Protein AF-A0A7V6Y6I7-F1 (afdb_monomer)

Radius of gyration: 29.92 Å; Cα contacts (8 Å, |Δi|>4): 786; chains: 1; bounding box: 66×85×70 Å

Mean predicted aligned error: 18.06 Å

Sequence (668 aa):
MRKKLSVLLLFIFFTINITSCYSNNNTWVKNTIQKIYASQNNDGGYKESFFVQNRELSSTYYFLEICSLMDFPLDNDFKEKTQNWILSTQNEDGYFGDEQQYGRQIQNTYFAVLSLKKIGYKFDEKQIQEITSHFEQLKKTNKLYYELSPEKEPFLNYFVLESAKALKSEEKFKDVNTAFKNMCTQSTSIDPLTKLFFLNYFKESIEIDEELHQQIINEMKQNKYSFIQELWFLSFLEDDNLNKNIKSTLLKYFNLDGGFSAMIENSSSDRETFYALQTLKRLNYKMPVLRKNMIKNFVFAHMNAQGGFNKPFTSPSTPQATYKSLNILTKLGYEVNNRDNVETYLKRNLQALMQSSDYHPLVMLNTLKALQLLNKDENLISTVKELDQKLYKEFINNTYQNLEEKLSHSFELVLYDISYYVDILLMLGENIPDNLKQKLYNNCEEIIEKYMKSNTIASIVYIYYSVRLLDNINVISRYNTQIDSLAKKILNQELNREDKGDLLICYYAMMIQRYNHVLDEPILCSNEYLNQFKSDLGGIIQNIDNPPSLSMTEKYIQMTSFIDNYRMKSSTSSIEGYGDNTMNVSISDYKLRYFDDYNIILLKLYNAEHSKWNKYYITDRKTNIPGKIKISNEEIYDDIVVFQIPKGLEKSRLFFYFSENGYTEVPF

Foldseek 3Di:
DPLPPLVQVLVVLPPVPPPDWDQFPCRVVVVLVVQLVCQADPQEAGDSDNPDNDHALVRRLSSLSVCVVVVPDDDPVRLVSNLVVQVVQQDPLLFGHPDPDQLCRLVSRLSSLNSCLSSPHDDDPVSLCSNVVSVVVQQDPLLEHDDPDCLVPVVSLVSVCNSCVSNVNNVSSVSSVVSSQCCLVPPLSRQLVVSVVVCVVVPHDDDCPPSSLVSVLVVLVVLDFPCLLVLLVQLLPPDPVSLVSSLVSQVQQQEPQLAGGSDHPDDHFLVSRLSSVNSCVSSVHDDDPVSLVSVLNSLLCQADPQAAGDRHPPDDHALQSRLSSLVSCVVSPHDDPPLVSNLVVLLVQLLSQLVRLRHQLLRNLSSLSSNCSSCVPDLSLVVSCVSPVVSVVSSLVSLLVVLVVCLPDLCVVCLPVNLSSLSNCVSNVHQNDPVSLVSLLVNLVVLLVVLLVVLHPVSLVSNLSSVSSNVSNVVCVVVVCVLVVVLVVQVPDPDDPSNVPSSVSSVSSVVCVVPPPPDSDDRRDDDPDPPPPDDDDDDDDDDDPDDDDDDPVRVVCCVCVVVVPDDFDFDPDWFWWDFDDDDTWTFRGKDWDDDPWWIKMKTFIDDLPLVPFDDKFKDLVPDTHRFPWDADPDSVRSRMIMGIGGPPCPQGFIWIDSHPTTITTDHD

Structure (mmCIF, N/CA/C/O backbone):
data_AF-A0A7V6Y6I7-F1
#
_entry.id   AF-A0A7V6Y6I7-F1
#
loop_
_atom_site.group_PDB
_atom_site.id
_atom_site.type_symbol
_atom_site.label_atom_id
_atom_site.label_alt_id
_atom_site.label_comp_id
_atom_site.label_asym_id
_atom_site.label_entity_id
_atom_site.label_seq_id
_atom_site.pdbx_PDB_ins_code
_atom_site.Cartn_x
_atom_site.Cartn_y
_atom_site.Cartn_z
_atom_site.occupancy
_atom_site.B_iso_or_equiv
_atom_site.auth_seq_id
_atom_site.auth_comp_id
_atom_site.auth_asym_id
_atom_site.auth_atom_id
_atom_site.pdbx_PDB_model_num
ATOM 1 N N . MET A 1 1 ? -7.437 -6.627 17.325 1.00 32.47 1 MET A N 1
ATOM 2 C CA . MET A 1 1 ? -8.333 -6.288 16.194 1.00 32.47 1 MET A CA 1
ATOM 3 C C . MET A 1 1 ? -8.286 -4.817 15.746 1.00 32.47 1 MET A C 1
ATOM 5 O O . MET A 1 1 ? -8.708 -4.561 14.636 1.00 32.47 1 MET A O 1
ATOM 9 N N . ARG A 1 2 ? -7.728 -3.861 16.517 1.00 25.64 2 ARG A N 1
ATOM 10 C CA . ARG A 1 2 ? -7.620 -2.432 16.122 1.00 25.64 2 ARG A CA 1
ATOM 11 C C . ARG A 1 2 ? -6.307 -1.992 15.442 1.00 25.64 2 ARG A C 1
ATOM 13 O O . ARG A 1 2 ? -6.210 -0.862 15.001 1.00 25.64 2 ARG A O 1
ATOM 20 N N . LYS A 1 3 ? -5.313 -2.881 15.324 1.00 30.92 3 LYS A N 1
ATOM 21 C CA . LYS A 1 3 ? -3.949 -2.567 14.841 1.00 30.92 3 LYS A CA 1
ATOM 22 C C . LYS A 1 3 ? -3.787 -2.449 13.308 1.00 30.92 3 LYS A C 1
ATOM 24 O O . LYS A 1 3 ? -2.698 -2.141 12.855 1.00 30.92 3 LYS A O 1
ATOM 29 N N . LYS A 1 4 ? -4.811 -2.747 12.495 1.00 38.62 4 LYS A N 1
ATOM 30 C CA . LYS A 1 4 ? -4.630 -3.003 11.045 1.00 38.62 4 LYS A CA 1
ATOM 31 C C . LYS A 1 4 ? -4.812 -1.780 10.134 1.00 38.62 4 LYS A C 1
ATOM 33 O O . LYS A 1 4 ? -4.372 -1.822 8.995 1.00 38.62 4 LYS A O 1
ATOM 38 N N . LEU A 1 5 ? -5.391 -0.692 10.640 1.00 34.44 5 LEU A N 1
ATOM 39 C CA . LEU A 1 5 ? -5.652 0.532 9.868 1.00 34.44 5 LEU A CA 1
ATOM 40 C C . LEU A 1 5 ? -4.480 1.526 9.936 1.00 34.44 5 LEU A C 1
ATOM 42 O O . LEU A 1 5 ? -4.150 2.165 8.944 1.00 34.44 5 LEU A O 1
ATOM 46 N N . SER A 1 6 ? -3.774 1.564 11.072 1.00 31.02 6 SER A N 1
ATOM 47 C CA . SER A 1 6 ? -2.594 2.410 11.293 1.00 31.02 6 SER A CA 1
ATOM 48 C C . SER A 1 6 ? -1.406 2.057 10.383 1.00 31.02 6 SER A C 1
ATOM 50 O O . SER A 1 6 ? -0.556 2.901 10.127 1.00 31.02 6 SER A O 1
ATOM 52 N N . VAL A 1 7 ? -1.355 0.820 9.867 1.00 38.16 7 VAL A N 1
ATOM 53 C CA . VAL A 1 7 ? -0.273 0.300 9.007 1.00 38.16 7 VAL A CA 1
ATOM 54 C C . VAL A 1 7 ? -0.263 0.965 7.623 1.00 38.16 7 VAL A C 1
ATOM 56 O O . VAL A 1 7 ? 0.805 1.187 7.061 1.00 38.16 7 VAL A O 1
ATOM 59 N N . LEU A 1 8 ? -1.435 1.307 7.072 1.00 36.56 8 LEU A N 1
ATOM 60 C CA . LEU A 1 8 ? -1.558 1.833 5.705 1.00 36.56 8 LEU A CA 1
ATOM 61 C C . LEU A 1 8 ? -1.132 3.310 5.610 1.00 36.56 8 LEU A C 1
ATOM 63 O O . LEU A 1 8 ? -0.394 3.682 4.701 1.00 36.56 8 LEU A O 1
ATOM 67 N N . LEU A 1 9 ? -1.519 4.121 6.601 1.00 35.34 9 LEU A N 1
ATOM 68 C CA . LEU A 1 9 ? -1.095 5.521 6.760 1.00 35.34 9 LEU A CA 1
ATOM 69 C C . LEU A 1 9 ? 0.429 5.651 6.944 1.00 35.34 9 LEU A C 1
ATOM 71 O O . LEU A 1 9 ? 1.060 6.577 6.438 1.00 35.34 9 LEU A O 1
ATOM 75 N N . LEU A 1 10 ? 1.036 4.658 7.595 1.00 39.81 10 LEU A N 1
ATOM 76 C CA . LEU A 1 10 ? 2.470 4.577 7.859 1.00 39.81 10 LEU A CA 1
ATOM 77 C C . LEU A 1 10 ? 3.334 4.286 6.620 1.00 39.81 10 LEU A C 1
ATOM 79 O O . LEU A 1 10 ? 4.463 4.765 6.531 1.00 39.81 10 LEU A O 1
ATOM 83 N N . PHE A 1 11 ? 2.812 3.548 5.636 1.00 40.59 11 PHE A N 1
ATOM 84 C CA . PHE A 1 11 ? 3.535 3.250 4.391 1.00 40.59 11 PHE A CA 1
ATOM 85 C C . PHE A 1 11 ? 3.680 4.473 3.471 1.00 40.59 11 PHE A C 1
ATOM 87 O O . PHE A 1 11 ? 4.682 4.596 2.762 1.00 40.59 11 PHE A O 1
ATOM 94 N N . ILE A 1 12 ? 2.711 5.395 3.503 1.00 36.47 12 ILE A N 1
ATOM 95 C CA . ILE A 1 12 ? 2.739 6.647 2.727 1.00 36.47 12 ILE A CA 1
ATOM 96 C C . ILE A 1 12 ? 3.800 7.604 3.296 1.00 36.47 12 ILE A C 1
ATOM 98 O O . ILE A 1 12 ? 4.549 8.214 2.538 1.00 36.47 12 ILE A O 1
ATOM 102 N N . PHE A 1 13 ? 3.943 7.656 4.623 1.00 37.09 13 PHE A N 1
ATOM 103 C CA . PHE A 1 13 ? 4.891 8.542 5.311 1.00 37.09 13 PHE A CA 1
ATOM 104 C C . PHE A 1 13 ? 6.372 8.189 5.042 1.00 37.09 13 PHE A C 1
ATOM 106 O O . PHE A 1 13 ? 7.221 9.072 4.954 1.00 37.09 13 PHE A O 1
ATOM 113 N N . PHE A 1 14 ? 6.704 6.904 4.842 1.00 40.25 14 PHE A N 1
ATOM 114 C CA . PHE A 1 14 ? 8.096 6.457 4.642 1.00 40.25 14 PHE A CA 1
ATOM 115 C C . PHE A 1 14 ? 8.515 6.224 3.186 1.00 40.25 14 PHE A C 1
ATOM 117 O O . PHE A 1 14 ? 9.710 6.108 2.912 1.00 40.25 14 PHE A O 1
ATOM 124 N N . THR A 1 15 ? 7.587 6.194 2.226 1.00 43.28 15 THR A N 1
ATOM 125 C CA . THR A 1 15 ? 7.938 5.936 0.815 1.00 43.28 15 THR A CA 1
ATOM 126 C C . THR A 1 15 ? 8.594 7.129 0.105 1.00 43.28 15 THR A C 1
ATOM 128 O O . THR A 1 15 ? 9.212 6.932 -0.940 1.00 43.28 15 THR A O 1
ATOM 131 N N . ILE A 1 16 ? 8.570 8.338 0.685 1.00 36.41 16 ILE A N 1
ATOM 132 C CA . ILE A 1 16 ? 9.160 9.552 0.082 1.00 36.41 16 ILE A CA 1
ATOM 133 C C . ILE A 1 16 ? 10.687 9.672 0.304 1.00 36.41 16 ILE A C 1
ATOM 135 O O . ILE A 1 16 ? 11.346 10.406 -0.425 1.00 36.41 16 ILE A O 1
ATOM 139 N N . ASN A 1 17 ? 11.306 8.904 1.213 1.00 34.34 17 ASN A N 1
ATOM 140 C CA . ASN A 1 17 ? 12.728 9.090 1.569 1.00 34.34 17 ASN A CA 1
ATOM 141 C C . ASN A 1 17 ? 13.666 7.893 1.314 1.00 34.34 17 ASN A C 1
ATOM 143 O O . ASN A 1 17 ? 14.766 7.851 1.864 1.00 34.34 17 ASN A O 1
ATOM 147 N N . ILE A 1 18 ? 13.290 6.923 0.472 1.00 41.91 18 ILE A N 1
ATOM 148 C CA . ILE A 1 18 ? 14.119 5.724 0.248 1.00 41.91 18 ILE A CA 1
ATOM 149 C C . ILE A 1 18 ? 14.601 5.624 -1.202 1.00 41.91 18 ILE A C 1
ATOM 151 O O . ILE A 1 18 ? 14.227 4.722 -1.946 1.00 41.91 18 ILE A O 1
ATOM 155 N N . THR A 1 19 ? 15.476 6.546 -1.606 1.00 35.19 19 THR A N 1
ATOM 156 C CA . THR A 1 19 ? 16.253 6.442 -2.857 1.00 35.19 19 THR A CA 1
ATOM 157 C C . THR A 1 19 ? 17.632 5.793 -2.678 1.00 35.19 19 THR A C 1
ATOM 159 O O . THR A 1 19 ? 18.356 5.672 -3.661 1.00 35.19 19 THR A O 1
ATOM 162 N N . SER A 1 20 ? 18.012 5.313 -1.483 1.00 37.22 20 SER A N 1
ATOM 163 C CA . SER A 1 20 ? 19.379 4.795 -1.255 1.00 37.22 20 SER A CA 1
ATOM 164 C C . SER A 1 20 ? 19.530 3.456 -0.522 1.00 37.22 20 SER A C 1
ATOM 166 O O . SER A 1 20 ? 20.662 3.035 -0.308 1.00 37.22 20 SER A O 1
ATOM 168 N N . CYS A 1 21 ? 18.466 2.750 -0.129 1.00 38.22 21 CYS A N 1
ATOM 169 C CA . CYS A 1 21 ? 18.625 1.711 0.897 1.00 38.22 21 CYS A CA 1
ATOM 170 C C . CYS A 1 21 ? 17.795 0.438 0.667 1.00 38.22 21 CYS A C 1
ATOM 172 O O . CYS A 1 21 ? 16.765 0.292 1.312 1.00 38.22 21 CYS A O 1
ATOM 174 N N . TYR A 1 22 ? 18.244 -0.514 -0.165 1.00 43.34 22 TYR A N 1
ATOM 175 C CA . TYR A 1 22 ? 17.622 -1.852 -0.221 1.00 43.34 22 TYR A CA 1
ATOM 176 C C . TYR A 1 22 ? 18.585 -2.952 -0.694 1.00 43.34 22 TYR A C 1
ATOM 178 O O . TYR A 1 22 ? 18.758 -3.142 -1.896 1.00 43.34 22 TYR A O 1
ATOM 186 N N . SER A 1 23 ? 19.175 -3.719 0.232 1.00 38.47 23 SER A N 1
ATOM 187 C CA . SER A 1 23 ? 19.916 -4.947 -0.120 1.00 38.47 23 SER A CA 1
ATOM 188 C C . SER A 1 23 ? 19.721 -6.153 0.815 1.00 38.47 23 SER A C 1
ATOM 190 O O . SER A 1 23 ? 20.372 -7.158 0.576 1.00 38.47 23 SER A O 1
ATOM 192 N N . ASN A 1 24 ? 18.820 -6.092 1.805 1.00 35.78 24 ASN A N 1
ATOM 193 C CA . ASN A 1 24 ? 18.524 -7.122 2.823 1.00 35.78 24 ASN A CA 1
ATOM 194 C C . ASN A 1 24 ? 17.171 -6.821 3.551 1.00 35.78 24 ASN A C 1
ATOM 196 O O . ASN A 1 24 ? 16.916 -5.659 3.868 1.00 35.78 24 ASN A O 1
ATOM 200 N N . ASN A 1 25 ? 16.293 -7.777 3.871 1.00 43.03 25 ASN A N 1
ATOM 201 C CA . ASN A 1 25 ? 15.146 -7.624 4.794 1.00 43.03 25 ASN A CA 1
ATOM 202 C C . ASN A 1 25 ? 15.632 -7.343 6.234 1.00 43.03 25 ASN A C 1
ATOM 204 O O . ASN A 1 25 ? 15.049 -6.529 6.956 1.00 43.03 25 ASN A O 1
ATOM 208 N N . ASN A 1 26 ? 16.807 -7.878 6.585 1.00 51.22 26 ASN A N 1
ATOM 209 C CA . ASN A 1 26 ? 17.596 -7.414 7.717 1.00 51.22 26 ASN A CA 1
ATOM 210 C C . ASN A 1 26 ? 17.998 -5.953 7.526 1.00 51.22 26 ASN A C 1
ATOM 212 O O . ASN A 1 26 ? 17.970 -5.230 8.501 1.00 51.22 26 ASN A O 1
ATOM 216 N N . THR A 1 27 ? 18.293 -5.463 6.311 1.00 54.91 27 THR A N 1
ATOM 217 C CA . THR A 1 27 ? 18.418 -4.010 6.090 1.00 54.91 27 THR A CA 1
ATOM 218 C C . THR A 1 27 ? 17.094 -3.274 6.094 1.00 54.91 27 THR A C 1
ATOM 220 O O . THR A 1 27 ? 17.129 -2.174 6.583 1.00 54.91 27 THR A O 1
ATOM 223 N N . TRP A 1 28 ? 15.931 -3.760 5.649 1.00 61.94 28 TRP A N 1
ATOM 224 C CA . TRP A 1 28 ? 14.714 -2.944 5.815 1.00 61.94 28 TRP A CA 1
ATOM 225 C C . TRP A 1 28 ? 14.360 -2.795 7.292 1.00 61.94 28 TRP A C 1
ATOM 227 O O . TRP A 1 28 ? 14.172 -1.671 7.752 1.00 61.94 28 TRP A O 1
ATOM 237 N N . VAL A 1 29 ? 14.363 -3.893 8.056 1.00 66.06 29 VAL A N 1
ATOM 238 C CA . VAL A 1 29 ? 14.166 -3.843 9.508 1.00 66.06 29 VAL A CA 1
ATOM 239 C C . VAL A 1 29 ? 15.276 -3.018 10.151 1.00 66.06 29 VAL A C 1
ATOM 241 O O . VAL A 1 29 ? 14.967 -2.083 10.869 1.00 66.06 29 VAL A O 1
ATOM 244 N N . LYS A 1 30 ? 16.557 -3.253 9.840 1.00 69.94 30 LYS A N 1
ATOM 245 C CA . LYS A 1 30 ? 17.690 -2.472 10.376 1.00 69.94 30 LYS A CA 1
ATOM 246 C C . LYS A 1 30 ? 17.689 -1.018 9.926 1.00 69.94 30 LYS A C 1
ATOM 248 O O . LYS A 1 30 ? 18.095 -0.193 10.717 1.00 69.94 30 LYS A O 1
ATOM 253 N N . ASN A 1 31 ? 17.244 -0.679 8.723 1.00 71.31 31 ASN A N 1
ATOM 254 C CA . ASN A 1 31 ? 17.168 0.689 8.199 1.00 71.31 31 ASN A CA 1
ATOM 255 C C . ASN A 1 31 ? 15.972 1.399 8.811 1.00 71.31 31 ASN A C 1
ATOM 257 O O . ASN A 1 31 ? 16.078 2.564 9.159 1.00 71.31 31 ASN A O 1
ATOM 261 N N . THR A 1 32 ? 14.855 0.696 8.994 1.00 76.31 32 THR A N 1
ATOM 262 C CA . THR A 1 32 ? 13.694 1.195 9.731 1.00 76.31 32 THR A CA 1
ATOM 263 C C . THR A 1 32 ? 14.067 1.398 11.191 1.00 76.31 32 THR A C 1
ATOM 265 O O . THR A 1 32 ? 13.812 2.465 11.719 1.00 76.31 32 THR A O 1
ATOM 268 N N . ILE A 1 33 ? 14.777 0.459 11.818 1.00 81.56 33 ILE A N 1
ATOM 269 C CA . ILE A 1 33 ? 15.339 0.578 13.170 1.00 81.56 33 ILE A CA 1
ATOM 270 C C . ILE A 1 33 ? 16.357 1.719 13.242 1.00 81.56 33 ILE A C 1
ATOM 272 O O . ILE A 1 33 ? 16.294 2.537 14.149 1.00 81.56 33 ILE A O 1
ATOM 276 N N . GLN A 1 34 ? 17.275 1.828 12.284 1.00 80.12 34 GLN A N 1
ATOM 277 C CA . GLN A 1 34 ? 18.241 2.924 12.201 1.00 80.12 34 GLN A CA 1
ATOM 278 C C . GLN A 1 34 ? 17.526 4.255 12.021 1.00 80.12 34 GLN A C 1
ATOM 280 O O . GLN A 1 34 ? 17.923 5.233 12.636 1.00 80.12 34 GLN A O 1
ATOM 285 N N . LYS A 1 35 ? 16.458 4.303 11.223 1.00 82.56 35 LYS A N 1
ATOM 286 C CA . LYS A 1 35 ? 15.635 5.493 11.035 1.00 82.56 35 LYS A CA 1
ATOM 287 C C . LYS A 1 35 ? 14.829 5.804 12.288 1.00 82.56 35 LYS A C 1
ATOM 289 O O . LYS A 1 35 ? 14.760 6.975 12.630 1.00 82.56 35 LYS A O 1
ATOM 294 N N . ILE A 1 36 ? 14.286 4.807 12.988 1.00 86.06 36 ILE A N 1
ATOM 295 C CA . ILE A 1 36 ? 13.657 4.943 14.307 1.00 86.06 36 ILE A CA 1
ATOM 296 C C . ILE A 1 36 ? 14.676 5.595 15.241 1.00 86.06 36 ILE A C 1
ATOM 298 O O . ILE A 1 36 ? 14.425 6.709 15.681 1.00 86.06 36 ILE A O 1
ATOM 302 N N . TYR A 1 37 ? 15.850 4.987 15.448 1.00 89.50 37 TYR A N 1
ATOM 303 C CA . TYR A 1 37 ? 16.913 5.527 16.303 1.00 89.50 37 TYR A CA 1
ATOM 304 C C . TYR A 1 37 ? 17.356 6.929 15.884 1.00 89.50 37 TYR A C 1
ATOM 306 O O . TYR A 1 37 ? 17.424 7.829 16.708 1.00 89.50 37 TYR A O 1
ATOM 314 N N . ALA A 1 38 ? 17.612 7.153 14.599 1.00 85.50 38 ALA A N 1
ATOM 315 C CA . ALA A 1 38 ? 18.080 8.443 14.103 1.00 85.50 38 ALA A CA 1
ATOM 316 C C . ALA A 1 38 ? 16.982 9.526 14.107 1.00 85.50 38 ALA A C 1
ATOM 318 O O . ALA A 1 38 ? 17.280 10.714 13.959 1.00 85.50 38 ALA A O 1
ATOM 319 N N . SER A 1 39 ? 15.719 9.127 14.278 1.00 89.31 39 SER A N 1
ATOM 320 C CA . SER A 1 39 ? 14.580 10.029 14.457 1.00 89.31 39 SER A CA 1
ATOM 321 C C . SER A 1 39 ? 14.230 10.246 15.930 1.00 89.31 39 SER A C 1
ATOM 323 O O . SER A 1 39 ? 13.401 11.106 16.206 1.00 89.31 39 SER A O 1
ATOM 325 N N . GLN A 1 40 ? 14.849 9.528 16.874 1.00 93.69 40 GLN A N 1
ATOM 326 C CA . GLN A 1 40 ? 14.694 9.791 18.306 1.00 93.69 40 GLN A CA 1
ATOM 327 C C . GLN A 1 40 ? 15.332 11.133 18.675 1.00 93.69 40 GLN A C 1
ATOM 329 O O . GLN A 1 40 ? 16.423 11.465 18.207 1.00 93.69 40 GLN A O 1
ATOM 334 N N . ASN A 1 41 ? 14.664 11.892 19.540 1.00 92.56 41 ASN A N 1
ATOM 335 C CA . ASN A 1 41 ? 15.257 13.067 20.173 1.00 92.56 41 ASN A CA 1
ATOM 336 C C . ASN A 1 41 ? 15.813 12.719 21.557 1.00 92.56 41 ASN A C 1
ATOM 338 O O . ASN A 1 41 ? 15.297 11.842 22.248 1.00 92.56 41 ASN A O 1
ATOM 342 N N . ASN A 1 42 ? 16.876 13.416 21.968 1.00 92.38 42 ASN A N 1
ATOM 343 C CA . ASN A 1 42 ? 17.610 13.117 23.206 1.00 92.38 42 ASN A CA 1
ATOM 344 C C . ASN A 1 42 ? 16.756 13.251 24.478 1.00 92.38 42 ASN A C 1
ATOM 346 O O . ASN A 1 42 ? 17.055 12.621 25.490 1.00 92.38 42 ASN A O 1
ATOM 350 N N . ASP A 1 43 ? 15.709 14.066 24.419 1.00 91.94 43 ASP A N 1
ATOM 351 C CA . ASP A 1 43 ? 14.738 14.349 25.473 1.00 91.94 43 ASP A CA 1
ATOM 352 C C . ASP A 1 43 ? 13.364 13.699 25.214 1.00 91.94 43 ASP A C 1
ATOM 354 O O . ASP A 1 43 ? 12.394 14.013 25.899 1.00 91.94 43 ASP A O 1
ATOM 358 N N . GLY A 1 44 ? 13.290 12.743 24.279 1.00 95.31 44 GLY A N 1
ATOM 359 C CA . GLY A 1 44 ? 12.102 11.932 24.000 1.00 95.31 44 GLY A CA 1
ATOM 360 C C . GLY A 1 44 ? 11.344 12.330 22.731 1.00 95.31 44 GLY A C 1
ATOM 361 O O . GLY A 1 44 ? 11.519 13.416 22.188 1.00 95.31 44 GLY A O 1
ATOM 362 N N . GLY A 1 45 ? 10.484 11.432 22.243 1.00 95.69 45 GLY A N 1
ATOM 363 C CA . GLY A 1 45 ? 9.700 11.642 21.020 1.00 95.69 45 GLY A CA 1
ATOM 364 C C . GLY A 1 45 ? 10.502 11.491 19.723 1.00 95.69 45 GLY A C 1
ATOM 365 O O . GLY A 1 45 ? 11.704 11.210 19.732 1.00 95.69 45 GLY A O 1
ATOM 366 N N . TYR A 1 46 ? 9.820 11.670 18.590 1.00 93.56 46 TYR A N 1
ATOM 367 C CA . TYR A 1 46 ? 10.383 11.461 17.254 1.00 93.56 46 TYR A CA 1
ATOM 368 C C . TYR A 1 46 ? 10.203 12.666 16.322 1.00 93.56 46 TYR A C 1
ATOM 370 O O . TYR A 1 46 ? 9.188 13.360 16.386 1.00 93.56 46 TYR A O 1
ATOM 378 N N . LYS A 1 47 ? 11.175 12.871 15.425 1.00 88.38 47 LYS A N 1
ATOM 379 C CA . LYS A 1 47 ? 11.134 13.850 14.321 1.00 88.38 47 LYS A CA 1
ATOM 380 C C . LYS A 1 47 ? 10.825 13.184 12.975 1.00 88.38 47 LYS A C 1
ATOM 382 O O . LYS A 1 47 ? 11.319 12.093 12.696 1.00 88.38 47 LYS A O 1
ATOM 387 N N . GLU A 1 48 ? 10.053 13.852 12.122 1.00 74.12 48 GLU A N 1
ATOM 388 C CA . GLU A 1 48 ? 9.708 13.373 10.771 1.00 74.12 48 GLU A CA 1
ATOM 389 C C . GLU A 1 48 ? 10.936 13.343 9.844 1.00 74.12 48 GLU A C 1
ATOM 391 O O . GLU A 1 48 ? 11.272 12.331 9.214 1.00 74.12 48 GLU A O 1
ATOM 396 N N . SER A 1 49 ? 11.670 14.456 9.815 1.00 74.25 49 SER A N 1
ATOM 397 C CA . SER A 1 49 ? 12.804 14.680 8.922 1.00 74.25 49 SER A CA 1
ATOM 398 C C . SER A 1 49 ? 14.101 14.875 9.698 1.00 74.25 49 SER A C 1
ATOM 400 O O . SER A 1 49 ? 14.113 15.361 10.823 1.00 74.25 49 SER A O 1
ATOM 402 N N . PHE A 1 50 ? 15.231 14.527 9.078 1.00 66.38 50 PHE A N 1
ATOM 403 C CA . PHE A 1 50 ? 16.552 14.807 9.649 1.00 66.38 50 PHE A CA 1
ATOM 404 C C . PHE A 1 50 ? 16.861 16.306 9.725 1.00 66.38 50 PHE A C 1
ATOM 406 O O . PHE A 1 50 ? 17.678 16.710 10.549 1.00 66.38 50 PHE A O 1
ATOM 413 N N . PHE A 1 51 ? 16.201 17.111 8.888 1.00 58.66 51 PHE A N 1
ATOM 414 C CA . PHE A 1 51 ? 16.408 18.556 8.794 1.00 58.66 51 PHE A CA 1
ATOM 415 C C . PHE A 1 51 ? 15.515 19.361 9.743 1.00 58.66 51 PHE A C 1
ATOM 417 O O . PHE A 1 51 ? 15.813 20.516 10.026 1.00 58.66 51 PHE A O 1
ATOM 424 N N . VAL A 1 52 ? 14.447 18.751 10.262 1.00 67.50 52 VAL A N 1
ATOM 425 C CA . VAL A 1 52 ? 13.542 19.380 11.226 1.00 67.50 52 VAL A CA 1
ATOM 426 C C . VAL A 1 52 ? 13.919 18.868 12.610 1.00 67.50 52 VAL A C 1
ATOM 428 O O . VAL A 1 52 ? 13.814 17.677 12.890 1.00 67.50 52 VAL A O 1
ATOM 431 N N . GLN A 1 53 ? 14.413 19.757 13.473 1.00 66.56 53 GLN A N 1
ATOM 432 C CA . GLN A 1 53 ? 14.797 19.372 14.837 1.00 66.56 53 GLN A CA 1
ATOM 433 C C . GLN A 1 53 ? 13.595 19.224 15.776 1.00 66.56 53 GLN A C 1
ATOM 435 O O . GLN A 1 53 ? 13.722 18.621 16.839 1.00 66.56 53 GLN A O 1
ATOM 440 N N . ASN A 1 54 ? 12.428 19.729 15.379 1.00 80.38 54 ASN A N 1
ATOM 441 C CA . ASN A 1 54 ? 11.235 19.677 16.207 1.00 80.38 54 ASN A CA 1
ATOM 442 C C . ASN A 1 54 ? 10.626 18.271 16.182 1.00 80.38 54 ASN A C 1
ATOM 444 O O . ASN A 1 54 ? 10.417 17.667 15.129 1.00 80.38 54 ASN A O 1
ATOM 448 N N . ARG A 1 55 ? 10.355 17.749 17.375 1.00 86.25 55 ARG A N 1
ATOM 449 C CA . ARG A 1 55 ? 9.533 16.556 17.576 1.00 86.25 55 ARG A CA 1
ATOM 450 C C . ARG A 1 55 ? 8.063 16.928 17.514 1.00 86.25 55 ARG A C 1
ATOM 452 O O . ARG A 1 55 ? 7.664 17.955 18.053 1.00 86.25 55 ARG A O 1
ATOM 459 N N . GLU A 1 56 ? 7.266 16.046 16.930 1.00 91.19 56 GLU A N 1
ATOM 460 C CA . GLU A 1 56 ? 5.818 16.218 16.822 1.00 91.19 56 GLU A CA 1
ATOM 461 C C . GLU A 1 56 ? 5.087 15.019 17.426 1.00 91.19 56 GLU A C 1
ATOM 463 O O . GLU A 1 56 ? 5.582 13.883 17.405 1.00 91.19 56 GLU A O 1
ATOM 468 N N . LEU A 1 57 ? 3.894 15.259 17.977 1.00 93.69 57 LEU A N 1
ATOM 469 C CA . LEU A 1 57 ? 3.051 14.205 18.550 1.00 93.69 57 LEU A CA 1
ATOM 470 C C . LEU A 1 57 ? 2.613 13.201 17.474 1.00 93.69 57 LEU A C 1
ATOM 472 O O . LEU A 1 57 ? 2.644 11.997 17.722 1.00 93.69 57 LEU A O 1
ATOM 476 N N . SER A 1 58 ? 2.293 13.686 16.271 1.00 89.06 58 SER A N 1
ATOM 477 C CA . SER A 1 58 ? 1.965 12.893 15.076 1.00 89.06 58 SER A CA 1
ATOM 478 C C . SER A 1 58 ? 3.093 11.920 14.715 1.00 89.06 58 SER A C 1
ATOM 480 O O . SER A 1 58 ? 2.901 10.703 14.709 1.00 89.06 58 SER A O 1
ATOM 482 N N . SER A 1 59 ? 4.298 12.450 14.496 1.00 86.50 59 SER A N 1
ATOM 483 C CA . SER A 1 59 ? 5.505 11.679 14.199 1.00 86.50 59 SER A CA 1
ATOM 484 C C . SER A 1 59 ? 5.783 10.663 15.299 1.00 86.50 59 SER A C 1
ATOM 486 O O . SER A 1 59 ? 5.985 9.482 15.021 1.00 86.50 59 SER A O 1
ATOM 488 N N . THR A 1 60 ? 5.721 11.090 16.562 1.00 95.00 60 THR A N 1
ATOM 489 C CA . THR A 1 60 ? 5.934 10.205 17.712 1.00 95.00 60 THR A CA 1
ATOM 490 C C . THR A 1 60 ? 4.943 9.051 17.735 1.00 95.00 60 THR A C 1
ATOM 492 O O . THR A 1 60 ? 5.359 7.900 17.867 1.00 95.00 60 THR A O 1
ATOM 495 N N . TYR A 1 61 ? 3.655 9.326 17.541 1.00 93.62 61 TYR A N 1
ATOM 496 C CA . TYR A 1 61 ? 2.628 8.297 17.452 1.00 93.62 61 TYR A CA 1
ATOM 497 C C . TYR A 1 61 ? 2.926 7.289 16.340 1.00 93.62 61 TYR A C 1
ATOM 499 O O . TYR A 1 61 ? 2.908 6.082 16.595 1.00 93.62 61 TYR A O 1
ATOM 507 N N . TYR A 1 62 ? 3.251 7.760 15.133 1.00 84.94 62 TYR A N 1
ATOM 508 C CA . TYR A 1 62 ? 3.535 6.879 14.003 1.00 84.94 62 TYR A CA 1
ATOM 509 C C . TYR A 1 62 ? 4.779 6.020 14.236 1.00 84.94 62 TYR A C 1
ATOM 511 O O . TYR A 1 62 ? 4.725 4.809 14.031 1.00 84.94 62 TYR A O 1
ATOM 519 N N . PHE A 1 63 ? 5.876 6.587 14.741 1.00 89.88 63 PHE A N 1
ATOM 520 C CA . PHE A 1 63 ? 7.070 5.807 15.077 1.00 89.88 63 PHE A CA 1
ATOM 521 C C . PHE A 1 63 ? 6.808 4.787 16.194 1.00 89.88 63 PHE A C 1
ATOM 523 O O . PHE A 1 63 ? 7.253 3.647 16.092 1.00 89.88 63 PHE A O 1
ATOM 530 N N . LEU A 1 64 ? 6.045 5.138 17.233 1.00 91.00 64 LEU A N 1
ATOM 531 C CA . LEU A 1 64 ? 5.658 4.191 18.286 1.00 91.00 64 LEU A CA 1
ATOM 532 C C . LEU A 1 64 ? 4.721 3.091 17.768 1.00 91.00 64 LEU A C 1
ATOM 534 O O . LEU A 1 64 ? 4.797 1.947 18.221 1.00 91.00 64 LEU A O 1
ATOM 538 N N . GLU A 1 65 ? 3.836 3.410 16.823 1.00 83.44 65 GLU A N 1
ATOM 539 C CA . GLU A 1 65 ? 3.011 2.424 16.127 1.00 83.44 65 GLU A CA 1
ATOM 540 C C . GLU A 1 65 ? 3.887 1.466 15.314 1.00 83.44 65 GLU A C 1
ATOM 542 O O . GLU A 1 65 ? 3.727 0.259 15.475 1.00 83.44 65 GLU A O 1
ATOM 547 N N . ILE A 1 66 ? 4.872 1.961 14.551 1.00 79.62 66 ILE A N 1
ATOM 548 C CA . ILE A 1 66 ? 5.859 1.111 13.858 1.00 79.62 66 ILE A CA 1
ATOM 549 C C . ILE A 1 66 ? 6.569 0.203 14.852 1.00 79.62 66 ILE A C 1
ATOM 551 O O . ILE A 1 66 ? 6.601 -1.010 14.655 1.00 79.62 66 ILE A O 1
ATOM 555 N N . CYS A 1 67 ? 7.097 0.767 15.939 1.00 85.88 67 CYS A N 1
ATOM 556 C CA . CYS A 1 67 ? 7.785 -0.008 16.961 1.00 85.88 67 CYS A CA 1
ATOM 557 C C . CYS A 1 67 ? 6.877 -1.115 17.513 1.00 85.88 67 CYS A C 1
ATOM 559 O O . CYS A 1 67 ? 7.303 -2.257 17.639 1.00 85.88 67 CYS A O 1
ATOM 561 N N . SER A 1 68 ? 5.600 -0.815 17.770 1.00 83.62 68 SER A N 1
ATOM 562 C CA . SER A 1 68 ? 4.625 -1.808 18.230 1.00 83.62 68 SER A CA 1
ATOM 563 C C . SER A 1 68 ? 4.230 -2.841 17.169 1.00 83.62 68 SER A C 1
ATOM 565 O O . SER A 1 68 ? 3.757 -3.913 17.551 1.00 83.62 68 SER A O 1
ATOM 567 N N . LEU A 1 69 ? 4.303 -2.513 15.880 1.00 73.81 69 LEU A N 1
ATOM 568 C CA . LEU A 1 69 ? 4.005 -3.429 14.775 1.00 73.81 69 LEU A CA 1
ATOM 569 C C . LEU A 1 69 ? 5.180 -4.366 14.489 1.00 73.81 69 LEU A C 1
ATOM 571 O O . LEU A 1 69 ? 4.965 -5.500 14.078 1.00 73.81 69 LEU A O 1
ATOM 575 N N . MET A 1 70 ? 6.401 -3.884 14.717 1.00 80.44 70 MET A N 1
ATOM 576 C CA . MET A 1 70 ? 7.650 -4.620 14.525 1.00 80.44 70 MET A CA 1
ATOM 577 C C . MET A 1 70 ? 8.120 -5.356 15.786 1.00 80.44 70 MET A C 1
ATOM 579 O O . MET A 1 70 ? 9.219 -5.902 15.782 1.00 80.44 70 MET A O 1
ATOM 583 N N . ASP A 1 71 ? 7.340 -5.309 16.873 1.00 83.44 71 ASP A N 1
ATOM 584 C CA . ASP A 1 71 ? 7.740 -5.770 18.210 1.00 83.44 71 ASP A CA 1
ATOM 585 C C . ASP A 1 71 ? 9.130 -5.237 18.629 1.00 83.44 71 ASP A C 1
ATOM 587 O O . ASP A 1 71 ? 9.921 -5.903 19.297 1.00 83.44 71 ASP A O 1
ATOM 591 N N . PHE A 1 72 ? 9.435 -3.999 18.227 1.00 84.25 72 PHE A N 1
ATOM 592 C CA . PHE A 1 72 ? 10.707 -3.341 18.485 1.00 84.25 72 PHE A CA 1
ATOM 593 C C . PHE A 1 72 ? 10.812 -2.927 19.962 1.00 84.25 72 PHE A C 1
ATOM 595 O O . PHE A 1 72 ? 9.976 -2.149 20.448 1.00 84.25 72 PHE A O 1
ATOM 602 N N . PRO A 1 73 ? 11.842 -3.393 20.694 1.00 89.00 73 PRO A N 1
ATOM 603 C CA . PRO A 1 73 ? 12.017 -3.046 22.092 1.00 89.00 73 PRO A CA 1
ATOM 604 C C . PRO A 1 73 ? 12.523 -1.608 22.210 1.00 89.00 73 PRO A C 1
ATOM 606 O O . PRO A 1 73 ? 13.689 -1.307 21.971 1.00 89.00 73 PRO A O 1
ATOM 609 N N . LEU A 1 74 ? 11.633 -0.708 22.613 1.00 91.25 74 LEU A N 1
ATOM 610 C CA . LEU A 1 74 ? 12.027 0.639 23.007 1.00 91.25 74 LEU A CA 1
ATOM 611 C C . LEU A 1 74 ? 12.799 0.582 24.329 1.00 91.25 74 LEU A C 1
ATOM 613 O O . LEU A 1 74 ? 12.335 -0.035 25.295 1.00 91.25 74 LEU A O 1
ATOM 617 N N . ASP A 1 75 ? 13.950 1.248 24.355 1.00 93.75 75 ASP A N 1
ATOM 618 C CA . ASP A 1 75 ? 14.746 1.453 25.560 1.00 93.75 75 ASP A CA 1
ATOM 619 C C . ASP A 1 75 ? 13.913 2.141 26.659 1.00 93.75 75 ASP A C 1
ATOM 621 O O . ASP A 1 75 ? 13.085 3.009 26.371 1.00 93.75 75 ASP A O 1
ATOM 625 N N . ASN A 1 76 ? 14.084 1.720 27.915 1.00 96.06 76 ASN A N 1
ATOM 626 C CA . ASN A 1 76 ? 13.245 2.206 29.012 1.00 96.06 76 ASN A CA 1
ATOM 627 C C . ASN A 1 76 ? 13.520 3.676 29.355 1.00 96.06 76 ASN A C 1
ATOM 629 O O . ASN A 1 76 ? 12.564 4.393 29.643 1.00 96.06 76 ASN A O 1
ATOM 633 N N . ASP A 1 77 ? 14.772 4.134 29.265 1.00 96.62 77 ASP A N 1
ATOM 634 C CA . ASP A 1 77 ? 15.118 5.549 29.450 1.00 96.62 77 ASP A CA 1
ATOM 635 C C . ASP A 1 77 ? 14.506 6.390 28.320 1.00 96.62 77 ASP A C 1
ATOM 637 O O . ASP A 1 77 ? 13.853 7.403 28.575 1.00 96.62 77 ASP A O 1
ATOM 641 N N . PHE A 1 78 ? 14.580 5.919 27.070 1.00 96.06 78 PHE A N 1
ATOM 642 C CA . PHE A 1 78 ? 13.916 6.603 25.957 1.00 96.06 78 PHE A CA 1
ATOM 643 C C . PHE A 1 78 ? 12.381 6.625 26.087 1.00 96.06 78 PHE A C 1
ATOM 645 O O . PHE A 1 78 ? 11.749 7.639 25.767 1.00 96.06 78 PHE A O 1
ATOM 652 N N . LYS A 1 79 ? 11.756 5.539 26.567 1.00 97.25 79 LYS A N 1
ATOM 653 C CA . LYS A 1 79 ? 10.311 5.513 26.868 1.00 97.25 79 LYS A CA 1
ATOM 654 C C . LYS A 1 79 ? 9.949 6.542 27.929 1.00 97.25 79 LYS A C 1
ATOM 656 O O . LYS A 1 79 ? 8.988 7.275 27.726 1.00 97.25 79 LYS A O 1
ATOM 661 N N . GLU A 1 80 ? 10.700 6.601 29.027 1.00 97.62 80 GLU A N 1
ATOM 662 C CA . GLU A 1 80 ? 10.462 7.544 30.122 1.00 97.62 80 GLU A CA 1
ATOM 663 C C . GLU A 1 80 ? 10.610 8.992 29.647 1.00 97.62 80 GLU A C 1
ATOM 665 O O . GLU A 1 80 ? 9.724 9.811 29.881 1.00 97.62 80 GLU A O 1
ATOM 670 N N . LYS A 1 81 ? 11.660 9.298 28.880 1.00 97.81 81 LYS A N 1
ATOM 671 C CA . LYS A 1 81 ? 11.841 10.611 28.245 1.00 97.81 81 LYS A CA 1
ATOM 672 C C . LYS A 1 81 ? 10.686 10.963 27.316 1.00 97.81 81 LYS A C 1
ATOM 674 O O . LYS A 1 81 ? 10.129 12.050 27.409 1.00 97.81 81 LYS A O 1
ATOM 679 N N . THR A 1 82 ? 10.278 10.026 26.461 1.00 97.94 82 THR A N 1
ATOM 680 C CA . THR A 1 82 ? 9.138 10.216 25.551 1.00 97.94 82 THR A CA 1
ATOM 681 C C . THR A 1 82 ? 7.843 10.448 26.324 1.00 97.94 82 THR A C 1
ATOM 683 O O . THR A 1 82 ? 7.080 11.340 25.969 1.00 97.94 82 THR A O 1
ATOM 686 N N . GLN A 1 83 ? 7.610 9.701 27.405 1.00 98.19 83 GLN A N 1
ATOM 687 C CA . GLN A 1 83 ? 6.473 9.896 28.299 1.00 98.19 83 GLN A CA 1
ATOM 688 C C . GLN A 1 83 ? 6.497 11.290 28.933 1.00 98.19 83 GLN A C 1
ATOM 690 O O . GLN A 1 83 ? 5.509 12.013 28.837 1.00 98.19 83 GLN A O 1
ATOM 695 N N . ASN A 1 84 ? 7.616 11.676 29.547 1.00 97.94 84 ASN A N 1
ATOM 696 C CA . ASN A 1 84 ? 7.774 12.963 30.221 1.00 97.94 84 ASN A CA 1
ATOM 697 C C . ASN A 1 84 ? 7.610 14.125 29.246 1.00 97.94 84 ASN A C 1
ATOM 699 O O . ASN A 1 84 ? 6.934 15.100 29.568 1.00 97.94 84 ASN A O 1
ATOM 703 N N . TRP A 1 85 ? 8.157 14.002 28.036 1.00 97.50 85 TRP A N 1
ATOM 704 C CA . TRP A 1 85 ? 7.932 14.993 27.000 1.00 97.50 85 TRP A CA 1
ATOM 705 C C . TRP A 1 85 ? 6.453 15.077 26.611 1.00 97.50 85 TRP A C 1
ATOM 707 O O . TRP A 1 85 ? 5.902 16.171 26.666 1.00 97.50 85 TRP A O 1
ATOM 717 N N . ILE A 1 86 ? 5.785 13.967 26.271 1.00 97.69 86 ILE A N 1
ATOM 718 C CA . ILE A 1 86 ? 4.361 14.022 25.902 1.00 97.69 86 ILE A CA 1
ATOM 719 C C . ILE A 1 86 ? 3.543 14.655 27.038 1.00 97.69 86 ILE A C 1
ATOM 721 O O . ILE A 1 86 ? 2.754 15.557 26.779 1.00 97.69 86 ILE A O 1
ATOM 725 N N . LEU A 1 87 ? 3.774 14.266 28.295 1.00 97.56 87 LEU A N 1
ATOM 726 C CA . LEU A 1 87 ? 3.092 14.854 29.454 1.00 97.56 87 LEU A CA 1
ATOM 727 C C . LEU A 1 87 ? 3.395 16.348 29.631 1.00 97.56 87 LEU A C 1
ATOM 729 O O . LEU A 1 87 ? 2.500 17.101 29.990 1.00 97.56 87 LEU A O 1
ATOM 733 N N . SER A 1 88 ? 4.614 16.801 29.322 1.00 96.38 88 SER A N 1
ATOM 734 C CA . SER A 1 88 ? 4.966 18.230 29.338 1.00 96.38 88 SER A CA 1
ATOM 735 C C . SER A 1 88 ? 4.239 19.056 28.273 1.00 96.38 88 SER A C 1
ATOM 737 O O . SER A 1 88 ? 4.155 20.271 28.409 1.00 96.38 88 SER A O 1
ATOM 739 N N . THR A 1 89 ? 3.702 18.411 27.229 1.00 96.31 89 THR A N 1
ATOM 740 C CA . THR A 1 89 ? 2.847 19.081 26.235 1.00 96.31 89 THR A CA 1
ATOM 741 C C . THR A 1 89 ? 1.388 19.182 26.676 1.00 96.31 89 THR A C 1
ATOM 743 O O . THR A 1 89 ? 0.599 19.796 25.962 1.00 96.31 89 THR A O 1
ATOM 746 N N . GLN A 1 90 ? 1.010 18.587 27.814 1.00 96.94 90 GLN A N 1
ATOM 747 C CA . GLN A 1 90 ? -0.333 18.725 28.367 1.00 96.94 90 GLN A CA 1
ATOM 748 C C . GLN A 1 90 ? -0.478 20.091 29.050 1.00 96.94 90 GLN A C 1
ATOM 750 O O . GLN A 1 90 ? 0.339 20.457 29.893 1.00 96.94 90 GLN A O 1
ATOM 755 N N . ASN A 1 91 ? -1.517 20.843 28.701 1.00 95.12 91 ASN A N 1
ATOM 756 C CA . ASN A 1 91 ? -1.828 22.126 29.337 1.00 95.12 91 ASN A CA 1
ATOM 757 C C . ASN A 1 91 ? -2.829 21.990 30.495 1.00 95.12 91 ASN A C 1
ATOM 759 O O . ASN A 1 91 ? -3.334 20.907 30.790 1.00 95.12 91 ASN A O 1
ATOM 763 N N . GLU A 1 92 ? -3.123 23.123 31.139 1.00 93.31 92 GLU A N 1
ATOM 764 C CA . GLU A 1 92 ? -4.048 23.226 32.276 1.00 93.31 92 GLU A CA 1
ATOM 765 C C . GLU A 1 92 ? -5.494 22.840 31.922 1.00 93.31 92 GLU A C 1
ATOM 767 O O . GLU A 1 92 ? -6.221 22.351 32.785 1.00 93.31 92 GLU A O 1
ATOM 772 N N . ASP A 1 93 ? -5.893 22.991 30.655 1.00 90.69 93 ASP A N 1
ATOM 773 C CA . ASP A 1 93 ? -7.218 22.603 30.157 1.00 90.69 93 ASP A CA 1
ATOM 774 C C . ASP A 1 93 ? -7.306 21.105 29.815 1.00 90.69 93 ASP A C 1
ATOM 776 O O . ASP A 1 93 ? -8.370 20.609 29.444 1.00 90.69 93 ASP A O 1
ATOM 780 N N . GLY A 1 94 ? -6.203 20.362 29.946 1.00 91.69 94 GLY A N 1
ATOM 781 C CA . GLY A 1 94 ? -6.151 18.910 29.808 1.00 91.69 94 GLY A CA 1
ATOM 782 C C . GLY A 1 94 ? -5.856 18.384 28.402 1.00 91.69 94 GLY A C 1
ATOM 783 O O . GLY A 1 94 ? -5.746 17.164 28.254 1.00 91.69 94 GLY A O 1
ATOM 784 N N . TYR A 1 95 ? -5.695 19.245 27.390 1.00 94.12 95 TYR A N 1
ATOM 785 C CA . TYR A 1 95 ? -5.324 18.832 26.028 1.00 94.12 95 TYR A CA 1
ATOM 786 C C . TYR A 1 95 ? -3.810 18.848 25.810 1.00 94.12 95 TYR A C 1
ATOM 788 O O . TYR A 1 95 ? -3.064 19.389 26.622 1.00 94.12 95 TYR A O 1
ATOM 796 N N . PHE A 1 96 ? -3.351 18.224 24.722 1.00 96.25 96 PHE A N 1
ATOM 797 C CA . PHE A 1 96 ? -1.926 18.127 24.391 1.00 96.25 96 PHE A CA 1
ATOM 798 C C . PHE A 1 96 ? -1.555 19.022 23.204 1.00 96.25 96 PHE A C 1
ATOM 800 O O . PHE A 1 96 ? -2.293 19.089 22.220 1.00 96.25 96 PHE A O 1
ATOM 807 N N . GLY A 1 97 ? -0.379 19.647 23.280 1.00 92.19 97 GLY A N 1
ATOM 808 C CA . GLY A 1 97 ? 0.162 20.567 22.278 1.00 92.19 97 GLY A CA 1
ATOM 809 C C . GLY A 1 97 ? 0.024 22.043 22.670 1.00 92.19 97 GLY A C 1
ATOM 810 O O . GLY A 1 97 ? -0.677 22.397 23.617 1.00 92.19 97 GLY A O 1
ATOM 811 N N . ASP A 1 98 ? 0.712 22.906 21.929 1.00 83.94 98 ASP A N 1
ATOM 812 C CA . ASP A 1 98 ? 0.736 24.367 22.092 1.00 83.94 98 ASP A CA 1
ATOM 813 C C . ASP A 1 98 ? -0.235 25.101 21.147 1.00 83.94 98 ASP A C 1
ATOM 815 O O . ASP A 1 98 ? -0.490 26.298 21.295 1.00 83.94 98 ASP A O 1
ATOM 819 N N . GLU A 1 99 ? -0.817 24.383 20.189 1.00 79.75 99 GLU A N 1
ATOM 820 C CA . GLU A 1 99 ? -1.700 24.944 19.172 1.00 79.75 99 GLU A CA 1
ATOM 821 C C . GLU A 1 99 ? -3.076 25.328 19.749 1.00 79.75 99 GLU A C 1
ATOM 823 O O . GLU A 1 99 ? -3.784 24.524 20.358 1.00 79.75 99 GLU A O 1
ATOM 828 N N . GLN A 1 100 ? -3.503 26.571 19.497 1.00 80.12 100 GLN A N 1
ATOM 829 C CA . GLN A 1 100 ? -4.842 27.057 19.865 1.00 80.12 100 GLN A CA 1
ATOM 830 C C . GLN A 1 100 ? -5.933 26.664 18.852 1.00 80.12 100 GLN A C 1
ATOM 832 O O . GLN A 1 100 ? -7.115 26.898 19.096 1.00 80.12 100 GLN A O 1
ATOM 837 N N . GLN A 1 101 ? -5.559 26.072 17.715 1.00 83.25 101 GLN A N 1
ATOM 838 C CA . GLN A 1 101 ? -6.500 25.659 16.676 1.00 83.25 101 GLN A CA 1
ATOM 839 C C . GLN A 1 101 ? -7.310 24.424 17.127 1.00 83.25 101 GLN A C 1
ATOM 841 O O . GLN A 1 101 ? -6.741 23.398 17.492 1.00 83.25 101 GLN A O 1
ATOM 846 N N . TYR A 1 102 ? -8.642 24.503 17.075 1.00 88.06 102 TYR A N 1
ATOM 847 C CA . TYR A 1 102 ? -9.586 23.508 17.614 1.00 88.06 102 TYR A CA 1
ATOM 848 C C . TYR A 1 102 ? -9.311 22.060 17.157 1.00 88.06 102 TYR A C 1
ATOM 850 O O . TYR A 1 102 ? -9.253 21.137 17.968 1.00 88.06 102 TYR A O 1
ATOM 858 N N . GLY A 1 103 ? -9.125 21.835 15.859 1.00 82.44 103 GLY A N 1
ATOM 859 C CA . GLY A 1 103 ? -8.909 20.519 15.263 1.00 82.44 103 GLY A CA 1
ATOM 860 C C . GLY A 1 103 ? -7.536 19.962 15.613 1.00 82.44 103 GLY A C 1
ATOM 861 O O . GLY A 1 103 ? -7.396 18.762 15.856 1.00 82.44 103 GLY A O 1
ATOM 862 N N . ARG A 1 104 ? -6.542 20.848 15.734 1.00 86.50 104 ARG A N 1
ATOM 863 C CA . ARG A 1 104 ? -5.196 20.503 16.187 1.00 86.50 104 ARG A CA 1
ATOM 864 C C . ARG A 1 104 ? -5.179 20.043 17.641 1.00 86.50 104 ARG A C 1
ATOM 866 O O . ARG A 1 104 ? -4.543 19.035 17.926 1.00 86.50 104 ARG A O 1
ATOM 873 N N . GLN A 1 105 ? -5.946 20.677 18.530 1.00 93.31 105 GLN A N 1
ATOM 874 C CA . GLN A 1 105 ? -6.075 20.236 19.929 1.00 93.31 105 GLN A CA 1
ATOM 875 C C . GLN A 1 105 ? -6.576 18.788 20.025 1.00 93.31 105 GLN A C 1
ATOM 877 O O . GLN A 1 105 ? -5.991 17.964 20.734 1.00 93.31 105 GLN A O 1
ATOM 882 N N . ILE A 1 106 ? -7.621 18.444 19.263 1.00 93.88 106 ILE A N 1
ATOM 883 C CA . ILE A 1 106 ? -8.183 17.085 19.224 1.00 93.88 106 ILE A CA 1
ATOM 884 C C . ILE A 1 106 ? -7.174 16.095 18.638 1.00 93.88 106 ILE A C 1
ATOM 886 O O . ILE A 1 106 ? -6.942 15.028 19.211 1.00 93.88 106 ILE A O 1
ATOM 890 N N . GLN A 1 107 ? -6.564 16.447 17.505 1.00 91.31 107 GLN A N 1
ATOM 891 C CA . GLN A 1 107 ? -5.604 15.599 16.808 1.00 91.31 107 GLN A CA 1
ATOM 892 C C . GLN A 1 107 ? -4.359 15.314 17.667 1.00 91.31 107 GLN A C 1
ATOM 894 O O . GLN A 1 107 ? -3.961 14.157 17.818 1.00 91.31 107 GLN A O 1
ATOM 899 N N . ASN A 1 108 ? -3.770 16.345 18.272 1.00 94.88 108 ASN A N 1
ATOM 900 C CA . ASN A 1 108 ? -2.604 16.218 19.143 1.00 94.88 108 ASN A CA 1
ATOM 901 C C . ASN A 1 108 ? -2.928 15.416 20.403 1.00 94.88 108 ASN A C 1
ATOM 903 O O . ASN A 1 108 ? -2.157 14.533 20.780 1.00 94.88 108 ASN A O 1
ATOM 907 N N . THR A 1 109 ? -4.102 15.638 20.999 1.00 97.44 109 THR A N 1
ATOM 908 C CA . THR A 1 109 ? -4.577 14.839 22.138 1.00 97.44 109 THR A CA 1
ATOM 909 C C . THR A 1 109 ? -4.730 13.366 21.761 1.00 97.44 109 THR A C 1
ATOM 911 O O . THR A 1 109 ? -4.279 12.500 22.508 1.00 97.44 109 THR A O 1
ATOM 914 N N . TYR A 1 110 ? -5.273 13.055 20.581 1.00 96.25 110 TYR A N 1
ATOM 915 C CA . TYR A 1 110 ? -5.344 11.680 20.077 1.00 96.25 110 TYR A CA 1
ATOM 916 C C . TYR A 1 110 ? -3.964 11.034 19.937 1.00 96.25 110 TYR A C 1
ATOM 918 O O . TYR A 1 110 ? -3.735 9.931 20.448 1.00 96.25 110 TYR A O 1
ATOM 926 N N . PHE A 1 111 ? -3.021 11.730 19.299 1.00 94.56 111 PHE A N 1
ATOM 927 C CA . PHE A 1 111 ? -1.666 11.220 19.128 1.00 94.56 111 PHE A CA 1
ATOM 928 C C . PHE A 1 111 ? -0.949 11.028 20.468 1.00 94.56 111 PHE A C 1
ATOM 930 O O . PHE A 1 111 ? -0.314 9.990 20.671 1.00 94.56 111 PHE A O 1
ATOM 937 N N . ALA A 1 112 ? -1.092 11.967 21.404 1.00 97.75 112 ALA A N 1
ATOM 938 C CA . ALA A 1 112 ? -0.521 11.884 22.743 1.00 97.75 112 ALA A CA 1
ATOM 939 C C . ALA A 1 112 ? -1.093 10.706 23.542 1.00 97.75 112 ALA A C 1
ATOM 941 O O . ALA A 1 112 ? -0.335 9.866 24.034 1.00 97.75 112 ALA A O 1
ATOM 942 N N . VAL A 1 113 ? -2.424 10.592 23.619 1.00 97.94 113 VAL A N 1
ATOM 943 C CA . VAL A 1 113 ? -3.112 9.540 24.380 1.00 97.94 113 VAL A CA 1
ATOM 944 C C . VAL A 1 113 ? -2.722 8.153 23.878 1.00 97.94 113 VAL A C 1
ATOM 946 O O . VAL A 1 113 ? -2.361 7.277 24.673 1.00 97.94 113 VAL A O 1
ATOM 949 N N . LEU A 1 114 ? -2.745 7.941 22.560 1.00 95.94 114 LEU A N 1
ATOM 950 C CA . LEU A 1 114 ? -2.369 6.651 21.990 1.00 95.94 114 LEU A CA 1
ATOM 951 C C . LEU A 1 114 ? -0.873 6.359 22.128 1.00 95.94 114 LEU A C 1
ATOM 953 O O . LEU A 1 114 ? -0.515 5.209 22.391 1.00 95.94 114 LEU A O 1
ATOM 957 N N . SER A 1 115 ? -0.007 7.365 22.003 1.00 96.88 115 SER A N 1
ATOM 958 C CA . SER A 1 115 ? 1.438 7.217 22.225 1.00 96.88 115 SER A CA 1
ATOM 959 C C . SER A 1 115 ? 1.745 6.784 23.656 1.00 96.88 115 SER A C 1
ATOM 961 O O . SER A 1 115 ? 2.400 5.762 23.860 1.00 96.88 115 SER A O 1
ATOM 963 N N . LEU A 1 116 ? 1.19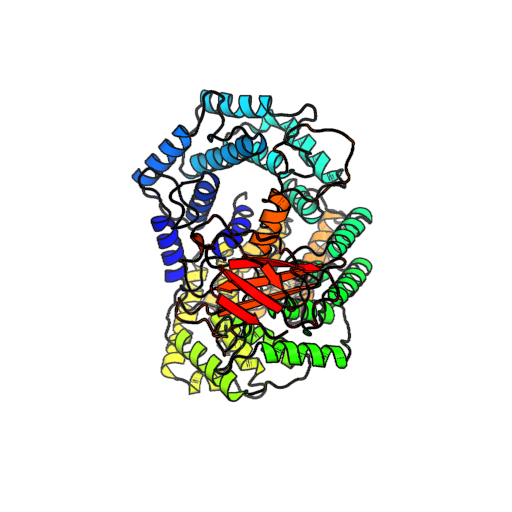3 7.495 24.646 1.00 98.06 116 LEU A N 1
ATOM 964 C CA . LEU A 1 116 ? 1.305 7.165 26.069 1.00 98.06 116 LEU A CA 1
ATOM 965 C C . LEU A 1 116 ? 0.792 5.747 26.344 1.00 98.06 116 LEU A C 1
ATOM 967 O O . LEU A 1 116 ? 1.465 4.944 26.995 1.00 98.06 116 LEU A O 1
ATOM 971 N N . LYS A 1 117 ? -0.364 5.384 25.778 1.00 96.56 117 LYS A N 1
ATOM 972 C CA . LYS A 1 117 ? -0.916 4.037 25.939 1.00 96.56 117 LYS A CA 1
ATOM 973 C C . LYS A 1 117 ? 0.007 2.954 25.377 1.00 96.56 117 LYS A C 1
ATOM 975 O O . LYS A 1 117 ? 0.152 1.902 26.002 1.00 96.56 117 LYS A O 1
ATOM 980 N N . LYS A 1 118 ? 0.630 3.200 24.219 1.00 93.69 118 LYS A N 1
ATOM 981 C CA . LYS A 1 118 ? 1.564 2.268 23.565 1.00 93.69 118 LYS A CA 1
ATOM 982 C C . LYS A 1 118 ? 2.831 2.030 24.375 1.00 93.69 118 LYS A C 1
ATOM 984 O O . LYS A 1 118 ? 3.303 0.898 24.412 1.00 93.69 118 LYS A O 1
ATOM 989 N N . ILE A 1 119 ? 3.349 3.054 25.049 1.00 96.75 119 ILE A N 1
ATOM 990 C CA . ILE A 1 119 ? 4.530 2.923 25.918 1.00 96.75 119 ILE A CA 1
ATOM 991 C C . ILE A 1 119 ? 4.188 2.439 27.336 1.00 96.75 119 ILE A C 1
ATOM 993 O O . ILE A 1 119 ? 5.076 2.327 28.174 1.00 96.75 119 ILE A O 1
ATOM 997 N N . GLY A 1 120 ? 2.925 2.075 27.591 1.00 96.12 120 GLY A N 1
ATOM 998 C CA . GLY A 1 120 ? 2.491 1.445 28.839 1.00 96.12 120 GLY A CA 1
ATOM 999 C C . GLY A 1 120 ? 2.049 2.419 29.931 1.00 96.12 120 GLY A C 1
ATOM 1000 O O . GLY A 1 120 ? 1.837 1.987 31.066 1.00 96.12 120 GLY A O 1
ATOM 1001 N N . TYR A 1 121 ? 1.866 3.699 29.604 1.00 97.69 121 TYR A N 1
ATOM 1002 C CA . TYR A 1 121 ? 1.389 4.694 30.554 1.00 97.69 121 TYR A CA 1
ATOM 1003 C C . TYR A 1 121 ? -0.006 4.343 31.085 1.00 97.69 121 TYR A C 1
ATOM 1005 O O . TYR A 1 121 ? -0.902 3.902 30.347 1.00 97.69 121 TYR A O 1
ATOM 1013 N N . LYS A 1 122 ? -0.191 4.548 32.389 1.00 97.81 122 LYS A N 1
ATOM 1014 C CA . LYS A 1 122 ? -1.472 4.395 33.074 1.00 97.81 122 LYS A CA 1
ATOM 1015 C C . LYS A 1 122 ? -1.974 5.782 33.445 1.00 97.81 122 LYS A C 1
ATOM 1017 O O . LYS A 1 122 ? -1.424 6.398 34.346 1.00 97.81 122 LYS A O 1
ATOM 1022 N N . PHE A 1 123 ? -3.013 6.222 32.749 1.00 97.56 123 PHE A N 1
ATOM 1023 C CA . PHE A 1 123 ? -3.727 7.444 33.091 1.00 97.56 123 PHE A CA 1
ATOM 1024 C C . PHE A 1 123 ? -4.448 7.263 34.425 1.00 97.56 123 PHE A C 1
ATOM 1026 O O . PHE A 1 123 ? -5.114 6.240 34.626 1.00 97.56 123 PHE A O 1
ATOM 1033 N N . ASP A 1 124 ? -4.308 8.241 35.314 1.00 96.88 124 ASP A N 1
ATOM 1034 C CA . ASP A 1 124 ? -5.114 8.310 36.527 1.00 96.88 124 ASP A CA 1
ATOM 1035 C C . ASP A 1 124 ? -6.506 8.909 36.246 1.00 96.88 124 ASP A C 1
ATOM 1037 O O . ASP A 1 124 ? -6.795 9.411 35.156 1.00 96.88 124 ASP A O 1
ATOM 1041 N N . GLU A 1 125 ? -7.409 8.815 37.225 1.00 97.25 125 GLU A N 1
ATOM 1042 C CA . GLU A 1 125 ? -8.786 9.298 37.074 1.00 97.25 125 GLU A CA 1
ATOM 1043 C C . GLU A 1 125 ? -8.859 10.808 36.827 1.00 97.25 125 GLU A C 1
ATOM 1045 O O . GLU A 1 125 ? -9.731 11.253 36.078 1.00 97.25 125 GLU A O 1
ATOM 1050 N N . LYS A 1 126 ? -7.932 11.585 37.403 1.00 96.50 126 LYS A N 1
ATOM 1051 C CA . LYS A 1 126 ? -7.881 13.038 37.239 1.00 96.50 126 LYS A CA 1
ATOM 1052 C C . LYS A 1 126 ? -7.535 13.392 35.793 1.00 96.50 126 LYS A C 1
ATOM 1054 O O . LYS A 1 126 ? -8.277 14.144 35.173 1.00 96.50 126 LYS A O 1
ATOM 1059 N N . GLN A 1 127 ? -6.498 12.787 35.221 1.00 96.81 127 GLN A N 1
ATOM 1060 C CA . GLN A 1 127 ? -6.111 13.006 33.825 1.00 96.81 127 GLN A CA 1
ATOM 1061 C C . GLN A 1 127 ? -7.198 12.554 32.851 1.00 96.81 127 GLN A C 1
ATOM 1063 O O . GLN A 1 127 ? -7.500 13.247 31.880 1.00 96.81 127 GLN A O 1
ATOM 1068 N N . ILE A 1 128 ? -7.823 11.397 33.109 1.00 97.50 128 ILE A N 1
ATOM 1069 C CA . ILE A 1 128 ? -8.968 10.936 32.313 1.00 97.50 128 ILE A CA 1
ATOM 1070 C C . ILE A 1 128 ? -10.092 11.972 32.391 1.00 97.50 128 ILE A C 1
ATOM 1072 O O . ILE A 1 128 ? -10.710 12.290 31.373 1.00 97.50 128 ILE A O 1
ATOM 1076 N N . GLN A 1 129 ? -10.377 12.513 33.576 1.00 96.44 129 GLN A N 1
ATOM 1077 C CA . GLN A 1 129 ? -11.397 13.539 33.752 1.00 96.44 129 GLN A CA 1
ATOM 1078 C C . GLN A 1 129 ? -11.043 14.833 33.017 1.00 96.44 129 GLN A C 1
ATOM 1080 O O . GLN A 1 129 ? -11.918 15.358 32.339 1.00 96.44 129 GLN A O 1
ATOM 1085 N N . GLU A 1 130 ? -9.805 15.314 33.091 1.00 96.38 130 GLU A N 1
ATOM 1086 C CA . GLU A 1 130 ? -9.336 16.520 32.395 1.00 96.38 130 GLU A CA 1
ATOM 1087 C C . GLU A 1 130 ? -9.470 16.367 30.873 1.00 96.38 130 GLU A C 1
ATOM 1089 O O . GLU A 1 130 ? -10.206 17.126 30.245 1.00 96.38 130 GLU A O 1
ATOM 1094 N N . ILE A 1 131 ? -8.896 15.304 30.294 1.00 97.38 131 ILE A N 1
ATOM 1095 C CA . ILE A 1 131 ? -8.961 15.035 28.846 1.00 97.38 131 ILE A CA 1
ATOM 1096 C C . ILE A 1 131 ? -10.415 14.873 28.379 1.00 97.38 131 ILE A C 1
ATOM 1098 O O . ILE A 1 131 ? -10.823 15.424 27.356 1.00 97.38 131 ILE A O 1
ATOM 1102 N N . THR A 1 132 ? -11.233 14.118 29.125 1.00 96.69 132 THR A N 1
ATOM 1103 C CA . THR A 1 132 ? -12.639 13.912 28.736 1.00 96.69 132 THR A CA 1
ATOM 1104 C C . THR A 1 132 ? -13.489 15.165 28.918 1.00 96.69 132 THR A C 1
ATOM 1106 O O . THR A 1 132 ? -14.380 15.395 28.106 1.00 96.69 132 THR A O 1
ATOM 1109 N N . SER A 1 133 ? -13.205 16.001 29.920 1.00 96.00 133 SER A N 1
ATOM 1110 C CA . SER A 1 133 ? -13.889 17.288 30.102 1.00 96.00 133 SER A CA 1
ATOM 1111 C C . SER A 1 133 ? -13.539 18.253 28.976 1.00 96.00 133 SER A C 1
ATOM 1113 O O . SER A 1 133 ? -14.432 18.920 28.462 1.00 96.00 133 SER A O 1
ATOM 1115 N N . HIS A 1 134 ? -12.282 18.267 28.529 1.00 95.75 134 HIS A N 1
ATOM 1116 C CA . HIS A 1 134 ? -11.867 19.041 27.367 1.00 95.75 134 HIS A CA 1
ATOM 1117 C C . HIS A 1 134 ? -12.613 18.611 26.094 1.00 95.75 134 HIS A C 1
ATOM 1119 O O . HIS A 1 134 ? -13.214 19.439 25.408 1.00 95.75 134 HIS A O 1
ATOM 1125 N N . PHE A 1 135 ? -12.680 17.306 25.803 1.00 96.62 135 PHE A N 1
ATOM 1126 C CA . PHE A 1 135 ? -13.487 16.817 24.680 1.00 96.62 135 PHE A CA 1
ATOM 1127 C C . PHE A 1 135 ? -14.974 17.165 24.825 1.00 96.62 135 PHE A C 1
ATOM 1129 O O . PHE A 1 135 ? -15.622 17.460 23.826 1.00 96.62 135 PHE A O 1
ATOM 1136 N N . GLU A 1 136 ? -15.546 17.167 26.027 1.00 95.56 136 GLU A N 1
ATOM 1137 C CA . GLU A 1 136 ? -16.929 17.619 26.230 1.00 95.56 136 GLU A CA 1
ATOM 1138 C C . GLU A 1 136 ? -17.102 19.121 25.958 1.00 95.56 136 GLU A C 1
ATOM 1140 O O . GLU A 1 136 ? -18.092 19.512 25.343 1.00 95.56 136 GLU A O 1
ATOM 1145 N N . GLN A 1 137 ? -16.133 19.958 26.340 1.00 94.44 137 GLN A N 1
ATOM 1146 C CA . GLN A 1 137 ? -16.146 21.398 26.052 1.00 94.44 137 GLN A CA 1
ATOM 1147 C C . GLN A 1 137 ? -16.058 21.690 24.548 1.00 94.44 137 GLN A C 1
ATOM 1149 O O . GLN A 1 137 ? -16.728 22.594 24.051 1.00 94.44 137 GLN A O 1
ATOM 1154 N N . LEU A 1 138 ? -15.258 20.912 23.811 1.00 92.88 138 LEU A N 1
ATOM 1155 C CA . LEU A 1 138 ? -15.132 21.048 22.360 1.00 92.88 138 LEU A CA 1
ATOM 1156 C C . LEU A 1 138 ? -16.327 20.462 21.591 1.00 92.88 138 LEU A C 1
ATOM 1158 O O . LEU A 1 138 ? -16.523 20.802 20.418 1.00 92.88 138 LEU A O 1
ATOM 1162 N N . LYS A 1 139 ? -17.124 19.586 22.215 1.00 95.88 139 LYS A N 1
ATOM 1163 C CA . LYS A 1 139 ? -18.250 18.902 21.569 1.00 95.88 139 LYS A CA 1
ATOM 1164 C C . LYS A 1 139 ? -19.300 19.916 21.115 1.00 95.88 139 LYS A C 1
ATOM 1166 O O . LYS A 1 139 ? -19.845 20.679 21.912 1.00 95.88 139 LYS A O 1
ATOM 1171 N N . LYS A 1 140 ? -19.629 19.916 19.822 1.00 94.19 140 LYS A N 1
ATOM 1172 C CA . LYS A 1 140 ? -20.661 20.808 19.277 1.00 94.19 140 LYS A CA 1
ATOM 1173 C C . LYS A 1 140 ? -22.060 20.341 19.700 1.00 94.19 140 LYS A C 1
ATOM 1175 O O . LYS A 1 140 ? -22.268 19.221 20.171 1.00 94.19 140 LYS A O 1
ATOM 1180 N N . THR A 1 141 ? -23.061 21.198 19.509 1.00 93.50 141 THR A N 1
ATOM 1181 C CA . THR A 1 141 ? -24.453 20.931 19.924 1.00 93.50 141 THR A CA 1
ATOM 1182 C C . THR A 1 141 ? -25.059 19.691 19.257 1.00 93.50 141 THR A C 1
ATOM 1184 O O . THR A 1 141 ? -25.842 18.984 19.891 1.00 93.50 141 THR A O 1
ATOM 1187 N N . ASN A 1 142 ? -24.643 19.377 18.026 1.00 91.00 142 ASN A N 1
ATOM 1188 C CA . ASN A 1 142 ? -25.021 18.170 17.280 1.00 91.00 142 ASN A CA 1
ATOM 1189 C C . ASN A 1 142 ? -24.246 16.903 17.693 1.00 91.00 142 ASN A C 1
ATOM 1191 O O . ASN A 1 142 ? -24.385 15.873 17.040 1.00 91.00 142 ASN A O 1
ATOM 1195 N N . LYS A 1 143 ? -23.457 16.970 18.772 1.00 94.69 143 LYS A N 1
ATOM 1196 C CA . LYS A 1 143 ? -22.653 15.862 19.312 1.00 94.69 143 LYS A CA 1
ATOM 1197 C C . LYS A 1 143 ? -21.509 15.416 18.395 1.00 94.69 143 LYS A C 1
ATOM 1199 O O . LYS A 1 143 ? -21.065 14.280 18.499 1.00 94.69 143 LYS A O 1
ATOM 1204 N N . LEU A 1 144 ? -21.028 16.298 17.521 1.00 93.94 144 LEU A N 1
ATOM 1205 C CA . LEU A 1 144 ? -19.889 16.045 16.636 1.00 93.94 144 LEU A CA 1
ATOM 1206 C C . LEU A 1 144 ? -18.739 17.023 16.908 1.00 93.94 144 LEU A C 1
ATOM 1208 O O . LEU A 1 144 ? -18.913 18.057 17.558 1.00 93.94 144 LEU A O 1
ATOM 1212 N N . TYR A 1 145 ? -17.571 16.682 16.377 1.00 91.06 145 TYR A N 1
ATOM 1213 C CA . TYR A 1 145 ? -16.337 17.457 16.425 1.00 91.06 145 TYR A CA 1
ATOM 1214 C C . TYR A 1 145 ? -15.963 17.927 15.024 1.00 91.06 145 TYR A C 1
ATOM 1216 O O . TYR A 1 145 ? -15.863 17.106 14.112 1.00 91.06 145 TYR A O 1
ATOM 1224 N N . TYR A 1 146 ? -15.807 19.242 14.860 1.00 87.62 146 TYR A N 1
ATOM 1225 C CA . TYR A 1 146 ? -15.420 19.901 13.608 1.00 87.62 146 TYR A CA 1
ATOM 1226 C C . TYR A 1 146 ? -15.054 21.373 13.838 1.00 87.62 146 TYR A C 1
ATOM 1228 O O . TYR A 1 146 ? -15.621 22.028 14.721 1.00 87.62 146 TYR A O 1
ATOM 1236 N N . GLU A 1 147 ? -14.140 21.895 13.019 1.00 82.19 147 GLU A N 1
ATOM 1237 C CA . GLU A 1 147 ? -13.859 23.329 12.900 1.00 82.19 147 GLU A CA 1
ATOM 1238 C C . GLU A 1 147 ? -14.823 23.990 11.924 1.00 82.19 147 GLU A C 1
ATOM 1240 O O . GLU A 1 147 ? -15.466 24.985 12.259 1.00 82.19 147 GLU A O 1
ATOM 1245 N N . LEU A 1 148 ? -14.935 23.412 10.725 1.00 78.25 148 LEU A N 1
ATOM 1246 C CA . LEU A 1 148 ? -15.710 23.979 9.623 1.00 78.25 148 LEU A CA 1
ATOM 1247 C C . LEU A 1 148 ? -17.042 23.255 9.453 1.00 78.25 148 LEU A C 1
ATOM 1249 O O . LEU A 1 148 ? -18.108 23.863 9.539 1.00 78.25 148 LEU A O 1
ATOM 1253 N N . SER A 1 149 ? -16.988 21.945 9.216 1.00 82.06 149 SER A N 1
ATOM 1254 C CA . SER A 1 149 ? -18.174 21.101 9.058 1.00 82.06 149 SER A CA 1
ATOM 1255 C C . SER A 1 149 ? -17.819 19.638 9.304 1.00 82.06 149 SER A C 1
ATOM 1257 O O . SER A 1 149 ? -16.760 19.198 8.842 1.00 82.06 149 SER A O 1
ATOM 1259 N N . PRO A 1 150 ? -18.697 18.862 9.949 1.00 67.00 150 PRO A N 1
ATOM 1260 C CA . PRO A 1 150 ? -18.381 17.497 10.350 1.00 67.00 150 PRO A CA 1
ATOM 1261 C C . PRO A 1 150 ? -18.159 16.545 9.166 1.00 67.00 150 PRO A C 1
ATOM 1263 O O . PRO A 1 150 ? -17.434 15.564 9.295 1.00 67.00 150 PRO A O 1
ATOM 1266 N N . GLU A 1 151 ? -18.684 16.866 7.985 1.00 74.56 151 GLU A N 1
ATOM 1267 C CA . GLU A 1 151 ? -18.536 16.048 6.780 1.00 74.56 151 GLU A CA 1
ATOM 1268 C C . GLU A 1 151 ? -17.223 16.300 6.032 1.00 74.56 151 GLU A C 1
ATOM 1270 O O . GLU A 1 151 ? -16.753 15.433 5.300 1.00 74.56 151 GLU A O 1
ATOM 1275 N N . LYS A 1 152 ? -16.599 17.463 6.257 1.00 72.38 152 LYS A N 1
ATOM 1276 C CA . LYS A 1 152 ? -15.248 17.777 5.760 1.00 72.38 152 LYS A CA 1
ATOM 1277 C C . LYS A 1 152 ? -14.152 17.305 6.710 1.00 72.38 152 LYS A C 1
ATOM 1279 O O . LYS A 1 152 ? -13.013 17.151 6.286 1.00 72.38 152 LYS A O 1
ATOM 1284 N N . GLU A 1 153 ? -14.492 17.083 7.979 1.00 76.81 153 GLU A N 1
ATOM 1285 C CA . GLU A 1 153 ? -13.541 16.725 9.036 1.00 76.81 153 GLU A CA 1
ATOM 1286 C C . GLU A 1 153 ? -14.005 15.507 9.860 1.00 76.81 153 GLU A C 1
ATOM 1288 O O . GLU A 1 153 ? -13.937 15.520 11.094 1.00 76.81 153 GLU A O 1
ATOM 1293 N N . PRO A 1 154 ? -14.461 14.412 9.215 1.00 82.31 154 PRO A N 1
ATOM 1294 C CA . PRO A 1 154 ? -15.009 13.259 9.930 1.00 82.31 154 PRO A CA 1
ATOM 1295 C C . PRO A 1 154 ? -13.982 12.618 10.878 1.00 82.31 154 PRO A C 1
ATOM 1297 O O . PRO A 1 154 ? -14.344 12.065 11.918 1.00 82.31 154 PRO A O 1
ATOM 1300 N N . PHE A 1 155 ? -12.690 12.764 10.574 1.00 83.44 155 PHE A N 1
ATOM 1301 C CA . PHE A 1 155 ? -11.586 12.230 11.367 1.00 83.44 155 PHE A CA 1
ATOM 1302 C C . PHE A 1 155 ? -11.497 12.790 12.790 1.00 83.44 155 PHE A C 1
ATOM 1304 O O . PHE A 1 155 ? -11.054 12.061 13.673 1.00 83.44 155 PHE A O 1
ATOM 1311 N N . LEU A 1 156 ? -11.967 14.014 13.065 1.00 88.50 156 LEU A N 1
ATOM 1312 C CA . LEU A 1 156 ? -11.945 14.543 14.437 1.00 88.50 156 LEU A CA 1
ATOM 1313 C C . LEU A 1 156 ? -12.852 13.728 15.370 1.00 88.50 156 LEU A C 1
ATOM 1315 O O . LEU A 1 156 ? -12.489 13.458 16.514 1.00 88.50 156 LEU A O 1
ATOM 1319 N N . ASN A 1 157 ? -13.992 13.251 14.864 1.00 92.06 157 ASN A N 1
ATOM 1320 C CA . ASN A 1 157 ? -14.884 12.365 15.614 1.00 92.06 157 ASN A CA 1
ATOM 1321 C C . ASN A 1 157 ? -14.218 11.010 15.880 1.00 92.06 157 ASN A C 1
ATOM 1323 O O . ASN A 1 157 ? -14.257 10.503 17.001 1.00 92.06 157 ASN A O 1
ATOM 1327 N N . TYR A 1 158 ? -13.551 10.451 14.869 1.00 89.56 158 TYR A N 1
ATOM 1328 C CA . TYR A 1 158 ? -12.766 9.226 15.014 1.00 89.56 158 TYR A CA 1
ATOM 1329 C C . TYR A 1 158 ? -11.649 9.377 16.062 1.00 89.56 158 TYR A C 1
ATOM 1331 O O . TYR A 1 158 ? -11.496 8.507 16.922 1.00 89.56 158 TYR A O 1
ATOM 1339 N N . PHE A 1 159 ? -10.921 10.498 16.051 1.00 92.62 159 PHE A N 1
ATOM 1340 C CA . PHE A 1 159 ? -9.859 10.791 17.016 1.00 92.62 159 PHE A CA 1
ATOM 1341 C C . PHE A 1 159 ? -10.378 10.826 18.456 1.00 92.62 159 PHE A C 1
ATOM 1343 O O . PHE A 1 159 ? -9.775 10.209 19.339 1.00 92.62 159 PHE A O 1
ATOM 1350 N N . VAL A 1 160 ? -11.523 11.467 18.706 1.00 95.62 160 VAL A N 1
ATOM 1351 C CA . VAL A 1 160 ? -12.137 11.474 20.043 1.00 95.62 160 VAL A CA 1
ATOM 1352 C C . VAL A 1 160 ? -12.571 10.070 20.466 1.00 95.62 160 VAL A C 1
ATOM 1354 O O . VAL A 1 160 ? -12.243 9.641 21.572 1.00 95.62 160 VAL A O 1
ATOM 1357 N N . LEU A 1 161 ? -13.253 9.316 19.597 1.00 94.81 161 LEU A N 1
ATOM 1358 C CA . LEU A 1 161 ? -13.756 7.976 19.931 1.00 94.81 161 LEU A CA 1
ATOM 1359 C C . LEU A 1 161 ? -12.630 6.973 20.216 1.00 94.81 161 LEU A C 1
ATOM 1361 O O . LEU A 1 161 ? -12.720 6.173 21.155 1.00 94.81 161 LEU A O 1
ATOM 1365 N N . GLU A 1 162 ? -11.545 7.013 19.444 1.00 93.25 162 GLU A N 1
ATOM 1366 C CA . GLU A 1 162 ? -10.389 6.153 19.695 1.00 93.25 162 GLU A CA 1
ATOM 1367 C C . GLU A 1 162 ? -9.620 6.567 20.955 1.00 93.25 162 GLU A C 1
ATOM 1369 O O . GLU A 1 162 ? -9.189 5.690 21.711 1.00 93.25 162 GLU A O 1
ATOM 1374 N N . SER A 1 163 ? -9.524 7.870 21.242 1.00 95.56 163 SER A N 1
ATOM 1375 C CA . SER A 1 163 ? -8.946 8.372 22.496 1.00 95.56 163 SER A CA 1
ATOM 1376 C C . SER A 1 163 ? -9.773 7.933 23.704 1.00 95.56 163 SER A C 1
ATOM 1378 O O . SER A 1 163 ? -9.228 7.374 24.655 1.00 95.56 163 SER A O 1
ATOM 1380 N N . ALA A 1 164 ? -11.098 8.090 23.643 1.00 96.50 164 ALA A N 1
ATOM 1381 C CA . ALA A 1 164 ? -12.015 7.646 24.688 1.00 96.50 164 ALA A CA 1
ATOM 1382 C C . ALA A 1 164 ? -11.874 6.144 24.956 1.00 96.50 164 ALA A C 1
ATOM 1384 O O . ALA A 1 164 ? -11.783 5.723 26.109 1.00 96.50 164 ALA A O 1
ATOM 1385 N N . LYS A 1 165 ? -11.737 5.321 23.908 1.00 94.25 165 LYS A N 1
ATOM 1386 C CA . LYS A 1 165 ? -11.470 3.891 24.104 1.00 94.25 165 LYS A CA 1
ATOM 1387 C C . LYS A 1 165 ? -10.109 3.603 24.723 1.00 94.25 165 LYS A C 1
ATOM 1389 O O . LYS A 1 165 ? -10.000 2.734 25.589 1.00 94.25 165 LYS A O 1
ATOM 1394 N N . ALA A 1 166 ? -9.062 4.316 24.329 1.00 93.56 166 ALA A N 1
ATOM 1395 C CA . ALA A 1 166 ? -7.753 4.143 24.954 1.00 93.56 166 ALA A CA 1
ATOM 1396 C C . ALA A 1 166 ? -7.776 4.463 26.463 1.00 93.56 166 ALA A C 1
ATOM 1398 O O . ALA A 1 166 ? -7.079 3.798 27.242 1.00 93.56 166 ALA A O 1
ATOM 1399 N N . LEU A 1 167 ? -8.626 5.417 26.860 1.00 96.31 167 LEU A N 1
ATOM 1400 C CA . LEU A 1 167 ? -8.868 5.850 28.238 1.00 96.31 167 LEU A CA 1
ATOM 1401 C C . LEU A 1 167 ? -9.944 5.034 28.978 1.00 96.31 167 LEU A C 1
ATOM 1403 O O . LEU A 1 167 ? -10.123 5.237 30.175 1.00 96.31 167 LEU A O 1
ATOM 1407 N N . LYS A 1 168 ? -10.623 4.089 28.308 1.00 96.69 168 LYS A N 1
ATOM 1408 C CA . LYS A 1 168 ? -11.768 3.321 28.838 1.00 96.69 168 LYS A CA 1
ATOM 1409 C C . LYS A 1 168 ? -12.946 4.202 29.290 1.00 96.69 168 LYS A C 1
ATOM 1411 O O . LYS A 1 168 ? -13.543 3.966 30.341 1.00 96.69 168 LYS A O 1
ATOM 1416 N N . SER A 1 169 ? -13.245 5.248 28.525 1.00 95.88 169 SER A N 1
ATOM 1417 C CA . SER A 1 169 ? -14.298 6.232 28.801 1.00 95.88 169 SER A CA 1
ATOM 1418 C C . SER A 1 169 ? -15.349 6.325 27.686 1.00 95.88 169 SER A C 1
ATOM 1420 O O . SER A 1 169 ? -16.058 7.325 27.585 1.00 95.88 169 SER A O 1
ATOM 1422 N N . GLU A 1 170 ? -15.489 5.282 26.862 1.00 95.38 170 GLU A N 1
ATOM 1423 C CA . GLU A 1 170 ? -16.368 5.254 25.683 1.00 95.38 170 GLU A CA 1
ATOM 1424 C C . GLU A 1 170 ? -17.831 5.579 26.000 1.00 95.38 170 GLU A C 1
ATOM 1426 O O . GLU A 1 170 ? -18.500 6.226 25.198 1.00 95.38 170 GLU A O 1
ATOM 1431 N N . GLU A 1 171 ? -18.326 5.175 27.174 1.00 96.25 171 GLU A N 1
ATOM 1432 C CA . GLU A 1 171 ? -19.712 5.432 27.588 1.00 96.25 171 GLU A CA 1
ATOM 1433 C C . GLU A 1 171 ? -20.043 6.931 27.646 1.00 96.25 171 GLU A C 1
ATOM 1435 O O . GLU A 1 171 ? -21.174 7.314 27.350 1.00 96.25 171 GLU A O 1
ATOM 1440 N N . LYS A 1 172 ? -19.060 7.798 27.942 1.00 95.44 172 LYS A N 1
ATOM 1441 C CA . LYS A 1 172 ? -19.258 9.259 27.932 1.00 95.44 172 LYS A CA 1
ATOM 1442 C C . LYS A 1 172 ? -19.510 9.816 26.526 1.00 95.44 172 LYS A C 1
ATOM 1444 O O . LYS A 1 172 ? -20.153 10.849 26.403 1.00 95.44 172 LYS A O 1
ATOM 1449 N N . PHE A 1 173 ? -19.047 9.116 25.487 1.00 95.94 173 PHE A N 1
ATOM 1450 C CA . PHE A 1 173 ? -19.092 9.555 24.086 1.00 95.94 173 PHE A CA 1
ATOM 1451 C C . PHE A 1 173 ? -19.971 8.647 23.214 1.00 95.94 173 PHE A C 1
ATOM 1453 O O . PHE A 1 173 ? -19.827 8.589 21.989 1.00 95.94 173 PHE A O 1
ATOM 1460 N N . LYS A 1 174 ? -20.909 7.917 23.828 1.00 95.38 174 LYS A N 1
ATOM 1461 C CA . LYS A 1 174 ? -21.873 7.075 23.107 1.00 95.38 174 LYS A CA 1
ATOM 1462 C C . LYS A 1 174 ? -22.789 7.897 22.194 1.00 95.38 174 LYS A C 1
ATOM 1464 O O . LYS A 1 174 ? -23.182 7.426 21.123 1.00 95.38 174 LYS A O 1
ATOM 1469 N N . ASP A 1 175 ? -23.106 9.123 22.605 1.00 94.94 175 ASP A N 1
ATOM 1470 C CA . ASP A 1 175 ? -23.838 10.102 21.801 1.00 94.94 175 ASP A CA 1
ATOM 1471 C C . ASP A 1 175 ? -23.043 10.502 20.549 1.00 94.94 175 ASP A C 1
ATOM 1473 O O . ASP A 1 175 ? -23.597 10.452 19.453 1.00 94.94 175 ASP A O 1
ATOM 1477 N N . VAL A 1 176 ? -21.742 10.778 20.688 1.00 93.31 176 VAL A N 1
ATOM 1478 C CA . VAL A 1 176 ? -20.825 11.072 19.571 1.00 93.31 176 VAL A CA 1
ATOM 1479 C C . VAL A 1 176 ? -20.734 9.892 18.615 1.00 93.31 176 VAL A C 1
ATOM 1481 O O . VAL A 1 176 ? -20.876 10.071 17.412 1.00 93.31 176 VAL A O 1
ATOM 1484 N N . ASN A 1 177 ? -20.555 8.670 19.127 1.00 91.88 177 ASN A N 1
ATOM 1485 C CA . ASN A 1 177 ? -20.495 7.466 18.295 1.00 91.88 177 ASN A CA 1
ATOM 1486 C C . ASN A 1 177 ? -21.772 7.294 17.458 1.00 91.88 177 ASN A C 1
ATOM 1488 O O . ASN A 1 177 ? -21.710 6.997 16.268 1.00 91.88 177 ASN A O 1
ATOM 1492 N N . THR A 1 178 ? -22.933 7.525 18.076 1.00 93.50 178 THR A N 1
ATOM 1493 C CA . THR A 1 178 ? -24.234 7.437 17.400 1.00 93.50 178 THR A CA 1
ATOM 1494 C C . THR A 1 178 ? -24.396 8.547 16.361 1.00 93.50 178 THR A C 1
ATOM 1496 O O . THR A 1 178 ? -24.788 8.273 15.228 1.00 93.50 178 THR A O 1
ATOM 1499 N N . ALA A 1 179 ? -24.065 9.790 16.716 1.00 91.19 179 ALA A N 1
ATOM 1500 C CA . ALA A 1 179 ? -24.149 10.931 15.811 1.00 91.19 179 ALA A CA 1
ATOM 1501 C C . ALA A 1 179 ? -23.192 10.787 14.620 1.00 91.19 179 ALA A C 1
ATOM 1503 O O . ALA A 1 179 ? -23.593 11.031 13.485 1.00 91.19 179 ALA A O 1
ATOM 1504 N N . PHE A 1 180 ? -21.955 10.343 14.857 1.00 92.25 180 PHE A N 1
ATOM 1505 C CA . PHE A 1 180 ? -20.942 10.181 13.818 1.00 92.25 180 PHE A CA 1
ATOM 1506 C C . PHE A 1 180 ? -21.303 9.038 12.870 1.00 92.25 180 PHE A C 1
ATOM 1508 O O . PHE A 1 180 ? -21.240 9.205 11.655 1.00 92.25 180 PHE A O 1
ATOM 1515 N N . LYS A 1 181 ? -21.800 7.920 13.407 1.00 91.19 181 LYS A N 1
ATOM 1516 C CA . LYS A 1 181 ? -22.370 6.838 12.602 1.00 91.19 181 LYS A CA 1
ATOM 1517 C C . LYS A 1 181 ? -23.512 7.335 11.715 1.00 91.19 181 LYS A C 1
ATOM 1519 O O . LYS A 1 181 ? -23.482 7.117 10.505 1.00 91.19 181 LYS A O 1
ATOM 1524 N N . ASN A 1 182 ? -24.484 8.039 12.298 1.00 89.62 182 ASN A N 1
ATOM 1525 C CA . ASN A 1 182 ? -25.614 8.588 11.549 1.00 89.62 182 ASN A CA 1
ATOM 1526 C C . ASN A 1 182 ? -25.137 9.546 10.456 1.00 89.62 182 ASN A C 1
ATOM 1528 O O . ASN A 1 182 ? -25.583 9.434 9.318 1.00 89.62 182 ASN A O 1
ATOM 1532 N N . MET A 1 183 ? -24.173 10.416 10.763 1.00 90.81 183 MET A N 1
ATOM 1533 C CA . MET A 1 183 ? -23.544 11.287 9.778 1.00 90.81 183 MET A CA 1
ATOM 1534 C C . MET A 1 183 ? -22.907 10.481 8.645 1.00 90.81 183 MET A C 1
ATOM 1536 O O . MET A 1 183 ? -23.186 10.768 7.492 1.00 90.81 183 MET A O 1
ATOM 1540 N N . CYS A 1 184 ? -22.115 9.446 8.929 1.00 83.50 184 CYS A N 1
ATOM 1541 C CA . CYS A 1 184 ? -21.521 8.614 7.881 1.00 83.50 184 CYS A CA 1
ATOM 1542 C C . CYS A 1 184 ? -22.570 7.921 7.010 1.00 83.50 184 CYS A C 1
ATOM 1544 O O . CYS A 1 184 ? -22.373 7.821 5.807 1.00 83.50 184 CYS A O 1
ATOM 1546 N N . THR A 1 185 ? -23.696 7.489 7.579 1.00 82.25 185 THR A N 1
ATOM 1547 C CA . THR A 1 185 ? -24.784 6.872 6.800 1.00 82.25 185 THR A CA 1
ATOM 1548 C C . THR A 1 185 ? -25.565 7.887 5.961 1.00 82.25 185 THR A C 1
ATOM 1550 O O . THR A 1 185 ? -25.802 7.655 4.777 1.00 82.25 185 THR A O 1
ATOM 1553 N N . GLN A 1 186 ? -25.922 9.033 6.543 1.00 85.56 186 GLN A N 1
ATOM 1554 C CA . GLN A 1 186 ? -26.884 9.984 5.977 1.00 85.56 186 GLN A CA 1
ATOM 1555 C C . GLN A 1 186 ? -26.226 11.126 5.204 1.00 85.56 186 GLN A C 1
ATOM 1557 O O . GLN A 1 186 ? -26.874 11.756 4.374 1.00 85.56 186 GLN A O 1
ATOM 1562 N N . SER A 1 187 ? -24.957 11.426 5.481 1.00 81.81 187 SER A N 1
ATOM 1563 C CA . SER A 1 187 ? -24.254 12.508 4.809 1.00 81.81 187 SER A CA 1
ATOM 1564 C C . SER A 1 187 ? -23.983 12.150 3.355 1.00 81.81 187 SER A C 1
ATOM 1566 O O . SER A 1 187 ? -23.468 11.074 3.030 1.00 81.81 187 SER A O 1
ATOM 1568 N N . THR A 1 188 ? -24.295 13.111 2.496 1.00 77.81 188 THR A N 1
ATOM 1569 C CA . THR A 1 188 ? -23.976 13.118 1.069 1.00 77.81 188 THR A CA 1
ATOM 1570 C C . THR A 1 188 ? -22.712 13.937 0.766 1.00 77.81 188 THR A C 1
ATOM 1572 O O . THR A 1 188 ? -22.265 14.003 -0.376 1.00 77.81 188 THR A O 1
ATOM 1575 N N . SER A 1 189 ? -22.141 14.590 1.785 1.00 77.75 189 SER A N 1
ATOM 1576 C CA . SER A 1 189 ? -21.011 15.518 1.678 1.00 77.75 189 SER A CA 1
ATOM 1577 C C . SER A 1 189 ? -19.673 14.933 2.137 1.00 77.75 189 SER A C 1
ATOM 1579 O O . SER A 1 189 ? -18.639 15.528 1.833 1.00 77.75 189 SER A O 1
ATOM 1581 N N . ILE A 1 190 ? -19.671 13.780 2.818 1.00 76.06 190 ILE A N 1
ATOM 1582 C CA . ILE A 1 190 ? -18.453 12.986 3.041 1.00 76.06 190 ILE A CA 1
ATOM 1583 C C . ILE A 1 190 ? -18.051 12.365 1.706 1.00 76.06 190 ILE A C 1
ATOM 1585 O O . ILE A 1 190 ? -18.903 11.826 0.998 1.00 76.06 190 ILE A O 1
ATOM 1589 N N . ASP A 1 191 ? -16.762 12.411 1.367 1.00 77.44 191 ASP A N 1
ATOM 1590 C CA . ASP A 1 191 ? -16.310 11.761 0.143 1.00 77.44 191 ASP A CA 1
ATOM 1591 C C . ASP A 1 191 ? -16.596 10.244 0.185 1.00 77.44 191 ASP A C 1
ATOM 1593 O O . ASP A 1 191 ? -16.463 9.622 1.242 1.00 77.44 191 ASP A O 1
ATOM 1597 N N . PRO A 1 192 ? -17.011 9.632 -0.933 1.00 71.00 192 PRO A N 1
ATOM 1598 C CA . PRO A 1 192 ? -17.377 8.222 -1.013 1.00 71.00 192 PRO A CA 1
ATOM 1599 C C . PRO A 1 192 ? -16.395 7.253 -0.378 1.00 71.00 192 PRO A C 1
ATOM 1601 O O . PRO A 1 192 ? -16.820 6.340 0.324 1.00 71.00 192 PRO A O 1
ATOM 1604 N N . LEU A 1 193 ? -15.093 7.429 -0.598 1.00 67.00 193 LEU A N 1
ATOM 1605 C CA . LEU A 1 193 ? -14.084 6.511 -0.076 1.00 67.00 193 LEU A CA 1
ATOM 1606 C C . LEU A 1 193 ? -13.968 6.633 1.444 1.00 67.00 193 LEU A C 1
ATOM 1608 O O . LEU A 1 193 ? -13.945 5.621 2.146 1.00 67.00 193 LEU A O 1
ATOM 1612 N N . THR A 1 194 ? -13.983 7.856 1.966 1.00 70.81 194 THR A N 1
ATOM 1613 C CA . THR A 1 194 ? -14.020 8.128 3.406 1.00 70.81 194 THR A CA 1
ATOM 1614 C C . THR A 1 194 ? -15.331 7.655 4.037 1.00 70.81 194 THR A C 1
ATOM 1616 O O . THR A 1 194 ? -15.331 7.094 5.135 1.00 70.81 194 THR A O 1
ATOM 1619 N N . LYS A 1 195 ? -16.461 7.798 3.336 1.00 79.50 195 LYS A N 1
ATOM 1620 C CA . LYS A 1 195 ? -17.763 7.270 3.760 1.00 79.50 195 LYS A CA 1
ATOM 1621 C C . LYS A 1 195 ? -17.711 5.747 3.855 1.00 79.50 195 LYS A C 1
ATOM 1623 O O . LYS A 1 195 ? -18.025 5.202 4.908 1.00 79.50 195 LYS A O 1
ATOM 1628 N N . LEU A 1 196 ? -17.231 5.067 2.815 1.00 71.25 196 LEU A N 1
ATOM 1629 C CA . LEU A 1 196 ? -17.022 3.616 2.803 1.00 71.25 196 LEU A CA 1
ATOM 1630 C C . LEU A 1 196 ? -16.101 3.165 3.947 1.00 71.25 196 LEU A C 1
ATOM 1632 O O . LEU A 1 196 ? -16.402 2.196 4.646 1.00 71.25 196 LEU A O 1
ATOM 1636 N N . PHE A 1 197 ? -15.013 3.899 4.186 1.00 73.94 197 PHE A N 1
ATOM 1637 C CA . PHE A 1 197 ? -14.088 3.648 5.287 1.00 73.94 197 PHE A CA 1
ATOM 1638 C C . PHE A 1 197 ? -14.779 3.714 6.655 1.00 73.94 197 PHE A C 1
ATOM 1640 O O . PHE A 1 197 ? -14.637 2.788 7.459 1.00 73.94 197 PHE A O 1
ATOM 1647 N N . PHE A 1 198 ? -15.546 4.774 6.932 1.00 78.00 198 PHE A N 1
ATOM 1648 C CA . PHE A 1 198 ? -16.198 4.935 8.232 1.00 78.00 198 PHE A CA 1
ATOM 1649 C C . PHE A 1 198 ? -17.413 4.030 8.410 1.00 78.00 198 PHE A C 1
ATOM 1651 O O . PHE A 1 198 ? -17.612 3.502 9.502 1.00 78.00 198 PHE A O 1
ATOM 1658 N N . LEU A 1 199 ? -18.187 3.766 7.358 1.00 78.44 199 LEU A N 1
ATOM 1659 C CA . LEU A 1 199 ? -19.243 2.752 7.406 1.00 78.44 199 LEU A CA 1
ATOM 1660 C C . LEU A 1 199 ? -18.662 1.389 7.796 1.00 78.44 199 LEU A C 1
ATOM 1662 O O . LEU A 1 199 ? -19.193 0.722 8.682 1.00 78.44 199 LEU A O 1
ATOM 1666 N N . ASN A 1 200 ? -17.491 1.041 7.260 1.00 68.50 200 ASN A N 1
ATOM 1667 C CA . ASN A 1 200 ? -16.757 -0.144 7.686 1.00 68.50 200 ASN A CA 1
ATOM 1668 C C . ASN A 1 200 ? -16.222 -0.042 9.133 1.00 68.50 200 ASN A C 1
ATOM 1670 O O . ASN A 1 200 ? -16.289 -1.026 9.870 1.00 68.50 200 ASN A O 1
ATOM 1674 N N . TYR A 1 201 ? -15.744 1.126 9.591 1.00 74.06 201 TYR A N 1
ATOM 1675 C CA . TYR A 1 201 ? -15.373 1.346 11.004 1.00 74.06 201 TYR A CA 1
ATOM 1676 C C . TYR A 1 201 ? -16.538 1.032 11.960 1.00 74.06 201 TYR A C 1
ATOM 1678 O O . TYR A 1 201 ? -16.330 0.411 13.007 1.00 74.06 201 TYR A O 1
ATOM 1686 N N . PHE A 1 202 ? -17.763 1.395 11.570 1.00 79.19 202 PHE A N 1
ATOM 1687 C CA . PHE A 1 202 ? -18.989 1.112 12.320 1.00 79.19 202 PHE A CA 1
ATOM 1688 C C . PHE A 1 202 ? -19.579 -0.280 12.080 1.00 79.19 202 PHE A C 1
ATOM 1690 O O . PHE A 1 202 ? -20.479 -0.668 12.824 1.00 79.19 202 PHE A O 1
ATOM 1697 N N . LYS A 1 203 ? -19.037 -1.042 11.119 1.00 74.69 203 LYS A N 1
ATOM 1698 C CA . LYS A 1 203 ? -19.554 -2.341 10.660 1.00 74.69 203 LYS A CA 1
ATOM 1699 C C . LYS A 1 203 ? -20.964 -2.261 10.054 1.00 74.69 203 LYS A C 1
ATOM 1701 O O . LYS A 1 203 ? -21.777 -3.151 10.279 1.00 74.69 203 LYS A O 1
ATOM 1706 N N . GLU A 1 204 ? -21.249 -1.201 9.303 1.00 73.38 204 GLU A N 1
ATOM 1707 C CA . GLU A 1 204 ? -22.500 -1.058 8.551 1.00 73.38 204 GLU A CA 1
ATOM 1708 C C . GLU A 1 204 ? -22.403 -1.723 7.174 1.00 73.38 204 GLU A C 1
ATOM 1710 O O . GLU A 1 204 ? -21.369 -1.638 6.508 1.00 73.38 204 GLU A O 1
ATOM 1715 N N . SER A 1 205 ? -23.493 -2.351 6.723 1.00 59.41 205 SER A N 1
ATOM 1716 C CA . SER A 1 205 ? -23.601 -2.902 5.370 1.00 59.41 205 SER A CA 1
ATOM 1717 C C . SER A 1 205 ? -23.564 -1.788 4.322 1.00 59.41 205 SER A C 1
ATOM 1719 O O . SER A 1 205 ? -24.287 -0.798 4.442 1.00 59.41 205 SER A O 1
ATOM 1721 N N . ILE A 1 206 ? -22.768 -1.971 3.269 1.00 62.38 206 ILE A N 1
ATOM 1722 C CA . ILE A 1 206 ? -22.632 -1.011 2.172 1.00 62.38 206 ILE A CA 1
ATOM 1723 C C . ILE A 1 206 ? -23.487 -1.501 1.002 1.00 62.38 206 ILE A C 1
ATOM 1725 O O . ILE A 1 206 ? -23.050 -2.333 0.209 1.00 62.38 206 ILE A O 1
ATOM 1729 N N . GLU A 1 207 ? -24.709 -0.993 0.881 1.00 67.06 207 GLU A N 1
ATOM 1730 C CA . GLU A 1 207 ? -25.430 -1.058 -0.389 1.00 67.06 207 GLU A CA 1
ATOM 1731 C C . GLU A 1 207 ? -24.906 0.102 -1.248 1.00 67.06 207 GLU A C 1
ATOM 1733 O O . GLU A 1 207 ? -24.998 1.261 -0.839 1.00 67.06 207 GLU A O 1
ATOM 1738 N N . ILE A 1 208 ? -24.277 -0.192 -2.395 1.00 65.31 208 ILE A N 1
ATOM 1739 C CA . ILE A 1 208 ? -23.911 0.856 -3.361 1.00 65.31 208 ILE A CA 1
ATOM 1740 C C . ILE A 1 208 ? -25.202 1.264 -4.059 1.00 65.31 208 ILE A C 1
ATOM 1742 O O . ILE A 1 208 ? -25.536 0.776 -5.137 1.00 65.31 208 ILE A O 1
ATOM 1746 N N . ASP A 1 209 ? -25.967 2.106 -3.381 1.00 72.94 209 ASP A N 1
ATOM 1747 C CA . ASP A 1 209 ? -27.148 2.712 -3.960 1.00 72.94 209 ASP A CA 1
ATOM 1748 C C . ASP A 1 209 ? -26.766 3.645 -5.122 1.00 72.94 209 ASP A C 1
ATOM 1750 O O . ASP A 1 209 ? -25.598 3.977 -5.362 1.00 72.94 209 ASP A O 1
ATOM 1754 N N . GLU A 1 210 ? -27.778 4.059 -5.884 1.00 74.88 210 GLU A N 1
ATOM 1755 C CA . GLU A 1 210 ? -27.578 4.946 -7.029 1.00 74.88 210 GLU A CA 1
ATOM 1756 C C . GLU A 1 210 ? -26.906 6.263 -6.607 1.00 74.88 210 GLU A C 1
ATOM 1758 O O . GLU A 1 210 ? -26.170 6.851 -7.392 1.00 74.88 210 GLU A O 1
ATOM 1763 N N . GLU A 1 211 ? -27.092 6.721 -5.366 1.00 75.31 211 GLU A N 1
ATOM 1764 C CA . GLU A 1 211 ? -26.481 7.956 -4.888 1.00 75.31 211 GLU A CA 1
ATOM 1765 C C . GLU A 1 211 ? -24.971 7.800 -4.687 1.00 75.31 211 GLU A C 1
ATOM 1767 O O . GLU A 1 211 ? -24.199 8.565 -5.266 1.00 75.31 211 GLU A O 1
ATOM 1772 N N . LEU A 1 212 ? -24.529 6.791 -3.932 1.00 68.44 212 LEU A N 1
ATOM 1773 C CA . LEU A 1 212 ? -23.114 6.483 -3.738 1.00 68.44 212 LEU A CA 1
ATOM 1774 C C . LEU A 1 212 ? -22.442 6.164 -5.076 1.00 68.44 212 LEU A C 1
ATOM 1776 O O . LEU A 1 212 ? -21.319 6.601 -5.328 1.00 68.44 212 LEU A O 1
ATOM 1780 N N . HIS A 1 213 ? -23.152 5.482 -5.974 1.00 69.38 213 HIS A N 1
ATOM 1781 C CA . HIS A 1 213 ? -22.706 5.274 -7.344 1.00 69.38 213 HIS A CA 1
ATOM 1782 C C . HIS A 1 213 ? -22.479 6.609 -8.074 1.00 69.38 213 HIS A C 1
ATOM 1784 O O . HIS A 1 213 ? -21.401 6.822 -8.637 1.00 69.38 213 HIS A O 1
ATOM 1790 N N . GLN A 1 214 ? -23.425 7.553 -8.010 1.00 76.62 214 GLN A N 1
ATOM 1791 C CA . GLN A 1 214 ? -23.244 8.896 -8.572 1.00 76.62 214 GLN A CA 1
ATOM 1792 C C . GLN A 1 214 ? -22.116 9.678 -7.895 1.00 76.62 214 GLN A C 1
ATOM 1794 O O . GLN A 1 214 ? -21.404 10.421 -8.573 1.00 76.62 214 GLN A O 1
ATOM 1799 N N . GLN A 1 215 ? -21.901 9.508 -6.591 1.00 71.81 215 GLN A N 1
ATOM 1800 C CA . GLN A 1 215 ? -20.799 10.160 -5.893 1.00 71.81 215 GLN A CA 1
ATOM 1801 C C . GLN A 1 215 ? -19.445 9.596 -6.344 1.00 71.81 215 GLN A C 1
ATOM 1803 O O . GLN A 1 215 ? -18.570 10.383 -6.695 1.00 71.81 215 GLN A O 1
ATOM 1808 N N . ILE A 1 216 ? -19.290 8.269 -6.445 1.00 68.25 216 ILE A N 1
ATOM 1809 C CA . ILE A 1 216 ? -18.085 7.632 -7.000 1.00 68.25 216 ILE A CA 1
ATOM 1810 C C . ILE A 1 216 ? -17.852 8.144 -8.424 1.00 68.25 216 ILE A C 1
ATOM 1812 O O . ILE A 1 216 ? -16.749 8.578 -8.744 1.00 68.25 216 ILE A O 1
ATOM 1816 N N . ILE A 1 217 ? -18.892 8.174 -9.270 1.00 73.81 217 ILE A N 1
ATOM 1817 C CA . ILE A 1 217 ? -18.833 8.755 -10.623 1.00 73.81 217 ILE A CA 1
ATOM 1818 C C . ILE A 1 217 ? -18.361 10.214 -10.581 1.00 73.81 217 ILE A C 1
ATOM 1820 O O . ILE A 1 217 ? -17.579 10.636 -11.433 1.00 73.81 217 ILE A O 1
ATOM 1824 N N . ASN A 1 218 ? -18.843 11.008 -9.630 1.00 75.25 218 ASN A N 1
ATOM 1825 C CA . ASN A 1 218 ? -18.446 12.403 -9.489 1.00 75.25 218 ASN A CA 1
ATOM 1826 C C . ASN A 1 218 ? -16.995 12.537 -9.021 1.00 75.25 218 ASN A C 1
ATOM 1828 O O . ASN A 1 218 ? -16.288 13.384 -9.559 1.00 75.25 218 ASN A O 1
ATOM 1832 N N . GLU A 1 219 ? -16.505 11.671 -8.137 1.00 69.31 219 GLU A N 1
ATOM 1833 C CA . GLU A 1 219 ? -15.079 11.609 -7.803 1.00 69.31 219 GLU A CA 1
ATOM 1834 C C . GLU A 1 219 ? -14.226 11.222 -9.010 1.00 69.31 219 GLU A C 1
ATOM 1836 O O . GLU A 1 219 ? -13.214 11.872 -9.276 1.00 69.31 219 GLU A O 1
ATOM 1841 N N . MET A 1 220 ? -14.693 10.263 -9.822 1.00 69.81 220 MET A N 1
ATOM 1842 C CA . MET A 1 220 ? -14.051 9.934 -11.099 1.00 69.81 220 MET A CA 1
ATOM 1843 C C . MET A 1 220 ? -13.938 11.158 -12.014 1.00 69.81 220 MET A C 1
ATOM 1845 O O . MET A 1 220 ? -12.968 11.296 -12.755 1.00 69.81 220 MET A O 1
ATOM 1849 N N . LYS A 1 221 ? -14.934 12.054 -11.990 1.00 73.75 221 LYS A N 1
ATOM 1850 C CA . LYS A 1 221 ? -14.916 13.306 -12.764 1.00 73.75 221 LYS A CA 1
ATOM 1851 C C . LYS A 1 221 ? -14.000 14.369 -12.152 1.00 73.75 221 LYS A C 1
ATOM 1853 O O . LYS A 1 221 ? -13.556 15.246 -12.886 1.00 73.75 221 LYS A O 1
ATOM 1858 N N . GLN A 1 222 ? -13.748 14.325 -10.844 1.00 71.25 222 GLN A N 1
ATOM 1859 C CA . GLN A 1 222 ? -12.961 15.329 -10.121 1.00 71.25 222 GLN A CA 1
ATOM 1860 C C . GLN A 1 222 ? -11.437 15.138 -10.250 1.00 71.25 222 GLN A C 1
ATOM 1862 O O . GLN A 1 222 ? -10.697 15.992 -9.773 1.00 71.25 222 GLN A O 1
ATOM 1867 N N . ASN A 1 223 ? -10.959 14.087 -10.934 1.00 61.19 223 ASN A N 1
ATOM 1868 C CA . ASN A 1 223 ? -9.545 13.888 -11.306 1.00 61.19 223 ASN A CA 1
ATOM 1869 C C . ASN A 1 223 ? -8.551 14.017 -10.134 1.00 61.19 223 ASN A C 1
ATOM 1871 O O . ASN A 1 223 ? -7.523 14.685 -10.252 1.00 61.19 223 ASN A O 1
ATOM 1875 N N . LYS A 1 224 ? -8.845 13.399 -8.983 1.00 64.19 224 LYS A N 1
ATOM 1876 C CA . LYS A 1 224 ? -7.909 13.378 -7.845 1.00 64.19 224 LYS A CA 1
ATOM 1877 C C . LYS A 1 224 ? -6.664 12.534 -8.181 1.00 64.19 224 LYS A C 1
ATOM 1879 O O . LYS A 1 224 ? -6.730 11.573 -8.947 1.00 64.19 224 LYS A O 1
ATOM 1884 N N . TYR A 1 225 ? -5.511 12.893 -7.613 1.00 55.94 225 TYR A N 1
ATOM 1885 C CA . TYR A 1 225 ? -4.252 12.163 -7.808 1.00 55.94 225 TYR A CA 1
ATOM 1886 C C . TYR A 1 225 ? -4.377 10.689 -7.361 1.00 55.94 225 TYR A C 1
ATOM 1888 O O . TYR A 1 225 ? -4.983 10.401 -6.337 1.00 55.94 225 TYR A O 1
ATOM 1896 N N . SER A 1 226 ? -3.748 9.760 -8.097 1.00 63.34 226 SER A N 1
ATOM 1897 C CA . SER A 1 226 ? -3.653 8.306 -7.813 1.00 63.34 226 SER A CA 1
ATOM 1898 C C . SER A 1 226 ? -4.905 7.430 -8.026 1.00 63.34 226 SER A C 1
ATOM 1900 O O . SER A 1 226 ? -4.855 6.215 -7.828 1.00 63.34 226 SER A O 1
ATOM 1902 N N . PHE A 1 227 ? -5.981 7.992 -8.577 1.00 77.75 227 PHE A N 1
ATOM 1903 C CA . PHE A 1 227 ? -7.276 7.317 -8.724 1.00 77.75 227 PHE A CA 1
ATOM 1904 C C . PHE A 1 227 ? -7.297 6.089 -9.670 1.00 77.75 227 PHE A C 1
ATOM 1906 O O . PHE A 1 227 ? -8.156 5.216 -9.563 1.00 77.75 227 PHE A O 1
ATOM 1913 N N . ILE A 1 228 ? -6.344 5.947 -10.602 1.00 80.75 228 ILE A N 1
ATOM 1914 C CA . ILE A 1 228 ? -6.346 4.837 -11.585 1.00 80.75 228 ILE A CA 1
ATOM 1915 C C . ILE A 1 228 ? -6.181 3.459 -10.930 1.00 80.75 228 ILE A C 1
ATOM 1917 O O . ILE A 1 228 ? -6.742 2.471 -11.414 1.00 80.75 228 ILE A O 1
ATOM 1921 N N . GLN A 1 229 ? -5.420 3.369 -9.841 1.00 75.75 229 GLN A N 1
ATOM 1922 C CA . GLN A 1 229 ? -5.267 2.105 -9.124 1.00 75.75 229 GLN A CA 1
ATOM 1923 C C . GLN A 1 229 ? -6.559 1.708 -8.402 1.00 75.75 229 GLN A C 1
ATOM 1925 O O . GLN A 1 229 ? -6.920 0.532 -8.379 1.00 75.75 229 GLN A O 1
ATOM 1930 N N . GLU A 1 230 ? -7.282 2.690 -7.877 1.00 73.94 230 GLU A N 1
ATOM 1931 C CA . GLU A 1 230 ? -8.585 2.490 -7.246 1.00 73.94 230 GLU A CA 1
ATOM 1932 C C . GLU A 1 230 ? -9.622 2.062 -8.290 1.00 73.94 230 GLU A C 1
ATOM 1934 O O . GLU A 1 230 ? -10.372 1.121 -8.060 1.00 73.94 230 GLU A O 1
ATOM 1939 N N . LEU A 1 231 ? -9.585 2.633 -9.498 1.00 78.38 231 LEU A N 1
ATOM 1940 C CA . LEU A 1 231 ? -10.413 2.189 -10.625 1.00 78.38 231 LEU A CA 1
ATOM 1941 C C . LEU A 1 231 ? -10.167 0.732 -11.026 1.00 78.38 231 LEU A C 1
ATOM 1943 O O . LEU A 1 231 ? -11.101 0.031 -11.418 1.00 78.38 231 LEU A O 1
ATOM 1947 N N . TRP A 1 232 ? -8.920 0.265 -10.942 1.00 78.50 232 TRP A N 1
ATOM 1948 C CA . TRP A 1 232 ? -8.620 -1.150 -11.143 1.00 78.50 232 TRP A CA 1
ATOM 1949 C C . TRP A 1 232 ? -9.299 -2.015 -10.083 1.00 78.50 232 TRP A C 1
ATOM 1951 O O . TRP A 1 232 ? -9.940 -2.999 -10.447 1.00 78.50 232 TRP A O 1
ATOM 1961 N N . PHE A 1 233 ? -9.253 -1.612 -8.812 1.00 67.50 233 PHE A N 1
ATOM 1962 C CA . PHE A 1 233 ? -9.959 -2.308 -7.737 1.00 67.50 233 PHE A CA 1
ATOM 1963 C C . PHE A 1 233 ? -11.485 -2.290 -7.923 1.00 67.50 233 PHE A C 1
ATOM 1965 O O . PHE A 1 233 ? -12.136 -3.330 -7.866 1.00 67.50 233 PHE A O 1
ATOM 1972 N N . LEU A 1 234 ? -12.061 -1.129 -8.230 1.00 70.44 234 LEU A N 1
ATOM 1973 C CA . LEU A 1 234 ? -13.501 -0.985 -8.440 1.00 70.44 234 LEU A CA 1
ATOM 1974 C C . LEU A 1 234 ? -14.001 -1.800 -9.640 1.00 70.44 234 LEU A C 1
ATOM 1976 O O . LEU A 1 234 ? -15.140 -2.250 -9.631 1.00 70.44 234 LEU A O 1
ATOM 1980 N N . SER A 1 235 ? -13.153 -2.072 -10.640 1.00 74.50 235 SER A N 1
ATOM 1981 C CA . SER A 1 235 ? -13.526 -2.908 -11.795 1.00 74.50 235 SER A CA 1
ATOM 1982 C C . SER A 1 235 ? -13.750 -4.384 -11.457 1.00 74.50 235 SER A C 1
ATOM 1984 O O . SER A 1 235 ? -14.160 -5.177 -12.311 1.00 74.50 235 SER A O 1
ATOM 1986 N N . PHE A 1 236 ? -13.432 -4.789 -10.225 1.00 63.78 236 PHE A N 1
ATOM 1987 C CA . PHE A 1 236 ? -13.768 -6.114 -9.723 1.00 63.78 236 PHE A CA 1
ATOM 1988 C C . PHE A 1 236 ? -15.210 -6.221 -9.240 1.00 63.78 236 PHE A C 1
ATOM 1990 O O . PHE A 1 236 ? -15.713 -7.338 -9.154 1.00 63.78 236 PHE A O 1
ATOM 1997 N N . LEU A 1 237 ? -15.880 -5.094 -8.997 1.00 65.56 237 LEU A N 1
ATOM 1998 C CA . LEU A 1 237 ? -17.303 -5.072 -8.703 1.00 65.56 237 LEU A CA 1
ATOM 1999 C C . LEU A 1 237 ? -18.067 -5.466 -9.976 1.00 65.56 237 LEU A C 1
ATOM 2001 O O . LEU A 1 237 ? -17.852 -4.902 -11.052 1.00 65.56 237 LEU A O 1
ATOM 2005 N N . GLU A 1 238 ? -18.940 -6.467 -9.876 1.00 68.06 238 GLU A N 1
ATOM 2006 C CA . GLU A 1 238 ? -19.766 -6.956 -10.992 1.00 68.06 238 GLU A CA 1
ATOM 2007 C C . GLU A 1 238 ? -20.962 -6.042 -11.281 1.00 68.06 238 GLU A C 1
ATOM 2009 O O . GLU A 1 238 ? -22.089 -6.489 -11.470 1.00 68.06 238 GLU A O 1
ATOM 2014 N N . ASP A 1 239 ? -20.714 -4.738 -11.295 1.00 78.75 239 ASP A N 1
ATOM 2015 C CA . ASP A 1 239 ? -21.707 -3.732 -11.629 1.00 78.75 239 ASP A CA 1
ATOM 2016 C C . ASP A 1 239 ? -21.433 -3.209 -13.044 1.00 78.75 239 ASP A C 1
ATOM 2018 O O . ASP A 1 239 ? -20.427 -2.545 -13.307 1.00 78.75 239 ASP A O 1
ATOM 2022 N N . ASP A 1 240 ? -22.320 -3.537 -13.984 1.00 81.62 240 ASP A N 1
ATOM 2023 C CA . ASP A 1 240 ? -22.185 -3.165 -15.396 1.00 81.62 240 ASP A CA 1
ATOM 2024 C C . ASP A 1 240 ? -22.165 -1.645 -15.617 1.00 81.62 240 ASP A C 1
ATOM 2026 O O . ASP A 1 240 ? -21.456 -1.150 -16.506 1.00 81.62 240 ASP A O 1
ATOM 2030 N N . ASN A 1 241 ? -22.913 -0.884 -14.814 1.00 79.62 241 ASN A N 1
ATOM 2031 C CA . ASN A 1 241 ? -22.971 0.568 -14.939 1.00 79.62 241 ASN A CA 1
ATOM 2032 C C . ASN A 1 241 ? -21.678 1.204 -14.427 1.00 79.62 241 ASN A C 1
ATOM 2034 O O . ASN A 1 241 ? -21.074 2.023 -15.129 1.00 79.62 241 ASN A O 1
ATOM 2038 N N . LEU A 1 242 ? -21.201 0.773 -13.262 1.00 78.12 242 LEU A N 1
ATOM 2039 C CA . LEU A 1 242 ? -19.919 1.184 -12.712 1.00 78.12 242 LEU A CA 1
ATOM 2040 C C . LEU A 1 242 ? -18.786 0.813 -13.668 1.00 78.12 242 LEU A C 1
ATOM 2042 O O . LEU A 1 242 ? -17.957 1.658 -13.993 1.00 78.12 242 LEU A O 1
ATOM 2046 N N . ASN A 1 243 ? -18.789 -0.398 -14.220 1.00 84.88 243 ASN A N 1
ATOM 2047 C CA . ASN A 1 243 ? -17.800 -0.853 -15.195 1.00 84.88 243 ASN A CA 1
ATOM 2048 C C . ASN A 1 243 ? -17.805 -0.010 -16.480 1.00 84.88 243 ASN A C 1
ATOM 2050 O O . ASN A 1 243 ? -16.742 0.339 -17.014 1.00 84.88 243 ASN A O 1
ATOM 2054 N N . LYS A 1 244 ? -18.983 0.400 -16.963 1.00 88.94 244 LYS A N 1
ATOM 2055 C CA . LYS A 1 244 ? -19.112 1.349 -18.080 1.00 88.94 244 LYS A CA 1
ATOM 2056 C C . LYS A 1 244 ? -18.515 2.717 -17.732 1.00 88.94 244 LYS A C 1
ATOM 2058 O O . LYS A 1 244 ? -17.829 3.307 -18.575 1.00 88.94 244 LYS A O 1
ATOM 2063 N N . ASN A 1 245 ? -18.723 3.194 -16.506 1.00 84.38 245 ASN A N 1
ATOM 2064 C CA . ASN A 1 245 ? -18.182 4.462 -16.018 1.00 84.38 245 ASN A CA 1
ATOM 2065 C C . ASN A 1 245 ? -16.663 4.406 -15.828 1.00 84.38 245 ASN A C 1
ATOM 2067 O O . ASN A 1 245 ? -15.970 5.251 -16.388 1.00 84.38 245 ASN A O 1
ATOM 2071 N N . ILE A 1 246 ? -16.131 3.369 -15.171 1.00 85.56 246 ILE A N 1
ATOM 2072 C CA . ILE A 1 246 ? -14.689 3.109 -15.023 1.00 85.56 246 ILE A CA 1
ATOM 2073 C C . ILE A 1 246 ? -14.013 3.137 -16.390 1.00 85.56 246 ILE A C 1
ATOM 2075 O O . ILE A 1 246 ? -13.031 3.850 -16.597 1.00 85.56 246 ILE A O 1
ATOM 2079 N N . LYS A 1 247 ? -14.569 2.403 -17.360 1.00 93.19 247 LYS A N 1
ATOM 2080 C CA . LYS A 1 247 ? -14.065 2.390 -18.733 1.00 93.19 247 LYS A CA 1
ATOM 2081 C C . LYS A 1 247 ? -14.055 3.792 -19.334 1.00 93.19 247 LYS A C 1
ATOM 2083 O O . LYS A 1 247 ? -13.030 4.209 -19.865 1.00 93.19 247 LYS A O 1
ATOM 2088 N N . SER A 1 248 ? -15.169 4.524 -19.264 1.00 91.25 248 SER A N 1
ATOM 2089 C CA . SER A 1 248 ? -15.238 5.883 -19.807 1.00 91.25 248 SER A CA 1
ATOM 2090 C C . SER A 1 248 ? -14.242 6.830 -19.135 1.00 91.25 248 SER A C 1
ATOM 2092 O O . SER A 1 248 ? -13.679 7.676 -19.826 1.00 91.25 248 SER A O 1
ATOM 2094 N N . THR A 1 249 ? -14.034 6.704 -17.827 1.00 88.12 249 THR A N 1
ATOM 2095 C CA . THR A 1 249 ? -13.097 7.516 -17.045 1.00 88.12 249 THR A CA 1
ATOM 2096 C C . THR A 1 249 ? -11.657 7.212 -17.432 1.00 88.12 249 THR A C 1
ATOM 2098 O O . THR A 1 249 ? -10.923 8.127 -17.790 1.00 88.12 249 THR A O 1
ATOM 2101 N N . LEU A 1 250 ? -11.260 5.937 -17.481 1.00 90.88 250 LEU A N 1
ATOM 2102 C CA . LEU A 1 250 ? -9.907 5.558 -17.899 1.00 90.88 250 LEU A CA 1
ATOM 2103 C C . LEU A 1 250 ? -9.574 6.085 -19.294 1.00 90.88 250 LEU A C 1
ATOM 2105 O O . LEU A 1 250 ? -8.467 6.552 -19.527 1.00 90.88 250 LEU A O 1
ATOM 2109 N N . LEU A 1 251 ? -10.535 6.073 -20.222 1.00 93.12 251 LEU A N 1
ATOM 2110 C CA . LEU A 1 251 ? -10.313 6.625 -21.559 1.00 93.12 251 LEU A CA 1
ATOM 2111 C C . LEU A 1 251 ? -10.125 8.151 -21.581 1.00 93.12 251 LEU A C 1
ATOM 2113 O O . LEU A 1 251 ? -9.554 8.641 -22.553 1.00 93.12 251 LEU A O 1
ATOM 2117 N N . LYS A 1 252 ? -10.580 8.881 -20.553 1.00 90.81 252 LYS A N 1
ATOM 2118 C CA . LYS A 1 252 ? -10.295 10.316 -20.366 1.00 90.81 252 LYS A CA 1
ATOM 2119 C C . LYS A 1 252 ? -8.910 10.554 -19.765 1.00 90.81 252 LYS A C 1
ATOM 2121 O O . LYS A 1 252 ? -8.299 11.564 -20.076 1.00 90.81 252 LYS A O 1
ATOM 2126 N N . TYR A 1 253 ? -8.410 9.612 -18.968 1.00 91.31 253 TYR A N 1
ATOM 2127 C CA . TYR A 1 253 ? -7.052 9.626 -18.413 1.00 91.31 253 TYR A CA 1
ATOM 2128 C C . TYR A 1 253 ? -5.961 9.231 -19.405 1.00 91.31 253 TYR A C 1
ATOM 2130 O O . TYR A 1 253 ? -4.793 9.163 -19.037 1.00 91.31 253 TYR A O 1
ATOM 2138 N N . PHE A 1 254 ? -6.325 8.954 -20.656 1.00 93.31 254 PHE A N 1
ATOM 2139 C CA . PHE A 1 254 ? -5.370 8.704 -21.720 1.00 93.31 254 PHE A CA 1
ATOM 2140 C C . PHE A 1 254 ? -4.785 10.025 -22.234 1.00 93.31 254 PHE A C 1
ATOM 2142 O O . PHE A 1 254 ? -5.473 10.790 -22.912 1.00 93.31 254 PHE A O 1
ATOM 2149 N N . ASN A 1 255 ? -3.516 10.278 -21.931 1.00 91.62 255 ASN A N 1
ATOM 2150 C CA . ASN A 1 255 ? -2.855 11.545 -22.221 1.00 91.62 255 ASN A CA 1
ATOM 2151 C C . ASN A 1 255 ? -2.261 11.606 -23.637 1.00 91.62 255 ASN A C 1
ATOM 2153 O O . ASN A 1 255 ? -2.106 10.602 -24.336 1.00 91.62 255 ASN A O 1
ATOM 2157 N N . LEU A 1 256 ? -1.885 12.820 -24.057 1.00 90.88 256 LEU A N 1
ATOM 2158 C CA . LEU A 1 256 ? -1.246 13.073 -25.356 1.00 90.88 256 LEU A CA 1
ATOM 2159 C C . LEU A 1 256 ? 0.139 12.424 -25.485 1.00 90.88 256 LEU A C 1
ATOM 2161 O O . LEU A 1 256 ? 0.553 12.104 -26.598 1.00 90.88 256 LEU A O 1
ATOM 2165 N N . ASP A 1 257 ? 0.831 12.201 -24.364 1.00 90.81 257 ASP A N 1
ATOM 2166 C CA . ASP A 1 257 ? 2.111 11.485 -24.327 1.00 90.81 257 ASP A CA 1
ATOM 2167 C C . ASP A 1 257 ? 1.965 9.980 -24.610 1.00 90.81 257 ASP A C 1
ATOM 2169 O O . ASP A 1 257 ? 2.961 9.309 -24.867 1.00 90.81 257 ASP A O 1
ATOM 2173 N N . GLY A 1 258 ? 0.729 9.468 -24.627 1.00 94.25 258 GLY A N 1
ATOM 2174 C CA . GLY A 1 258 ? 0.387 8.083 -24.917 1.00 94.25 258 GLY A CA 1
ATOM 2175 C C . GLY A 1 258 ? 0.271 7.180 -23.693 1.00 94.25 258 GLY A C 1
ATOM 2176 O O . GLY A 1 258 ? -0.087 6.016 -23.865 1.00 94.25 258 GLY A O 1
ATOM 2177 N N . GLY A 1 259 ? 0.545 7.677 -22.486 1.00 94.44 259 GLY A N 1
ATOM 2178 C CA . GLY A 1 259 ? 0.327 6.942 -21.241 1.00 94.44 259 GLY A CA 1
ATOM 2179 C C . GLY A 1 259 ? -1.007 7.283 -20.570 1.00 94.44 259 GLY A C 1
ATOM 2180 O O . GLY A 1 259 ? -1.866 7.957 -21.144 1.00 94.44 259 GLY A O 1
ATOM 2181 N N . PHE A 1 260 ? -1.185 6.789 -19.344 1.00 93.81 260 PHE A N 1
ATOM 2182 C CA . PHE A 1 260 ? -2.289 7.180 -18.470 1.00 93.81 260 PHE A CA 1
ATOM 2183 C C . PHE A 1 260 ? -1.787 7.913 -17.220 1.00 93.81 260 PHE A C 1
ATOM 2185 O O . PHE A 1 260 ? -0.749 7.546 -16.663 1.00 93.81 260 PHE A O 1
ATOM 2192 N N . SER A 1 261 ? -2.564 8.898 -16.762 1.00 90.19 261 SER A N 1
ATOM 2193 C CA . SER A 1 261 ? -2.425 9.558 -15.456 1.00 90.19 261 SER A CA 1
ATOM 2194 C C . SER A 1 261 ? -3.791 9.978 -14.927 1.00 90.19 261 SER A C 1
ATOM 2196 O O . SER A 1 261 ? -4.654 10.388 -15.703 1.00 90.19 261 SER A O 1
ATOM 2198 N N . ALA A 1 262 ? -3.991 9.896 -13.608 1.00 74.25 262 ALA A N 1
ATOM 2199 C CA . ALA A 1 262 ? -5.233 10.340 -12.966 1.00 74.25 262 ALA A CA 1
ATOM 2200 C C . ALA A 1 262 ? -5.491 11.855 -13.125 1.00 74.25 262 ALA A C 1
ATOM 2202 O O . ALA A 1 262 ? -6.609 12.325 -12.919 1.00 74.25 262 ALA A O 1
ATOM 2203 N N . MET A 1 263 ? -4.467 12.617 -13.521 1.00 76.00 263 MET A N 1
ATOM 2204 C CA . MET A 1 263 ? -4.578 14.035 -13.830 1.00 76.00 263 MET A CA 1
ATOM 2205 C C . MET A 1 263 ? -4.376 14.295 -15.316 1.00 76.00 263 MET A C 1
ATOM 2207 O O . MET A 1 263 ? -3.283 14.109 -15.858 1.00 76.00 263 MET A O 1
ATOM 2211 N N . ILE A 1 264 ? -5.446 14.780 -15.946 1.00 60.91 264 ILE A N 1
ATOM 2212 C CA . ILE A 1 264 ? -5.413 15.362 -17.287 1.00 60.91 264 ILE A CA 1
ATOM 2213 C C . ILE A 1 264 ? -4.398 16.516 -17.222 1.00 60.91 264 ILE A C 1
ATOM 2215 O O . ILE A 1 264 ? -4.557 17.384 -16.373 1.00 60.91 264 ILE A O 1
ATOM 2219 N N . GLU A 1 265 ? -3.362 16.485 -18.070 1.00 61.53 265 GLU A N 1
ATOM 2220 C CA . GLU A 1 265 ? -2.214 17.429 -18.143 1.00 61.53 265 GLU A CA 1
ATOM 2221 C C . GLU A 1 265 ? -0.946 17.071 -17.341 1.00 61.53 265 GLU A C 1
ATOM 2223 O O . GLU A 1 265 ? 0.107 17.656 -17.603 1.00 61.53 265 GLU A O 1
ATOM 2228 N N . ASN A 1 266 ? -0.970 16.071 -16.452 1.00 68.25 266 ASN A N 1
ATOM 2229 C CA . ASN A 1 266 ? 0.265 15.572 -15.829 1.00 68.25 266 ASN A CA 1
ATOM 2230 C C . ASN A 1 266 ? 0.982 14.552 -16.720 1.00 68.25 266 ASN A C 1
ATOM 2232 O O . ASN A 1 266 ? 0.358 13.834 -17.499 1.00 68.25 266 ASN A O 1
ATOM 2236 N N . SER A 1 267 ? 2.304 14.436 -16.553 1.00 81.00 267 SER A N 1
ATOM 2237 C CA . SER A 1 267 ? 3.086 13.376 -17.198 1.00 81.00 267 SER A CA 1
ATOM 2238 C C . SER A 1 267 ? 2.551 12.006 -16.785 1.00 81.00 267 SER A C 1
ATOM 2240 O O . SER A 1 267 ? 2.450 11.728 -15.584 1.00 81.00 267 SER A O 1
ATOM 2242 N N . SER A 1 268 ? 2.250 11.150 -17.757 1.00 90.62 268 SER A N 1
ATOM 2243 C CA . SER A 1 268 ? 1.806 9.784 -17.498 1.00 90.62 268 SER A CA 1
ATOM 2244 C C . SER A 1 268 ? 2.864 8.962 -16.760 1.00 90.62 268 SER A C 1
ATOM 2246 O O . SER A 1 268 ? 4.066 9.221 -16.864 1.00 90.62 268 SER A O 1
ATOM 2248 N N . SER A 1 269 ? 2.433 7.928 -16.032 1.00 90.25 269 SER A N 1
ATOM 2249 C CA . SER A 1 269 ? 3.341 6.970 -15.389 1.00 90.25 269 SER A CA 1
ATOM 2250 C C . SER A 1 269 ? 3.190 5.565 -15.973 1.00 90.25 269 SER A C 1
ATOM 2252 O O . SER A 1 269 ? 2.121 5.160 -16.434 1.00 90.25 269 SER A O 1
ATOM 2254 N N . ASP A 1 270 ? 4.274 4.794 -15.961 1.00 87.81 270 ASP A N 1
ATOM 2255 C CA . ASP A 1 270 ? 4.273 3.376 -16.332 1.00 87.81 270 ASP A CA 1
ATOM 2256 C C . ASP A 1 270 ? 3.362 2.554 -15.403 1.00 87.81 270 ASP A C 1
ATOM 2258 O O . ASP A 1 270 ? 2.632 1.677 -15.868 1.00 87.81 270 ASP A O 1
ATOM 2262 N N . ARG A 1 271 ? 3.336 2.892 -14.105 1.00 88.19 271 ARG A N 1
ATOM 2263 C CA . ARG A 1 271 ? 2.448 2.289 -13.101 1.00 88.19 271 ARG A CA 1
ATOM 2264 C C . ARG A 1 271 ? 0.971 2.494 -13.437 1.00 88.19 271 ARG A C 1
ATOM 2266 O O . ARG A 1 271 ? 0.230 1.516 -13.501 1.00 88.19 271 ARG A O 1
ATOM 2273 N N . GLU A 1 272 ? 0.531 3.731 -13.645 1.00 91.44 272 GLU A N 1
ATOM 2274 C CA . GLU A 1 272 ? -0.872 4.017 -13.971 1.00 91.44 272 GLU A CA 1
ATOM 2275 C C . GLU A 1 272 ? -1.254 3.449 -15.338 1.00 91.44 272 GLU A C 1
ATOM 2277 O O . GLU A 1 272 ? -2.317 2.849 -15.478 1.00 91.44 272 GLU A O 1
ATOM 2282 N N . THR A 1 273 ? -0.357 3.536 -16.323 1.00 95.00 273 THR A N 1
ATOM 2283 C CA . THR A 1 273 ? -0.556 2.932 -17.648 1.00 95.00 273 THR A CA 1
ATOM 2284 C C . THR A 1 273 ? -0.746 1.419 -17.554 1.00 95.00 273 THR A C 1
ATOM 2286 O O . THR A 1 273 ? -1.634 0.863 -18.206 1.00 95.00 273 THR A O 1
ATOM 2289 N N . PHE A 1 274 ? 0.043 0.744 -16.714 1.00 93.56 274 PHE A N 1
ATOM 2290 C CA . PHE A 1 274 ? -0.097 -0.685 -16.456 1.00 93.56 274 PHE A CA 1
ATOM 2291 C C . PHE A 1 274 ? -1.476 -1.015 -15.875 1.00 93.56 274 PHE A C 1
ATOM 2293 O O . PHE A 1 274 ? -2.178 -1.855 -16.443 1.00 93.56 274 PHE A O 1
ATOM 2300 N N . TYR A 1 275 ? -1.888 -0.349 -14.789 1.00 87.56 275 TYR A N 1
ATOM 2301 C CA . TYR A 1 275 ? -3.179 -0.626 -14.149 1.00 87.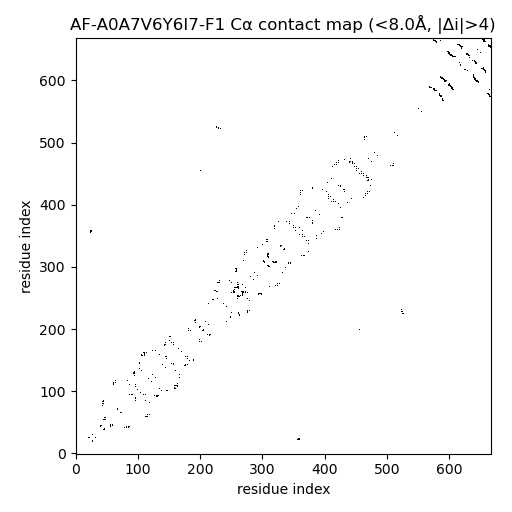56 275 TYR A CA 1
ATOM 2302 C C . TYR A 1 275 ? -4.354 -0.284 -15.066 1.00 87.56 275 TYR A C 1
ATOM 2304 O O . TYR A 1 275 ? -5.242 -1.115 -15.230 1.00 87.56 275 TYR A O 1
ATOM 2312 N N . ALA A 1 276 ? -4.321 0.858 -15.759 1.00 93.62 276 ALA A N 1
ATOM 2313 C CA . ALA A 1 276 ? -5.349 1.232 -16.726 1.00 93.62 276 ALA A CA 1
ATOM 2314 C C . ALA A 1 276 ? -5.524 0.168 -17.821 1.00 93.62 276 ALA A C 1
ATOM 2316 O O . ALA A 1 276 ? -6.651 -0.188 -18.167 1.00 93.62 276 ALA A O 1
ATOM 2317 N N . LEU A 1 277 ? -4.427 -0.396 -18.339 1.00 94.38 277 LEU A N 1
ATOM 2318 C CA . LEU A 1 277 ? -4.494 -1.469 -19.330 1.00 94.38 277 LEU A CA 1
ATOM 2319 C C . LEU A 1 277 ? -5.018 -2.789 -18.762 1.00 94.38 277 LEU A C 1
ATOM 2321 O O . LEU A 1 277 ? -5.772 -3.468 -19.463 1.00 94.38 277 LEU A O 1
ATOM 2325 N N . GLN A 1 278 ? -4.666 -3.149 -17.520 1.00 86.88 278 GLN A N 1
ATOM 2326 C CA . GLN A 1 278 ? -5.263 -4.326 -16.877 1.00 86.88 278 GLN A CA 1
ATOM 2327 C C . GLN A 1 278 ? -6.769 -4.151 -16.713 1.00 86.88 278 GLN A C 1
ATOM 2329 O O . GLN A 1 278 ? -7.531 -5.045 -17.086 1.00 86.88 278 GLN A O 1
ATOM 2334 N N . THR A 1 279 ? -7.199 -2.983 -16.235 1.00 86.06 279 THR A N 1
ATOM 2335 C CA . THR A 1 279 ? -8.613 -2.656 -16.068 1.00 86.06 279 THR A CA 1
ATOM 2336 C C . THR A 1 279 ? -9.346 -2.703 -17.401 1.00 86.06 279 THR A C 1
ATOM 2338 O O . THR A 1 279 ? -10.332 -3.415 -17.542 1.00 86.06 279 THR A O 1
ATOM 2341 N N . LEU A 1 280 ? -8.838 -2.029 -18.435 1.00 93.19 280 LEU A N 1
ATOM 2342 C CA . LEU A 1 280 ? -9.471 -2.026 -19.755 1.00 93.19 280 LEU A CA 1
ATOM 2343 C C . LEU A 1 280 ? -9.548 -3.431 -20.369 1.00 93.19 280 LEU A C 1
ATOM 2345 O O . LEU A 1 280 ? -10.569 -3.773 -20.967 1.00 93.19 280 LEU A O 1
ATOM 2349 N N . LYS A 1 281 ? -8.512 -4.264 -20.199 1.00 89.00 281 LYS A N 1
ATOM 2350 C CA . LYS A 1 281 ? -8.542 -5.665 -20.641 1.00 89.00 281 LYS A CA 1
ATOM 2351 C C . LYS A 1 281 ? -9.630 -6.454 -19.909 1.00 89.00 281 LYS A C 1
ATOM 2353 O O . LYS A 1 281 ? -10.382 -7.166 -20.567 1.00 89.00 281 LYS A O 1
ATOM 2358 N N . ARG A 1 282 ? -9.727 -6.312 -18.581 1.00 85.62 282 ARG A N 1
ATOM 2359 C CA . ARG A 1 282 ? -10.765 -6.957 -17.758 1.00 85.62 282 ARG A CA 1
ATOM 2360 C C . ARG A 1 282 ? -12.168 -6.546 -18.203 1.00 85.62 282 ARG A C 1
ATOM 2362 O O . ARG A 1 282 ? -13.036 -7.394 -18.349 1.00 85.62 282 ARG A O 1
ATOM 2369 N N . LEU A 1 283 ? -12.354 -5.270 -18.525 1.00 88.81 283 LEU A N 1
ATOM 2370 C CA . LEU A 1 283 ? -13.606 -4.712 -19.045 1.00 88.81 283 LEU A CA 1
ATOM 2371 C C . LEU A 1 283 ? -13.851 -5.031 -20.536 1.00 88.81 283 LEU A C 1
ATOM 2373 O O . LEU A 1 283 ? -14.626 -4.340 -21.204 1.00 88.81 283 LEU A O 1
ATOM 2377 N N . ASN A 1 284 ? -13.160 -6.039 -21.086 1.00 91.38 284 ASN A N 1
ATOM 2378 C CA . ASN A 1 284 ? -13.248 -6.492 -22.476 1.00 91.38 284 ASN A CA 1
ATOM 2379 C C . ASN A 1 284 ? -13.092 -5.362 -23.514 1.00 91.38 284 ASN A C 1
ATOM 2381 O O . ASN A 1 284 ? -13.651 -5.411 -24.616 1.00 91.38 284 ASN A O 1
ATOM 2385 N N . TYR A 1 285 ? -12.329 -4.313 -23.190 1.00 92.38 285 TYR A N 1
ATOM 2386 C CA . TYR A 1 285 ? -12.109 -3.198 -24.099 1.00 92.38 285 TYR A CA 1
ATOM 2387 C C . TYR A 1 285 ? -11.015 -3.512 -25.124 1.00 92.38 285 TYR A C 1
ATOM 2389 O O . TYR A 1 285 ? -9.848 -3.727 -24.795 1.00 92.38 285 TYR A O 1
ATOM 2397 N N . LYS A 1 286 ? -11.386 -3.463 -26.407 1.00 93.81 286 LYS A N 1
ATOM 2398 C CA . LYS A 1 286 ? -10.450 -3.587 -27.529 1.00 93.81 286 LYS A CA 1
ATOM 2399 C C . LYS A 1 286 ? -9.804 -2.231 -27.823 1.00 93.81 286 LYS A C 1
ATOM 2401 O O . LYS A 1 286 ? -10.422 -1.362 -28.431 1.00 93.81 286 LYS A O 1
ATOM 2406 N N . MET A 1 287 ? -8.551 -2.059 -27.399 1.00 93.56 287 MET A N 1
ATOM 2407 C CA . MET A 1 287 ? -7.792 -0.823 -27.625 1.00 93.56 287 MET A CA 1
ATOM 2408 C C . MET A 1 287 ?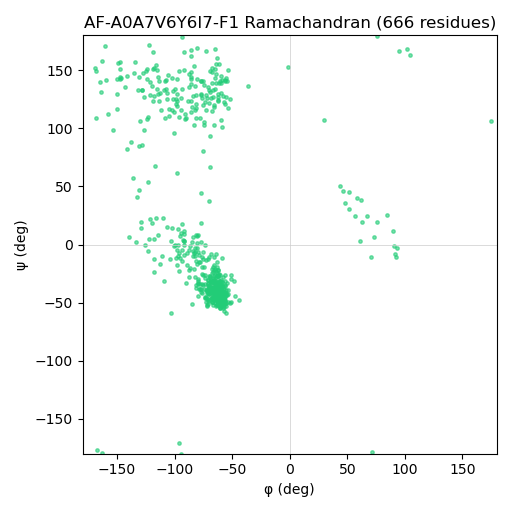 -7.577 -0.549 -29.132 1.00 93.56 287 MET A C 1
ATOM 2410 O O . MET A 1 287 ? -7.036 -1.425 -29.817 1.00 93.56 287 MET A O 1
ATOM 2414 N N . PRO A 1 288 ? -7.923 0.648 -29.655 1.00 95.50 288 PRO A N 1
ATOM 2415 C CA . PRO A 1 288 ? -7.653 1.028 -31.044 1.00 95.50 288 PRO A CA 1
ATOM 2416 C C . PRO A 1 288 ? -6.158 1.002 -31.385 1.00 95.50 288 PRO A C 1
ATOM 2418 O O . PRO A 1 288 ? -5.334 1.400 -30.561 1.00 95.50 288 PRO A O 1
ATOM 2421 N N . VAL A 1 289 ? -5.810 0.612 -32.619 1.00 94.31 289 VAL A N 1
ATOM 2422 C CA . VAL A 1 289 ? -4.411 0.493 -33.093 1.00 94.31 289 VAL A CA 1
ATOM 2423 C C . VAL A 1 289 ? -3.612 1.780 -32.867 1.00 94.31 289 VAL A C 1
ATOM 2425 O O . VAL A 1 289 ? -2.485 1.723 -32.384 1.00 94.31 289 VAL A O 1
ATOM 2428 N N . LEU A 1 290 ? -4.212 2.944 -33.137 1.00 94.38 290 LEU A N 1
ATOM 2429 C CA . LEU A 1 290 ? -3.571 4.241 -32.905 1.00 94.38 290 LEU A CA 1
ATOM 2430 C C . LEU A 1 290 ? -3.156 4.427 -31.436 1.00 94.38 290 LEU A C 1
ATOM 2432 O O . LEU A 1 290 ? -2.009 4.769 -31.165 1.00 94.38 290 LEU A O 1
ATOM 2436 N N . ARG A 1 291 ? -4.049 4.128 -30.483 1.00 95.12 291 ARG A N 1
ATOM 2437 C CA . ARG A 1 291 ? -3.741 4.230 -29.046 1.00 95.12 291 ARG A CA 1
ATOM 2438 C C . ARG A 1 291 ? -2.708 3.200 -28.609 1.00 95.12 291 ARG A C 1
ATOM 2440 O O . ARG A 1 291 ? -1.832 3.533 -27.823 1.00 95.12 291 ARG A O 1
ATOM 2447 N N . LYS A 1 292 ? -2.748 1.979 -29.159 1.00 96.50 292 LYS A N 1
ATOM 2448 C CA . LYS A 1 292 ? -1.692 0.982 -28.916 1.00 96.50 292 LYS A CA 1
ATOM 2449 C C . LYS A 1 292 ? -0.315 1.511 -29.334 1.00 96.50 292 LYS A C 1
ATOM 2451 O O . LYS A 1 292 ? 0.636 1.378 -28.571 1.00 96.50 292 LYS A O 1
ATOM 2456 N N . ASN A 1 293 ? -0.223 2.157 -30.500 1.00 96.06 293 ASN A N 1
ATOM 2457 C CA . ASN A 1 293 ? 1.021 2.762 -30.983 1.00 96.06 293 ASN A CA 1
ATOM 2458 C C . ASN A 1 293 ? 1.485 3.930 -30.100 1.00 96.06 293 ASN A C 1
ATOM 2460 O O . ASN A 1 293 ? 2.681 4.051 -29.851 1.00 96.06 293 ASN A O 1
ATOM 2464 N N . MET A 1 294 ? 0.565 4.762 -29.607 1.00 96.25 294 MET A N 1
ATOM 2465 C CA . MET A 1 294 ? 0.895 5.837 -28.666 1.00 96.25 294 MET A CA 1
ATOM 2466 C C . MET A 1 294 ? 1.446 5.282 -27.346 1.00 96.25 294 MET A C 1
ATOM 2468 O O . MET A 1 294 ? 2.511 5.711 -26.919 1.00 96.25 294 MET A O 1
ATOM 2472 N N . ILE A 1 295 ? 0.798 4.266 -26.762 1.00 96.56 295 ILE A N 1
ATOM 2473 C CA . ILE A 1 295 ? 1.283 3.605 -25.537 1.00 96.56 295 ILE A CA 1
ATOM 2474 C C . ILE A 1 295 ? 2.652 2.970 -25.761 1.00 96.56 295 ILE A C 1
ATOM 2476 O O . ILE A 1 295 ? 3.536 3.079 -24.919 1.00 96.56 295 ILE A O 1
ATOM 2480 N N . LYS A 1 296 ? 2.859 2.322 -26.910 1.00 96.62 296 LYS A N 1
ATOM 2481 C CA . LYS A 1 296 ? 4.166 1.775 -27.281 1.00 96.62 296 LYS A CA 1
ATOM 2482 C C . LYS A 1 296 ? 5.245 2.860 -27.266 1.00 96.62 296 LYS A C 1
ATOM 2484 O O . LYS A 1 296 ? 6.303 2.659 -26.679 1.00 96.62 296 LYS A O 1
ATOM 2489 N N . ASN A 1 297 ? 4.979 4.000 -27.901 1.00 94.94 297 ASN A N 1
ATOM 2490 C CA . ASN A 1 297 ? 5.931 5.107 -27.966 1.00 94.94 297 ASN A CA 1
ATOM 2491 C C . ASN A 1 297 ? 6.197 5.705 -26.576 1.00 94.94 297 ASN A C 1
ATOM 2493 O O . ASN A 1 297 ? 7.352 5.954 -26.247 1.00 94.94 297 ASN A O 1
ATOM 2497 N N . PHE A 1 298 ? 5.154 5.857 -25.754 1.00 95.50 298 PHE A N 1
ATOM 2498 C CA . PHE A 1 298 ? 5.264 6.257 -24.352 1.00 95.50 298 PHE A CA 1
ATOM 2499 C C . PHE A 1 298 ? 6.191 5.322 -23.562 1.00 95.50 298 PHE A C 1
ATOM 2501 O O . PHE A 1 298 ? 7.165 5.764 -22.959 1.00 95.50 298 PHE A O 1
ATOM 2508 N N . VAL A 1 299 ? 5.940 4.010 -23.620 1.00 95.06 299 VAL A N 1
ATOM 2509 C CA . VAL A 1 299 ? 6.746 3.017 -22.899 1.00 95.06 299 VAL A CA 1
ATOM 2510 C C . VAL A 1 299 ? 8.194 3.004 -23.397 1.00 95.06 299 VAL A C 1
ATOM 2512 O O . VAL A 1 299 ? 9.113 2.914 -22.589 1.00 95.06 299 VAL A O 1
ATOM 2515 N N . PHE A 1 300 ? 8.435 3.149 -24.704 1.00 94.94 300 PHE A N 1
ATOM 2516 C CA . PHE A 1 300 ? 9.803 3.255 -25.219 1.00 94.94 300 PHE A CA 1
ATOM 2517 C C . PHE A 1 300 ? 10.510 4.543 -24.820 1.00 94.94 300 PHE A C 1
ATOM 2519 O O . PHE A 1 300 ? 11.723 4.516 -24.628 1.00 94.94 300 PHE A O 1
ATOM 2526 N N . ALA A 1 301 ? 9.786 5.647 -24.642 1.00 92.62 301 ALA A N 1
ATOM 2527 C CA . ALA A 1 301 ? 10.374 6.864 -24.102 1.00 92.62 301 ALA A CA 1
ATOM 2528 C C . ALA A 1 301 ? 10.878 6.665 -22.663 1.00 92.62 301 ALA A C 1
ATOM 2530 O O . ALA A 1 301 ? 11.792 7.365 -22.256 1.00 92.62 301 ALA A O 1
ATOM 2531 N N . HIS A 1 302 ? 10.338 5.699 -21.912 1.00 92.56 302 HIS A N 1
ATOM 2532 C CA . HIS A 1 302 ? 10.779 5.332 -20.559 1.00 92.56 302 HIS A CA 1
ATOM 2533 C C . HIS A 1 302 ? 11.950 4.337 -20.534 1.00 92.56 302 HIS A C 1
ATOM 2535 O O . HIS A 1 302 ? 12.381 3.892 -19.470 1.00 92.56 302 HIS A O 1
ATOM 2541 N N . MET A 1 303 ? 12.468 3.941 -21.694 1.00 94.31 303 MET A N 1
ATOM 2542 C CA . MET A 1 303 ? 13.576 3.003 -21.771 1.00 94.31 303 MET A CA 1
ATOM 2543 C C . MET A 1 303 ? 14.918 3.712 -21.552 1.00 94.31 303 MET A C 1
ATOM 2545 O O . MET A 1 303 ? 15.240 4.681 -22.237 1.00 94.31 303 MET A O 1
ATOM 2549 N N . ASN A 1 304 ? 15.741 3.194 -20.639 1.00 92.00 304 ASN A N 1
ATOM 2550 C CA . ASN A 1 304 ? 17.085 3.726 -20.408 1.00 92.00 304 ASN A CA 1
ATOM 2551 C C . ASN A 1 304 ? 18.114 3.103 -21.365 1.00 92.00 304 ASN A C 1
ATOM 2553 O O . ASN A 1 304 ? 18.025 1.928 -21.726 1.00 92.00 304 ASN A O 1
ATOM 2557 N N . ALA A 1 305 ? 19.145 3.874 -21.728 1.00 91.88 305 ALA A N 1
ATOM 2558 C CA . ALA A 1 305 ? 20.192 3.438 -22.658 1.00 91.88 305 ALA A CA 1
ATOM 2559 C C . ALA A 1 305 ? 20.946 2.184 -22.170 1.00 91.88 305 ALA A C 1
ATOM 2561 O O . ALA A 1 305 ? 21.286 1.311 -22.966 1.00 91.88 305 ALA A O 1
ATOM 2562 N N . GLN A 1 306 ? 21.153 2.065 -20.854 1.00 90.44 306 GLN A N 1
ATOM 2563 C CA . GLN A 1 306 ? 21.807 0.924 -20.203 1.00 90.44 306 GLN A CA 1
ATOM 2564 C C . GLN A 1 306 ? 20.875 -0.287 -19.986 1.00 90.44 306 GLN A C 1
ATOM 2566 O O . GLN A 1 306 ? 21.272 -1.241 -19.310 1.00 90.44 306 GLN A O 1
ATOM 2571 N N . GLY A 1 307 ? 19.654 -0.247 -20.532 1.00 94.38 307 GLY A N 1
ATOM 2572 C CA . GLY A 1 307 ? 18.621 -1.265 -20.360 1.00 94.38 307 GLY A CA 1
ATOM 2573 C C . GLY A 1 307 ? 17.635 -0.960 -19.230 1.00 94.38 307 GLY A C 1
ATOM 2574 O O . GLY A 1 307 ? 17.860 -0.092 -18.384 1.00 94.38 307 GLY A O 1
ATOM 2575 N N . GLY A 1 308 ? 16.524 -1.698 -19.218 1.00 95.50 308 GLY A N 1
ATOM 2576 C CA . GLY A 1 308 ? 15.417 -1.504 -18.281 1.00 95.50 308 GLY A CA 1
ATOM 2577 C C . GLY A 1 308 ? 14.602 -0.231 -18.544 1.00 95.50 308 GLY A C 1
ATOM 2578 O O . GLY A 1 308 ? 14.853 0.505 -19.501 1.00 95.50 308 GLY A O 1
ATOM 2579 N N . PHE A 1 309 ? 13.607 0.006 -17.690 1.00 94.62 309 PHE A N 1
ATOM 2580 C CA . PHE A 1 309 ? 12.660 1.113 -17.828 1.00 94.62 309 PHE A CA 1
ATOM 2581 C C . PHE A 1 309 ? 12.517 1.897 -16.519 1.00 94.62 309 PHE A C 1
ATOM 2583 O O . PHE A 1 309 ? 12.568 1.305 -15.436 1.00 94.62 309 PHE A O 1
ATOM 2590 N N . ASN A 1 310 ? 12.343 3.217 -16.627 1.00 90.12 310 ASN A N 1
ATOM 2591 C CA . ASN A 1 310 ? 11.843 4.122 -15.584 1.00 90.12 310 ASN A CA 1
ATOM 2592 C C . ASN A 1 310 ? 11.489 5.494 -16.205 1.00 90.12 310 ASN A C 1
ATOM 2594 O O . ASN A 1 310 ? 11.617 5.683 -17.411 1.00 90.12 310 ASN A O 1
ATOM 2598 N N . LYS A 1 311 ? 11.078 6.480 -15.397 1.00 82.19 311 LYS A N 1
ATOM 2599 C CA . LYS A 1 311 ? 10.899 7.861 -15.859 1.00 82.19 311 LYS A CA 1
ATOM 2600 C C . LYS A 1 311 ? 12.165 8.364 -16.584 1.00 82.19 311 LYS A C 1
ATOM 2602 O O . LYS A 1 311 ? 13.258 8.318 -16.002 1.00 82.19 311 LYS A O 1
ATOM 2607 N N . PRO A 1 312 ? 12.035 8.854 -17.827 1.00 70.31 312 PRO A N 1
ATOM 2608 C CA . PRO A 1 312 ? 13.173 9.215 -18.652 1.00 70.31 312 PRO A CA 1
ATOM 2609 C C . PRO A 1 312 ? 13.961 10.362 -18.037 1.00 70.31 312 PRO A C 1
ATOM 2611 O O . PRO A 1 312 ? 13.385 11.325 -17.536 1.00 70.31 312 PRO A O 1
ATOM 2614 N N . PHE A 1 313 ? 15.290 10.268 -18.107 1.00 62.88 313 PHE A N 1
ATOM 2615 C CA . PHE A 1 313 ? 16.243 11.306 -17.681 1.00 62.88 313 PHE A CA 1
ATOM 2616 C C . PHE A 1 313 ? 16.194 11.704 -16.193 1.00 62.88 313 PHE A C 1
ATOM 2618 O O . PHE A 1 313 ? 16.927 12.605 -15.780 1.00 62.88 313 PHE A O 1
ATOM 2625 N N . THR A 1 314 ? 15.353 11.069 -15.372 1.00 74.38 314 THR A N 1
ATOM 2626 C CA . THR A 1 314 ? 15.208 11.419 -13.950 1.00 74.38 314 THR A CA 1
ATOM 2627 C C . THR A 1 314 ? 15.583 10.291 -13.009 1.00 74.38 314 THR A C 1
ATOM 2629 O O . THR A 1 314 ? 15.872 10.565 -11.846 1.00 74.38 314 THR A O 1
ATOM 2632 N N . SER A 1 315 ? 15.531 9.032 -13.454 1.00 80.44 315 SER A N 1
ATOM 2633 C CA . SER A 1 315 ? 15.640 7.899 -12.534 1.00 80.44 315 SER A CA 1
ATOM 2634 C C . SER A 1 315 ? 16.280 6.664 -13.175 1.00 80.44 315 SER A C 1
ATOM 2636 O O . SER A 1 315 ? 16.004 6.361 -14.338 1.00 80.44 315 SER A O 1
ATOM 2638 N N . PRO A 1 316 ? 17.111 5.915 -12.425 1.00 88.81 316 PRO A N 1
ATOM 2639 C CA . PRO A 1 316 ? 17.672 4.656 -12.905 1.00 88.81 316 PRO A CA 1
ATOM 2640 C C . PRO A 1 316 ? 16.565 3.620 -13.129 1.00 88.81 316 PRO A C 1
ATOM 2642 O O . PRO A 1 316 ? 15.542 3.641 -12.445 1.00 88.81 316 PRO A O 1
ATOM 2645 N N . SER A 1 317 ? 16.772 2.689 -14.062 1.00 92.50 317 SER A N 1
ATOM 2646 C CA . SER A 1 317 ? 15.849 1.570 -14.292 1.00 92.50 317 SER A CA 1
ATOM 2647 C C . SER A 1 317 ? 15.583 0.781 -13.013 1.00 92.50 317 SER A C 1
ATOM 2649 O O . SER A 1 317 ? 16.516 0.495 -12.259 1.00 92.50 317 SER A O 1
ATOM 2651 N N . THR A 1 318 ? 14.334 0.357 -12.807 1.00 93.50 318 THR A N 1
ATOM 2652 C CA . THR A 1 318 ? 13.979 -0.571 -11.719 1.00 93.50 318 THR A CA 1
ATOM 2653 C C . THR A 1 318 ? 13.390 -1.868 -12.278 1.00 93.50 318 THR A C 1
ATOM 2655 O O . THR A 1 318 ? 12.746 -1.832 -13.335 1.00 93.50 318 THR A O 1
ATOM 2658 N N . PRO A 1 319 ? 13.542 -3.018 -11.592 1.00 93.44 319 PRO A N 1
ATOM 2659 C CA . PRO A 1 319 ? 12.914 -4.262 -12.033 1.00 93.44 319 PRO A CA 1
ATOM 2660 C C . PRO A 1 319 ? 11.388 -4.173 -12.116 1.00 93.44 319 PRO A C 1
ATOM 2662 O O . PRO A 1 319 ? 10.799 -4.733 -13.034 1.00 93.44 319 PRO A O 1
ATOM 2665 N N . GLN A 1 320 ? 10.745 -3.418 -11.217 1.00 91.62 320 GLN A N 1
ATOM 2666 C CA . GLN A 1 320 ? 9.292 -3.232 -11.231 1.00 91.62 320 GLN A CA 1
ATOM 2667 C C . GLN A 1 320 ? 8.819 -2.451 -12.465 1.00 91.62 320 GLN A C 1
ATOM 2669 O O . GLN A 1 320 ? 7.939 -2.920 -13.188 1.00 91.62 320 GLN A O 1
ATOM 2674 N N . ALA A 1 321 ? 9.413 -1.284 -12.735 1.00 91.69 321 ALA A N 1
ATOM 2675 C CA . ALA A 1 321 ? 9.078 -0.483 -13.914 1.00 91.69 321 ALA A CA 1
ATOM 2676 C C . ALA A 1 321 ? 9.405 -1.232 -15.216 1.00 91.69 321 ALA A C 1
ATOM 2678 O O . ALA A 1 321 ? 8.641 -1.194 -16.185 1.00 91.69 321 ALA A O 1
ATOM 2679 N N . THR A 1 322 ? 10.505 -1.994 -15.212 1.00 95.88 322 THR A N 1
ATOM 2680 C CA . THR A 1 322 ? 10.907 -2.861 -16.325 1.00 95.88 322 THR A CA 1
ATOM 2681 C C . THR A 1 322 ? 9.876 -3.955 -16.578 1.00 95.88 322 THR A C 1
ATOM 2683 O O . THR A 1 322 ? 9.382 -4.064 -17.697 1.00 95.88 322 THR A O 1
ATOM 2686 N N . TYR A 1 323 ? 9.473 -4.710 -15.553 1.00 95.31 323 TYR A N 1
ATOM 2687 C CA . TYR A 1 323 ? 8.420 -5.720 -15.667 1.00 95.31 323 TYR A CA 1
ATOM 2688 C C . TYR A 1 323 ? 7.118 -5.131 -16.226 1.00 95.31 323 TYR A C 1
ATOM 2690 O O . TYR A 1 323 ? 6.577 -5.648 -17.205 1.00 95.31 323 TYR A O 1
ATOM 2698 N N . LYS A 1 324 ? 6.636 -4.022 -15.651 1.00 93.00 324 LYS A N 1
ATOM 2699 C CA . LYS A 1 324 ? 5.391 -3.363 -16.077 1.00 93.00 324 LYS A CA 1
ATOM 2700 C C . LYS A 1 324 ? 5.452 -2.931 -17.536 1.00 93.00 324 LYS A C 1
ATOM 2702 O O . LYS A 1 324 ? 4.540 -3.240 -18.301 1.00 93.00 324 LYS A O 1
ATOM 2707 N N . SER A 1 325 ? 6.547 -2.296 -17.937 1.00 95.56 325 SER A N 1
ATOM 2708 C CA . SER A 1 325 ? 6.779 -1.846 -19.312 1.00 95.56 325 SER A CA 1
ATOM 2709 C C . SER A 1 325 ? 6.814 -3.012 -20.305 1.00 95.56 325 SER A C 1
ATOM 2711 O O . SER A 1 325 ? 6.123 -2.982 -21.325 1.00 95.56 325 SER A O 1
ATOM 2713 N N . LEU A 1 326 ? 7.533 -4.090 -19.978 1.00 95.62 326 LEU A N 1
ATOM 2714 C CA . LEU A 1 326 ? 7.580 -5.310 -20.791 1.00 95.62 326 LEU A CA 1
ATOM 2715 C C . LEU A 1 326 ? 6.211 -5.993 -20.896 1.00 95.62 326 LEU A C 1
ATOM 2717 O O . LEU A 1 326 ? 5.834 -6.466 -21.970 1.00 95.62 326 LEU A O 1
ATOM 2721 N N . ASN A 1 327 ? 5.442 -6.016 -19.804 1.00 94.06 327 ASN A N 1
ATOM 2722 C CA . ASN A 1 327 ? 4.092 -6.577 -19.778 1.00 94.06 327 ASN A CA 1
ATOM 2723 C C . ASN A 1 327 ? 3.152 -5.782 -20.692 1.00 94.06 327 ASN A C 1
ATOM 2725 O O . ASN A 1 327 ? 2.403 -6.381 -21.467 1.00 94.06 327 ASN A O 1
ATOM 2729 N N . ILE A 1 328 ? 3.231 -4.446 -20.643 1.00 95.19 328 ILE A N 1
ATOM 2730 C CA . ILE A 1 328 ? 2.480 -3.550 -21.528 1.00 95.19 328 ILE A CA 1
ATOM 2731 C C . ILE A 1 328 ? 2.821 -3.855 -22.992 1.00 95.19 328 ILE A C 1
ATOM 2733 O O . ILE A 1 328 ? 1.916 -4.160 -23.768 1.00 95.19 328 ILE A O 1
ATOM 2737 N N . LEU A 1 329 ? 4.105 -3.840 -23.367 1.00 95.69 329 LEU A N 1
ATOM 2738 C CA . LEU A 1 329 ? 4.541 -4.093 -24.747 1.00 95.69 329 LEU A CA 1
ATOM 2739 C C . LEU A 1 329 ? 4.087 -5.475 -25.240 1.00 95.69 329 LEU A C 1
ATOM 2741 O O . LEU A 1 329 ? 3.456 -5.576 -26.294 1.00 95.69 329 LEU A O 1
ATOM 2745 N N . THR A 1 330 ? 4.291 -6.514 -24.426 1.00 93.44 330 THR A N 1
ATOM 2746 C CA . THR A 1 330 ? 3.899 -7.894 -24.751 1.00 93.44 330 THR A CA 1
ATOM 2747 C C . THR A 1 330 ? 2.390 -8.017 -24.967 1.00 93.44 330 THR A C 1
ATOM 2749 O O . THR A 1 330 ? 1.957 -8.572 -25.977 1.00 93.44 330 THR A O 1
ATOM 2752 N N . LYS A 1 331 ? 1.564 -7.463 -24.066 1.00 90.00 331 LYS A N 1
ATOM 2753 C CA . LYS A 1 331 ? 0.092 -7.502 -24.183 1.00 90.00 331 LYS A CA 1
ATOM 2754 C C . LYS A 1 331 ? -0.433 -6.708 -25.376 1.00 90.00 331 LYS A C 1
ATOM 2756 O O . LYS A 1 331 ? -1.509 -7.014 -25.890 1.00 90.00 331 LYS A O 1
ATOM 2761 N N . LEU A 1 332 ? 0.302 -5.690 -25.809 1.00 93.00 332 LEU A N 1
ATOM 2762 C CA . LEU A 1 332 ? -0.033 -4.916 -26.996 1.00 93.00 332 LEU A CA 1
ATOM 2763 C C . LEU A 1 332 ? 0.457 -5.564 -28.302 1.00 93.00 332 LEU A C 1
ATOM 2765 O O . LEU A 1 332 ? 0.006 -5.139 -29.366 1.00 93.00 332 LEU A O 1
ATOM 2769 N N . GLY A 1 333 ? 1.282 -6.614 -28.222 1.00 94.38 333 GLY A N 1
ATOM 2770 C CA . GLY A 1 333 ? 1.831 -7.328 -29.376 1.00 94.38 333 GLY A CA 1
ATOM 2771 C C . GLY A 1 333 ? 3.087 -6.679 -29.961 1.00 94.38 333 GLY A C 1
ATOM 2772 O O . GLY A 1 333 ? 3.349 -6.848 -31.1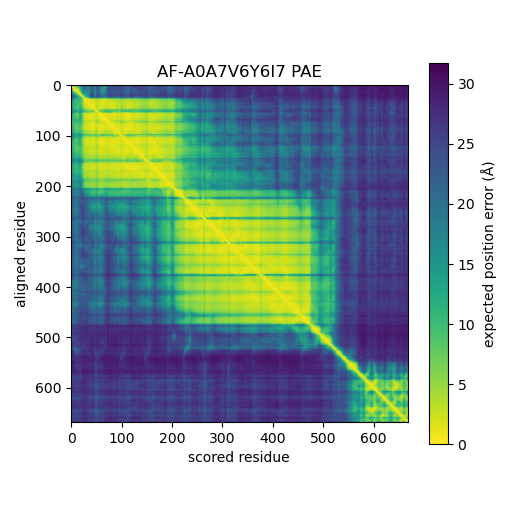47 1.00 94.38 333 GLY A O 1
ATOM 2773 N N . TYR A 1 334 ? 3.838 -5.921 -29.158 1.00 95.31 334 TYR A N 1
ATOM 2774 C CA . TYR A 1 334 ? 5.097 -5.302 -29.569 1.00 95.31 334 TYR A CA 1
ATOM 2775 C C . TYR A 1 334 ? 6.297 -6.023 -28.957 1.00 95.31 334 TYR A C 1
ATOM 2777 O O . TYR A 1 334 ? 6.251 -6.492 -27.819 1.00 95.31 334 TYR A O 1
ATOM 2785 N N . GLU A 1 335 ? 7.381 -6.071 -29.722 1.00 94.19 335 GLU A N 1
ATOM 2786 C CA . GLU A 1 335 ? 8.698 -6.483 -29.242 1.00 94.19 335 GLU A CA 1
ATOM 2787 C C . GLU A 1 335 ? 9.443 -5.298 -28.633 1.00 94.19 335 GLU A C 1
ATOM 2789 O O . GLU A 1 335 ? 9.080 -4.146 -28.854 1.00 94.19 335 GLU A O 1
ATOM 2794 N N . VAL A 1 336 ? 10.472 -5.582 -27.842 1.00 93.88 336 VAL A N 1
ATOM 2795 C CA . VAL A 1 336 ? 11.238 -4.580 -27.099 1.00 93.88 336 VAL A CA 1
ATOM 2796 C C . VAL A 1 336 ? 12.457 -4.162 -27.910 1.00 93.88 336 VAL A C 1
ATOM 2798 O O . VAL A 1 336 ? 13.268 -5.004 -28.289 1.00 93.88 336 VAL A O 1
ATOM 2801 N N . ASN A 1 337 ? 12.618 -2.858 -28.138 1.00 88.75 337 ASN A N 1
ATOM 2802 C CA . ASN A 1 337 ? 13.836 -2.300 -28.725 1.00 88.75 337 ASN A CA 1
ATOM 2803 C C . ASN A 1 337 ? 15.034 -2.524 -27.789 1.00 88.75 337 ASN A C 1
ATOM 2805 O O . ASN A 1 337 ? 14.876 -2.485 -26.574 1.00 88.75 337 ASN A O 1
ATOM 2809 N N . ASN A 1 338 ? 16.233 -2.729 -28.344 1.00 90.75 338 ASN A N 1
ATOM 2810 C CA . ASN A 1 338 ? 17.462 -3.044 -27.595 1.00 90.75 338 ASN A CA 1
ATOM 2811 C C . ASN A 1 338 ? 17.251 -4.143 -26.535 1.00 90.75 338 ASN A C 1
ATOM 2813 O O . ASN A 1 338 ? 17.680 -4.001 -25.385 1.00 90.75 338 ASN A O 1
ATOM 2817 N N . ARG A 1 339 ? 16.564 -5.225 -26.929 1.00 94.81 339 ARG A N 1
ATOM 2818 C CA . ARG A 1 339 ? 16.301 -6.403 -26.093 1.00 94.81 339 ARG A CA 1
ATOM 2819 C C . ARG A 1 339 ? 17.544 -6.842 -25.316 1.00 94.81 339 ARG A C 1
ATOM 2821 O O . ARG A 1 339 ? 17.455 -6.974 -24.100 1.00 94.81 339 ARG A O 1
ATOM 2828 N N . ASP A 1 340 ? 18.690 -6.942 -25.986 1.00 95.38 340 ASP A N 1
ATOM 2829 C CA . ASP A 1 340 ? 19.962 -7.373 -25.391 1.00 95.38 340 ASP A CA 1
ATOM 2830 C C . ASP A 1 340 ? 20.399 -6.489 -24.211 1.00 95.38 340 ASP A C 1
ATOM 2832 O O . ASP A 1 340 ? 20.880 -6.993 -23.196 1.00 95.38 340 ASP A O 1
ATOM 2836 N N . ASN A 1 341 ? 20.180 -5.170 -24.284 1.00 95.19 341 ASN A N 1
ATOM 2837 C CA . ASN A 1 341 ? 20.507 -4.253 -23.186 1.00 95.19 341 ASN A CA 1
ATOM 2838 C C . ASN A 1 341 ? 19.558 -4.446 -22.000 1.00 95.19 341 ASN A C 1
ATOM 2840 O O . ASN A 1 341 ? 20.000 -4.428 -20.849 1.00 95.19 341 ASN A O 1
ATOM 2844 N N . VAL A 1 342 ? 18.257 -4.628 -22.259 1.00 95.94 342 VAL A N 1
ATOM 2845 C CA . VAL A 1 342 ? 17.263 -4.895 -21.204 1.00 95.94 342 VAL A CA 1
ATOM 2846 C C . VAL A 1 342 ? 17.548 -6.234 -20.535 1.00 95.94 342 VAL A C 1
ATOM 2848 O O . VAL A 1 342 ? 17.548 -6.316 -19.308 1.00 95.94 342 VAL A O 1
ATOM 2851 N N . GLU A 1 343 ? 17.858 -7.259 -21.321 1.00 95.56 343 GLU A N 1
ATOM 2852 C CA . GLU A 1 343 ? 18.235 -8.576 -20.825 1.00 95.56 343 GLU A CA 1
ATOM 2853 C C . GLU A 1 343 ? 19.530 -8.515 -20.010 1.00 95.56 343 GLU A C 1
ATOM 2855 O O . GLU A 1 343 ? 19.573 -9.019 -18.893 1.00 95.56 343 GLU A O 1
ATOM 2860 N N . THR A 1 344 ? 20.555 -7.811 -20.496 1.00 95.31 344 THR A N 1
ATOM 2861 C CA . THR A 1 344 ? 21.811 -7.588 -19.762 1.00 95.31 344 THR A CA 1
ATOM 2862 C C . THR A 1 344 ? 21.573 -6.841 -18.447 1.00 95.31 344 THR A C 1
ATOM 2864 O O . THR A 1 344 ? 22.180 -7.157 -17.422 1.00 95.31 344 THR A O 1
ATOM 2867 N N . TYR A 1 345 ? 20.686 -5.842 -18.431 1.00 95.94 345 TYR A N 1
ATOM 2868 C CA . TYR A 1 345 ? 20.266 -5.166 -17.203 1.00 95.94 345 TYR A CA 1
ATOM 2869 C C . TYR A 1 345 ? 19.593 -6.140 -16.223 1.00 95.94 345 TYR A C 1
ATOM 2871 O O . TYR A 1 345 ? 19.974 -6.182 -15.051 1.00 95.94 345 TYR A O 1
ATOM 2879 N N . LEU A 1 346 ? 18.639 -6.948 -16.687 1.00 95.62 346 LEU A N 1
ATOM 2880 C CA . LEU A 1 346 ? 17.923 -7.906 -15.844 1.00 95.62 346 LEU A CA 1
ATOM 2881 C C . LEU A 1 346 ? 18.837 -9.025 -15.333 1.00 95.62 346 LEU A C 1
ATOM 2883 O O . LEU A 1 346 ? 18.776 -9.342 -14.152 1.00 95.62 346 LEU A O 1
ATOM 2887 N N . LYS A 1 347 ? 19.734 -9.559 -16.171 1.00 95.06 347 LYS A N 1
ATOM 2888 C CA . LYS A 1 347 ? 20.746 -10.559 -15.794 1.00 95.06 347 LYS A CA 1
ATOM 2889 C C . LYS A 1 347 ? 21.698 -10.028 -14.720 1.00 95.06 347 LYS A C 1
ATOM 2891 O O . LYS A 1 347 ? 21.954 -10.729 -13.747 1.00 95.06 347 LYS A O 1
ATOM 2896 N N . ARG A 1 348 ? 22.149 -8.770 -14.827 1.00 94.94 348 ARG A N 1
ATOM 2897 C CA . ARG A 1 348 ? 22.954 -8.117 -13.774 1.00 94.94 348 ARG A CA 1
ATOM 2898 C C . ARG A 1 348 ? 22.187 -7.969 -12.458 1.00 94.94 348 ARG A C 1
ATOM 2900 O O . ARG A 1 348 ? 22.746 -8.258 -11.405 1.00 94.94 348 ARG A O 1
ATOM 2907 N N . ASN A 1 349 ? 20.920 -7.543 -12.507 1.00 93.62 349 ASN A N 1
ATOM 2908 C CA . ASN A 1 349 ? 20.080 -7.452 -11.305 1.00 93.62 349 ASN A CA 1
ATOM 2909 C C . ASN A 1 349 ? 19.851 -8.832 -10.684 1.00 93.62 349 ASN A C 1
ATOM 2911 O O . ASN A 1 349 ? 20.003 -8.987 -9.478 1.00 93.62 349 ASN A O 1
ATOM 2915 N N . LEU A 1 350 ? 19.536 -9.836 -11.504 1.00 94.06 350 LEU A N 1
ATOM 2916 C CA . LEU A 1 350 ? 19.348 -11.215 -11.071 1.00 94.06 350 LEU A CA 1
ATOM 2917 C C . LEU A 1 350 ? 20.610 -11.748 -10.385 1.00 94.06 350 LEU A C 1
ATOM 2919 O O . LEU A 1 350 ? 20.521 -12.228 -9.262 1.00 94.06 350 LEU A O 1
ATOM 2923 N N . GLN A 1 351 ? 21.783 -11.586 -11.001 1.00 93.88 351 GLN A N 1
ATOM 2924 C CA . GLN A 1 351 ? 23.059 -12.004 -10.418 1.00 93.88 351 GLN A CA 1
ATOM 2925 C C . GLN A 1 351 ? 23.330 -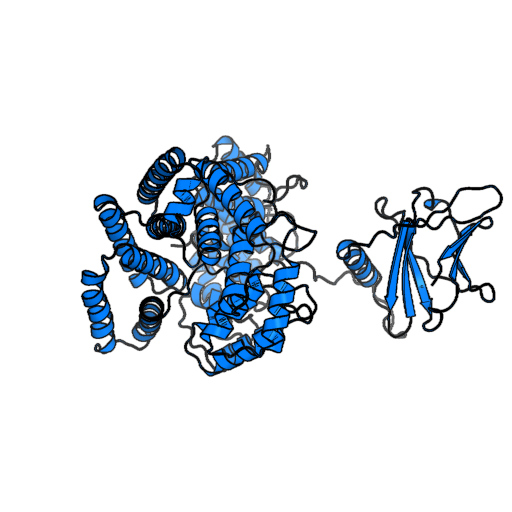11.313 -9.073 1.00 93.88 351 GLN A C 1
ATOM 2927 O O . GLN A 1 351 ? 23.682 -11.984 -8.105 1.00 93.88 351 GLN A O 1
ATOM 2932 N N . ALA A 1 352 ? 23.118 -9.995 -8.983 1.00 93.38 352 ALA A N 1
ATOM 2933 C CA . ALA A 1 352 ? 23.299 -9.246 -7.739 1.00 93.38 352 ALA A CA 1
ATOM 2934 C C . ALA A 1 352 ? 22.337 -9.711 -6.632 1.00 93.38 352 ALA A C 1
ATOM 2936 O O . ALA A 1 352 ? 22.736 -9.847 -5.477 1.00 93.38 352 ALA A O 1
ATOM 2937 N N . LEU A 1 353 ? 21.078 -9.992 -6.978 1.00 92.19 353 LEU A N 1
ATOM 2938 C CA . LEU A 1 353 ? 20.096 -10.507 -6.027 1.00 92.19 353 LEU A CA 1
ATOM 2939 C C . LEU A 1 353 ? 20.423 -11.942 -5.594 1.00 92.19 353 LEU A C 1
ATOM 2941 O O . LEU A 1 353 ? 20.279 -12.253 -4.421 1.00 92.19 353 LEU A O 1
ATOM 2945 N N . MET A 1 354 ? 20.903 -12.799 -6.498 1.00 92.94 354 MET A N 1
ATOM 2946 C CA . MET A 1 354 ? 21.309 -14.171 -6.165 1.00 92.94 354 MET A CA 1
ATOM 2947 C C . MET A 1 354 ? 22.534 -14.222 -5.240 1.00 92.94 354 MET A C 1
ATOM 2949 O O . MET A 1 354 ? 22.661 -15.152 -4.450 1.00 92.94 354 MET A O 1
ATOM 2953 N N . GLN A 1 355 ? 23.422 -13.226 -5.323 1.00 92.88 355 GLN A N 1
ATOM 2954 C CA . GLN A 1 355 ? 24.566 -13.061 -4.415 1.00 92.88 355 GLN A CA 1
ATOM 2955 C C . GLN A 1 355 ? 24.166 -12.558 -3.026 1.00 92.88 355 GLN A C 1
ATOM 2957 O O . GLN A 1 355 ? 24.937 -12.718 -2.079 1.00 92.88 355 GLN A O 1
ATOM 2962 N N . SER A 1 356 ? 22.982 -11.957 -2.887 1.00 92.25 356 SER A N 1
ATOM 2963 C CA . SER A 1 356 ? 22.461 -11.552 -1.586 1.00 92.25 356 SER A CA 1
ATOM 2964 C C . SER A 1 356 ? 21.673 -12.696 -0.957 1.00 92.25 356 SER A C 1
ATOM 2966 O O . SER A 1 356 ? 20.690 -13.179 -1.516 1.00 92.25 356 SER A O 1
ATOM 2968 N N . SER A 1 357 ? 22.066 -13.111 0.247 1.00 87.19 357 SER A N 1
ATOM 2969 C CA . SER A 1 357 ? 21.317 -14.110 1.017 1.00 87.19 357 SER A CA 1
ATOM 2970 C C . SER A 1 357 ? 19.932 -13.616 1.450 1.00 87.19 357 SER A C 1
ATOM 2972 O O . SER A 1 357 ? 19.075 -14.424 1.795 1.00 87.19 357 SER A O 1
ATOM 2974 N N . ASP A 1 358 ? 19.695 -12.304 1.430 1.00 86.62 358 ASP A N 1
ATOM 2975 C CA . ASP A 1 358 ? 18.480 -11.687 1.960 1.00 86.62 358 ASP A CA 1
ATOM 2976 C C . ASP A 1 358 ? 17.882 -10.666 0.958 1.00 86.62 358 ASP A C 1
ATOM 2978 O O . ASP A 1 358 ? 17.357 -9.599 1.263 1.00 86.62 358 ASP A O 1
ATOM 2982 N N . TYR A 1 359 ? 17.913 -11.041 -0.320 1.00 88.00 359 TYR A N 1
ATOM 2983 C CA . TYR A 1 359 ? 17.287 -10.296 -1.410 1.00 88.00 359 TYR A CA 1
ATOM 2984 C C . TYR A 1 359 ? 15.787 -10.002 -1.173 1.00 88.00 359 TYR A C 1
ATOM 2986 O O . TYR A 1 359 ? 15.053 -10.785 -0.572 1.00 88.00 359 TYR A O 1
ATOM 2994 N N . HIS A 1 360 ? 15.284 -8.888 -1.721 1.00 87.81 360 HIS A N 1
ATOM 2995 C CA . HIS A 1 360 ? 13.857 -8.557 -1.637 1.00 87.81 360 HIS A CA 1
ATOM 2996 C C . HIS A 1 360 ? 13.040 -9.439 -2.607 1.00 87.81 360 HIS A C 1
ATOM 2998 O O . HIS A 1 360 ? 13.223 -9.322 -3.827 1.00 87.81 360 HIS A O 1
ATOM 3004 N N . PRO A 1 361 ? 12.074 -10.253 -2.134 1.00 90.06 361 PRO A N 1
ATOM 3005 C CA . PRO A 1 361 ? 11.408 -11.245 -2.978 1.00 90.06 361 PRO A CA 1
ATOM 3006 C C . PRO A 1 361 ? 10.556 -10.614 -4.087 1.00 90.06 361 PRO A C 1
ATOM 3008 O O . PRO A 1 361 ? 10.608 -11.069 -5.222 1.00 90.06 361 PRO A O 1
ATOM 3011 N N . LEU A 1 362 ? 9.871 -9.490 -3.839 1.00 89.12 362 LEU A N 1
ATOM 3012 C CA . LEU A 1 362 ? 9.176 -8.754 -4.911 1.00 89.12 362 LEU A CA 1
ATOM 3013 C C . LEU A 1 362 ? 10.114 -8.268 -6.035 1.00 89.12 362 LEU A C 1
ATOM 3015 O O . LEU A 1 362 ? 9.742 -8.296 -7.207 1.00 89.12 362 LEU A O 1
ATOM 3019 N N . VAL A 1 363 ? 11.329 -7.815 -5.704 1.00 90.69 363 VAL A N 1
ATOM 3020 C CA . VAL A 1 363 ? 12.300 -7.333 -6.702 1.00 90.69 363 VAL A CA 1
ATOM 3021 C C . VAL A 1 363 ? 12.830 -8.505 -7.530 1.00 90.69 363 VAL A C 1
ATOM 3023 O O . VAL A 1 363 ? 12.890 -8.406 -8.757 1.00 90.69 363 VAL A O 1
ATOM 3026 N N . MET A 1 364 ? 13.137 -9.631 -6.878 1.00 94.25 364 MET A N 1
ATOM 3027 C CA . MET A 1 364 ? 13.488 -10.888 -7.546 1.00 94.25 364 MET A CA 1
ATOM 3028 C C . MET A 1 364 ? 12.361 -11.364 -8.463 1.00 94.25 364 MET A C 1
ATOM 3030 O O . MET A 1 364 ? 12.587 -11.568 -9.652 1.00 94.25 364 MET A O 1
ATOM 3034 N N . LEU A 1 365 ? 11.134 -11.448 -7.950 1.00 92.81 365 LEU A N 1
ATOM 3035 C CA . LEU A 1 365 ? 9.971 -11.884 -8.715 1.00 92.81 365 LEU A CA 1
ATOM 3036 C C . LEU A 1 365 ? 9.738 -11.002 -9.948 1.00 92.81 365 LEU A C 1
ATOM 3038 O O . LEU A 1 365 ? 9.563 -11.521 -11.046 1.00 92.81 365 LEU A O 1
ATOM 3042 N N . ASN A 1 366 ? 9.797 -9.674 -9.803 1.00 92.50 366 ASN A N 1
ATOM 3043 C CA . ASN A 1 366 ? 9.676 -8.756 -10.939 1.00 92.50 366 ASN A CA 1
ATOM 3044 C C . ASN A 1 366 ? 10.819 -8.927 -11.951 1.00 92.50 366 ASN A C 1
ATOM 3046 O O . ASN A 1 366 ? 10.579 -8.856 -13.154 1.00 92.50 366 ASN A O 1
ATOM 3050 N N . THR A 1 367 ? 12.044 -9.200 -11.490 1.00 95.19 367 THR A N 1
ATOM 3051 C CA . THR A 1 367 ? 13.190 -9.488 -12.370 1.00 95.19 367 THR A CA 1
ATOM 3052 C C . THR A 1 367 ? 12.962 -10.773 -13.170 1.00 95.19 367 THR A C 1
ATOM 3054 O O . THR A 1 367 ? 13.128 -10.776 -14.389 1.00 95.19 367 THR A O 1
ATOM 3057 N N . LEU A 1 368 ? 12.516 -11.845 -12.511 1.00 94.69 368 LEU A N 1
ATOM 3058 C CA . LEU A 1 368 ? 12.207 -13.131 -13.140 1.00 94.69 368 LEU A CA 1
ATOM 3059 C C . LEU A 1 368 ? 11.036 -13.022 -14.124 1.00 94.69 368 LEU A C 1
ATOM 3061 O O . LEU A 1 368 ? 11.139 -13.508 -15.248 1.00 94.69 368 LEU A O 1
ATOM 3065 N N . LYS A 1 369 ? 9.951 -12.330 -13.754 1.00 93.25 369 LYS A N 1
ATOM 3066 C CA . LYS A 1 369 ? 8.809 -12.075 -14.650 1.00 93.25 369 LYS A CA 1
ATOM 3067 C C . LYS A 1 369 ? 9.216 -11.245 -15.865 1.00 93.25 369 LYS A C 1
ATOM 3069 O O . LYS A 1 369 ? 8.783 -11.529 -16.977 1.00 93.25 369 LYS A O 1
ATOM 3074 N N . ALA A 1 370 ? 10.063 -10.237 -15.675 1.00 95.06 370 ALA A N 1
ATOM 3075 C CA . ALA A 1 370 ? 10.610 -9.450 -16.773 1.00 95.06 370 ALA A CA 1
ATOM 3076 C C . ALA A 1 370 ? 11.451 -10.314 -17.733 1.00 95.06 370 ALA A C 1
ATOM 3078 O O . ALA A 1 370 ? 11.253 -10.233 -18.944 1.00 95.06 370 ALA A O 1
ATOM 3079 N N . LEU A 1 371 ? 12.328 -11.179 -17.209 1.00 94.94 371 LEU A N 1
ATOM 3080 C CA . LEU A 1 371 ? 13.115 -12.119 -18.019 1.00 94.94 371 LEU A CA 1
ATOM 3081 C C . LEU A 1 371 ? 12.226 -13.119 -18.765 1.00 94.94 371 LEU A C 1
ATOM 3083 O O . LEU A 1 371 ? 12.422 -13.323 -19.958 1.00 94.94 371 LEU A O 1
ATOM 3087 N N . GLN A 1 372 ? 11.207 -13.675 -18.106 1.00 94.12 372 GLN A N 1
ATOM 3088 C CA . GLN A 1 372 ? 10.245 -14.586 -18.731 1.00 94.12 372 GLN A CA 1
ATOM 3089 C C . GLN A 1 372 ? 9.499 -13.926 -19.902 1.00 94.12 372 GLN A C 1
ATOM 3091 O O . GLN A 1 372 ? 9.263 -14.561 -20.926 1.00 94.12 372 GLN A O 1
ATOM 3096 N N . LEU A 1 373 ? 9.142 -12.642 -19.779 1.00 93.31 373 LEU A N 1
ATOM 3097 C CA . LEU A 1 373 ? 8.493 -11.900 -20.864 1.00 93.31 373 LEU A CA 1
ATOM 3098 C C . LEU A 1 373 ? 9.421 -11.659 -22.064 1.00 93.31 373 LEU A C 1
ATOM 3100 O O . LEU A 1 373 ? 8.936 -11.617 -23.196 1.00 93.31 373 LEU A O 1
ATOM 3104 N N . LEU A 1 374 ? 10.729 -11.496 -21.835 1.00 92.38 374 LEU A N 1
ATOM 3105 C CA . LEU A 1 374 ? 11.714 -11.391 -22.915 1.00 92.38 374 LEU A CA 1
ATOM 3106 C C . LEU A 1 374 ? 11.943 -12.748 -23.584 1.00 92.38 374 LEU A C 1
ATOM 3108 O O . LEU A 1 374 ? 11.911 -12.843 -24.810 1.00 92.38 374 LEU A O 1
ATOM 3112 N N . ASN A 1 375 ? 12.115 -13.796 -22.785 1.00 86.19 375 ASN A N 1
ATOM 3113 C CA . ASN A 1 375 ? 12.547 -15.116 -23.224 1.00 86.19 375 ASN A CA 1
ATOM 3114 C C . ASN A 1 375 ? 11.365 -16.069 -23.407 1.00 86.19 375 ASN A C 1
ATOM 3116 O O . ASN A 1 375 ? 11.280 -17.104 -22.756 1.00 86.19 375 ASN A O 1
ATOM 3120 N N . LYS A 1 376 ? 10.455 -15.714 -24.325 1.00 73.69 376 LYS A N 1
ATOM 3121 C CA . LYS A 1 376 ? 9.211 -16.464 -24.589 1.00 73.69 376 LYS A CA 1
ATOM 3122 C C . LYS A 1 376 ? 9.414 -17.967 -24.832 1.00 73.69 376 LYS A C 1
ATOM 3124 O O . LYS A 1 376 ? 8.516 -18.736 -24.505 1.00 73.69 376 LYS A O 1
ATOM 3129 N N . ASP A 1 377 ? 10.571 -18.356 -25.369 1.00 63.50 377 ASP A N 1
ATOM 3130 C CA . ASP A 1 377 ? 10.876 -19.732 -25.775 1.00 63.50 377 ASP A CA 1
ATOM 3131 C C . ASP A 1 377 ? 11.944 -20.420 -24.905 1.00 63.50 377 ASP A C 1
ATOM 3133 O O . ASP A 1 377 ? 12.142 -21.629 -25.029 1.00 63.50 377 ASP A O 1
ATOM 3137 N N . GLU A 1 378 ? 12.636 -19.692 -24.018 1.00 70.06 378 GLU A N 1
ATOM 3138 C CA . GLU A 1 378 ? 13.678 -20.288 -23.176 1.00 70.06 378 GLU A CA 1
ATOM 3139 C C . GLU A 1 378 ? 13.154 -20.623 -21.785 1.00 70.06 378 GLU A C 1
ATOM 3141 O O . GLU A 1 378 ? 12.378 -19.893 -21.164 1.00 70.06 378 GLU A O 1
ATOM 3146 N N . ASN A 1 379 ? 13.636 -21.746 -21.263 1.00 82.75 379 ASN A N 1
ATOM 3147 C CA . ASN A 1 379 ? 13.388 -22.114 -19.887 1.00 82.75 379 ASN A CA 1
ATOM 3148 C C . ASN A 1 379 ? 14.124 -21.120 -18.977 1.00 82.75 379 ASN A C 1
ATOM 3150 O O . ASN A 1 379 ? 15.349 -21.110 -18.942 1.00 82.75 379 ASN A O 1
ATOM 3154 N N . LEU A 1 380 ? 13.396 -20.319 -18.195 1.00 88.00 380 LEU A N 1
ATOM 3155 C CA . LEU A 1 380 ? 13.978 -19.368 -17.237 1.00 88.00 380 LEU A CA 1
ATOM 3156 C C . LEU A 1 380 ? 15.061 -20.016 -16.348 1.00 88.00 380 LEU A C 1
ATOM 3158 O O . LEU A 1 380 ? 16.044 -19.376 -15.982 1.00 88.00 380 LEU A O 1
ATOM 3162 N N . ILE A 1 381 ? 14.917 -21.313 -16.059 1.00 88.94 381 ILE A N 1
ATOM 3163 C CA . ILE A 1 381 ? 15.883 -22.123 -15.314 1.00 88.94 381 ILE A CA 1
ATOM 3164 C C . ILE A 1 381 ? 17.234 -22.215 -16.030 1.00 88.94 381 ILE A C 1
ATOM 3166 O O . ILE A 1 381 ? 18.263 -22.139 -15.360 1.00 88.94 381 ILE A O 1
ATOM 3170 N N . SER A 1 382 ? 17.266 -22.402 -17.357 1.00 88.56 382 SER A N 1
ATOM 3171 C CA . SER A 1 382 ? 18.533 -22.442 -18.101 1.00 88.56 382 SER A CA 1
ATOM 3172 C C . SER A 1 382 ? 19.204 -21.077 -18.062 1.00 88.56 382 SER A C 1
ATOM 3174 O O . SER A 1 382 ? 20.367 -21.009 -17.678 1.00 88.56 382 SER A O 1
ATOM 3176 N N . THR A 1 383 ? 18.448 -19.994 -18.283 1.00 87.06 383 THR A N 1
ATOM 3177 C CA . THR A 1 383 ? 18.971 -18.624 -18.180 1.00 87.06 383 THR A CA 1
ATOM 3178 C C . THR A 1 383 ? 19.608 -18.358 -16.812 1.00 87.06 383 THR A C 1
ATOM 3180 O O . THR A 1 383 ? 20.691 -17.784 -16.736 1.00 87.06 383 THR A O 1
ATOM 3183 N N . VAL A 1 384 ? 18.970 -18.787 -15.718 1.00 88.38 384 VAL A N 1
ATOM 3184 C CA . VAL A 1 384 ? 19.500 -18.570 -14.361 1.00 88.38 384 VAL A CA 1
ATOM 3185 C C . VAL A 1 384 ? 20.721 -19.465 -14.085 1.00 88.38 384 VAL A C 1
ATOM 3187 O O . VAL A 1 384 ? 21.697 -19.004 -13.496 1.00 88.38 384 VAL A O 1
ATOM 3190 N N . LYS A 1 385 ? 20.709 -20.730 -14.533 1.00 88.44 385 LYS A N 1
ATOM 3191 C CA . LYS A 1 385 ? 21.834 -21.671 -14.358 1.00 88.44 385 LYS A CA 1
ATOM 3192 C C . LYS A 1 385 ? 23.067 -21.298 -15.181 1.00 88.44 385 LYS A C 1
ATOM 3194 O O . LYS A 1 385 ? 24.178 -21.568 -14.733 1.00 88.44 385 LYS A O 1
ATOM 3199 N N . GLU A 1 386 ? 22.878 -20.703 -16.354 1.00 91.00 386 GLU A N 1
ATOM 3200 C CA . GLU A 1 386 ? 23.954 -20.234 -17.233 1.00 91.00 386 GLU A CA 1
ATOM 3201 C C . GLU A 1 386 ? 24.707 -19.033 -16.659 1.00 91.00 386 GLU A C 1
ATOM 3203 O O . GLU A 1 386 ? 25.892 -18.876 -16.947 1.00 91.00 386 GLU A O 1
ATOM 3208 N N . LEU A 1 387 ? 24.052 -18.205 -15.833 1.00 89.31 387 LEU A N 1
ATOM 3209 C CA . LEU A 1 387 ? 24.722 -17.090 -15.159 1.00 89.31 387 LEU A CA 1
ATOM 3210 C C . LEU A 1 387 ? 25.786 -17.594 -14.183 1.00 89.31 387 LEU A C 1
ATOM 3212 O O . LEU A 1 387 ? 26.927 -17.146 -14.246 1.00 89.31 387 LEU A O 1
ATOM 3216 N N . ASP A 1 388 ? 25.402 -18.505 -13.286 1.00 93.06 388 ASP A N 1
ATOM 3217 C CA . ASP A 1 388 ? 26.306 -19.201 -12.368 1.00 93.06 388 ASP A CA 1
ATOM 3218 C C . ASP A 1 388 ? 25.565 -20.376 -11.698 1.00 93.06 388 ASP A C 1
ATOM 3220 O O . ASP A 1 388 ? 24.691 -20.196 -10.843 1.00 93.06 388 ASP A O 1
ATOM 3224 N N . GLN A 1 389 ? 25.922 -21.610 -12.068 1.00 93.69 389 GLN A N 1
ATOM 3225 C CA . GLN A 1 389 ? 25.269 -22.818 -11.554 1.00 93.69 389 GLN A CA 1
ATOM 3226 C C . GLN A 1 389 ? 25.467 -23.010 -10.042 1.00 93.69 389 GLN A C 1
ATOM 3228 O O . GLN A 1 389 ? 24.588 -23.565 -9.371 1.00 93.69 389 GLN A O 1
ATOM 3233 N N . LYS A 1 390 ? 26.621 -22.604 -9.501 1.00 94.38 390 LYS A N 1
ATOM 3234 C CA . LYS A 1 390 ? 26.908 -22.728 -8.069 1.00 94.38 390 LYS A CA 1
ATOM 3235 C C . LYS A 1 390 ? 26.049 -21.730 -7.300 1.00 94.38 390 LYS A C 1
ATOM 3237 O O . LYS A 1 390 ? 25.338 -22.132 -6.380 1.00 94.38 390 LYS A O 1
ATOM 3242 N N . LEU A 1 391 ? 26.047 -20.477 -7.748 1.00 91.38 391 LEU A N 1
ATOM 3243 C CA . LEU A 1 391 ? 25.245 -19.409 -7.162 1.00 91.38 391 LEU A CA 1
ATOM 3244 C C . LEU A 1 391 ? 23.746 -19.720 -7.226 1.00 91.38 391 LEU A C 1
ATOM 3246 O O . LEU A 1 391 ? 23.026 -19.451 -6.274 1.00 91.38 391 LEU A O 1
ATOM 3250 N N . TYR A 1 392 ? 23.267 -20.339 -8.309 1.00 93.25 392 TYR A N 1
ATOM 3251 C CA . TYR A 1 392 ? 21.877 -20.784 -8.408 1.00 93.25 392 TYR A CA 1
ATOM 3252 C C . TYR A 1 392 ? 21.494 -21.778 -7.310 1.00 93.25 392 TYR A C 1
ATOM 3254 O O . TYR A 1 392 ? 20.460 -21.609 -6.667 1.00 93.25 392 TYR A O 1
ATOM 3262 N N . LYS A 1 393 ? 22.328 -22.791 -7.047 1.00 95.44 393 LYS A N 1
ATOM 3263 C CA . LYS A 1 393 ? 22.056 -23.761 -5.972 1.00 95.44 393 LYS A CA 1
ATOM 3264 C C . LYS A 1 393 ? 22.030 -23.090 -4.599 1.00 95.44 393 LYS A C 1
ATOM 3266 O O . LYS A 1 393 ? 21.151 -23.394 -3.796 1.00 95.44 393 LYS A O 1
ATOM 3271 N N . GLU A 1 394 ? 22.968 -22.178 -4.345 1.00 93.94 394 GLU A N 1
ATOM 3272 C CA . GLU A 1 394 ? 23.013 -21.393 -3.105 1.00 93.94 394 GLU A CA 1
ATOM 3273 C C . GLU A 1 394 ? 21.767 -20.509 -2.964 1.00 93.94 394 GLU A C 1
ATOM 3275 O O . GLU A 1 394 ? 21.115 -20.524 -1.924 1.00 93.94 394 GLU A O 1
ATOM 3280 N N . PHE A 1 395 ? 21.369 -19.821 -4.034 1.00 94.56 395 PHE A N 1
ATOM 3281 C CA . PHE A 1 395 ? 20.171 -18.990 -4.084 1.00 94.56 395 PHE A CA 1
ATOM 3282 C C . PHE A 1 395 ? 18.882 -19.781 -3.816 1.00 94.56 395 PHE A C 1
ATOM 3284 O O . PHE A 1 395 ? 18.050 -19.333 -3.026 1.00 94.56 395 PHE A O 1
ATOM 3291 N N . ILE A 1 396 ? 18.707 -20.959 -4.425 1.00 96.94 396 ILE A N 1
ATOM 3292 C CA . ILE A 1 396 ? 17.540 -21.817 -4.165 1.00 96.94 396 ILE A CA 1
ATOM 3293 C C . ILE A 1 396 ? 17.518 -22.266 -2.702 1.00 96.94 396 ILE A C 1
ATOM 3295 O O . ILE A 1 396 ? 16.479 -22.174 -2.048 1.00 96.94 396 ILE A O 1
ATOM 3299 N N . ASN A 1 397 ? 18.664 -22.679 -2.155 1.00 95.88 397 ASN A N 1
ATOM 3300 C CA . ASN A 1 397 ? 18.758 -23.046 -0.746 1.00 95.88 397 ASN A CA 1
ATOM 3301 C C . ASN A 1 397 ? 18.404 -21.867 0.181 1.00 95.88 397 ASN A C 1
ATOM 3303 O O . ASN A 1 397 ? 17.594 -22.031 1.090 1.00 95.88 397 ASN A O 1
ATOM 3307 N N . ASN A 1 398 ? 18.929 -20.670 -0.093 1.00 94.12 398 ASN A N 1
ATOM 3308 C CA . ASN A 1 398 ? 18.599 -19.454 0.659 1.00 94.12 398 ASN A CA 1
ATOM 3309 C C . ASN A 1 398 ? 17.108 -19.105 0.540 1.00 94.12 398 ASN A C 1
ATOM 3311 O O . ASN A 1 398 ? 16.480 -18.712 1.516 1.00 94.12 398 ASN A O 1
ATOM 3315 N N . THR A 1 399 ? 16.509 -19.302 -0.636 1.00 95.44 399 THR A N 1
ATOM 3316 C CA . THR A 1 399 ? 15.075 -19.068 -0.867 1.00 95.44 399 THR A CA 1
ATOM 3317 C C . THR A 1 399 ? 14.210 -20.001 -0.018 1.00 95.44 399 THR A C 1
ATOM 3319 O O . THR A 1 399 ? 13.240 -19.547 0.591 1.00 95.44 399 THR A O 1
A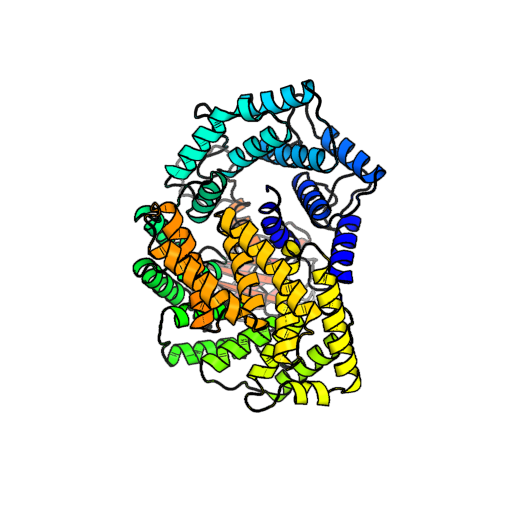TOM 3322 N N . TYR A 1 400 ? 14.577 -21.283 0.090 1.00 96.94 400 TYR A N 1
ATOM 3323 C CA . TYR A 1 400 ? 13.905 -22.222 0.993 1.00 96.94 400 TYR A CA 1
ATOM 3324 C C . TYR A 1 400 ? 14.080 -21.853 2.465 1.00 96.94 400 TYR A C 1
ATOM 3326 O O . TYR A 1 400 ? 13.104 -21.889 3.212 1.00 96.94 400 TYR A O 1
ATOM 3334 N N . GLN A 1 401 ? 15.292 -21.469 2.871 1.00 95.81 401 GLN A N 1
ATOM 3335 C CA . GLN A 1 401 ? 15.572 -21.036 4.241 1.00 95.81 401 GLN A CA 1
ATOM 3336 C C . GLN A 1 401 ? 14.754 -19.793 4.612 1.00 95.81 401 GLN A C 1
ATOM 3338 O O . GLN A 1 401 ? 14.085 -19.798 5.642 1.00 95.81 401 GLN A O 1
ATOM 3343 N N . ASN A 1 402 ? 14.710 -18.782 3.739 1.00 94.56 402 ASN A N 1
ATOM 3344 C CA . ASN A 1 402 ? 13.920 -17.570 3.951 1.00 94.56 402 ASN A CA 1
ATOM 3345 C C . ASN A 1 402 ? 12.415 -17.879 4.014 1.00 94.56 402 ASN A C 1
ATOM 3347 O O . ASN A 1 402 ? 11.708 -17.336 4.863 1.00 94.56 402 ASN A O 1
ATOM 3351 N N . LEU A 1 403 ? 11.907 -18.775 3.158 1.00 95.38 403 LEU A N 1
ATOM 3352 C CA . LEU A 1 403 ? 10.513 -19.221 3.218 1.00 95.38 403 LEU A CA 1
ATOM 3353 C C . LEU A 1 403 ? 10.202 -19.927 4.548 1.00 95.38 403 LEU A C 1
ATOM 3355 O O . LEU A 1 403 ? 9.190 -19.623 5.180 1.00 95.38 403 LEU A O 1
ATOM 3359 N N . GLU A 1 404 ? 11.062 -20.845 4.992 1.00 96.25 404 GLU A N 1
ATOM 3360 C CA . GLU A 1 404 ? 10.893 -21.557 6.262 1.00 96.25 404 GLU A CA 1
ATOM 3361 C C . GLU A 1 404 ? 10.964 -20.618 7.475 1.00 96.25 404 GLU A C 1
ATOM 3363 O O . GLU A 1 404 ? 10.143 -20.724 8.394 1.00 96.25 404 GLU A O 1
ATOM 3368 N N . GLU A 1 405 ? 11.894 -19.664 7.458 1.00 94.69 405 GLU A N 1
ATOM 3369 C CA . GLU A 1 405 ? 12.006 -18.627 8.478 1.00 94.69 405 GLU A CA 1
ATOM 3370 C C . GLU A 1 405 ? 10.714 -17.803 8.547 1.00 94.69 405 GLU A C 1
ATOM 3372 O O . GLU A 1 405 ? 10.118 -17.677 9.619 1.00 94.69 405 GLU A O 1
ATOM 3377 N N . LYS A 1 406 ? 10.212 -17.290 7.415 1.00 93.38 406 LYS A N 1
ATOM 3378 C CA . LYS A 1 406 ? 8.967 -16.501 7.381 1.00 93.38 406 LYS A CA 1
ATOM 3379 C C . LYS A 1 406 ? 7.747 -17.316 7.810 1.00 93.38 406 LYS A C 1
ATOM 3381 O O . LYS A 1 406 ? 6.898 -16.790 8.522 1.00 93.38 406 LYS A O 1
ATOM 3386 N N . LEU A 1 407 ? 7.678 -18.602 7.467 1.00 92.81 407 LEU A N 1
ATOM 3387 C CA . LEU A 1 407 ? 6.618 -19.503 7.938 1.00 92.81 407 LEU A CA 1
ATOM 3388 C C . LEU A 1 407 ? 6.613 -19.711 9.457 1.00 92.81 407 LEU A C 1
ATOM 3390 O O . LEU A 1 407 ? 5.596 -20.138 9.999 1.00 92.81 407 LEU A O 1
ATOM 3394 N N . SER A 1 408 ? 7.727 -19.415 10.128 1.00 91.94 408 SER A N 1
ATOM 3395 C CA . SER A 1 408 ? 7.861 -19.490 11.586 1.00 91.94 408 SER A CA 1
ATOM 3396 C C . SER A 1 408 ? 7.472 -18.180 12.294 1.00 91.94 408 SER A C 1
ATOM 3398 O O . SER A 1 408 ? 7.404 -18.145 13.521 1.00 91.94 408 SER A O 1
ATOM 3400 N N . HIS A 1 409 ? 7.208 -17.106 11.540 1.00 90.81 409 HIS A N 1
ATOM 3401 C CA . HIS A 1 409 ? 6.732 -15.817 12.048 1.00 90.81 409 HIS A CA 1
ATOM 3402 C C . HIS A 1 409 ? 5.197 -15.723 11.996 1.00 90.81 409 HIS A C 1
ATOM 3404 O O . HIS A 1 409 ? 4.507 -16.636 11.548 1.00 90.81 409 HIS A O 1
ATOM 3410 N N . SER A 1 410 ? 4.639 -14.587 12.434 1.00 89.56 410 SER A N 1
ATOM 3411 C CA . SER A 1 410 ? 3.214 -14.281 12.261 1.00 89.56 410 SER A CA 1
ATOM 3412 C C . SER A 1 410 ? 2.840 -14.289 10.776 1.00 89.56 410 SER A C 1
ATOM 3414 O O . SER A 1 410 ? 3.092 -13.314 10.065 1.00 89.56 410 SER A O 1
ATOM 3416 N N . PHE A 1 411 ? 2.227 -15.385 10.318 1.00 86.44 411 PHE A N 1
ATOM 3417 C CA . PHE A 1 411 ? 1.932 -15.642 8.907 1.00 86.44 411 PHE A CA 1
ATOM 3418 C C . PHE A 1 411 ? 1.134 -14.504 8.253 1.00 86.44 411 PHE A C 1
ATOM 3420 O O . PHE A 1 411 ? 1.386 -14.159 7.104 1.00 86.44 411 PHE A O 1
ATOM 3427 N N . GLU A 1 412 ? 0.251 -13.832 9.004 1.00 84.38 412 GLU A N 1
ATOM 3428 C CA . GLU A 1 412 ? -0.483 -12.650 8.529 1.00 84.38 412 GLU A CA 1
ATOM 3429 C C . GLU A 1 412 ? 0.436 -11.489 8.131 1.00 84.38 412 GLU A C 1
ATOM 3431 O O . GLU A 1 412 ? 0.191 -10.828 7.127 1.00 84.38 412 GLU A O 1
ATOM 3436 N N . LEU A 1 413 ? 1.483 -11.209 8.909 1.00 81.50 413 LEU A N 1
ATOM 3437 C CA . LEU A 1 413 ? 2.360 -10.058 8.662 1.00 81.50 413 LEU A CA 1
ATOM 3438 C C . LEU A 1 413 ? 3.281 -10.280 7.461 1.00 81.50 413 LEU A C 1
ATOM 3440 O O . LEU A 1 413 ? 3.693 -9.318 6.819 1.00 81.50 413 LEU A O 1
ATOM 3444 N N . VAL A 1 414 ? 3.586 -11.541 7.152 1.00 88.88 414 VAL A N 1
ATOM 3445 C CA . VAL A 1 414 ? 4.561 -11.928 6.122 1.00 88.88 414 VAL A CA 1
ATOM 3446 C C . VAL A 1 414 ? 3.930 -12.651 4.929 1.00 88.88 414 VAL A C 1
ATOM 3448 O O . VAL A 1 414 ? 4.649 -13.140 4.062 1.00 88.88 414 VAL A O 1
ATOM 3451 N N . LEU A 1 415 ? 2.595 -12.706 4.852 1.00 87.50 415 LEU A N 1
ATOM 3452 C CA . LEU A 1 415 ? 1.857 -13.451 3.826 1.00 87.50 415 LEU A CA 1
ATOM 3453 C C . LEU A 1 415 ? 2.286 -13.082 2.396 1.00 87.50 415 LEU A C 1
ATOM 3455 O O . LEU A 1 415 ? 2.424 -13.956 1.542 1.00 87.50 415 LEU A O 1
ATOM 3459 N N . TYR A 1 416 ? 2.547 -11.797 2.146 1.00 83.81 416 TYR A N 1
ATOM 3460 C CA . TYR A 1 416 ? 3.015 -11.310 0.848 1.00 83.81 416 TYR A CA 1
ATOM 3461 C C . TYR A 1 416 ? 4.401 -11.848 0.495 1.00 83.81 416 TYR A C 1
ATOM 3463 O O . TYR A 1 416 ? 4.571 -12.416 -0.582 1.00 83.81 416 TYR A O 1
ATOM 3471 N N . ASP A 1 417 ? 5.368 -11.724 1.406 1.00 88.25 417 ASP A N 1
ATOM 3472 C CA . ASP A 1 417 ? 6.729 -12.232 1.210 1.00 88.25 417 ASP A CA 1
ATOM 3473 C C . ASP A 1 417 ? 6.712 -13.737 0.942 1.00 88.25 417 ASP A C 1
ATOM 3475 O O . ASP A 1 417 ? 7.346 -14.205 -0.001 1.00 88.25 417 ASP A O 1
ATOM 3479 N N . ILE A 1 418 ? 5.925 -14.485 1.721 1.00 92.94 418 ILE A N 1
ATOM 3480 C CA . ILE A 1 418 ? 5.745 -15.928 1.535 1.00 92.94 418 ILE A CA 1
ATOM 3481 C C . ILE A 1 418 ? 5.164 -16.221 0.148 1.00 92.94 418 ILE A C 1
ATOM 3483 O O . ILE A 1 418 ? 5.692 -17.081 -0.558 1.00 92.94 418 ILE A O 1
ATOM 3487 N N . SER A 1 419 ? 4.139 -15.477 -0.285 1.00 89.44 419 SER A N 1
ATOM 3488 C CA . SER A 1 419 ? 3.572 -15.633 -1.631 1.00 89.44 419 SER A CA 1
ATOM 3489 C C . SER A 1 419 ? 4.606 -15.408 -2.733 1.00 89.44 419 SER A C 1
ATOM 3491 O O . SER A 1 419 ? 4.666 -16.185 -3.684 1.00 89.44 419 SER A O 1
ATOM 3493 N N . TYR A 1 420 ? 5.487 -14.420 -2.566 1.00 91.88 420 TYR A N 1
ATOM 3494 C CA . TYR A 1 420 ? 6.538 -14.135 -3.534 1.00 91.88 420 TYR A CA 1
ATOM 3495 C C . TYR A 1 420 ? 7.629 -15.206 -3.548 1.00 91.88 420 TYR A C 1
ATOM 3497 O O . TYR A 1 420 ? 8.062 -15.590 -4.629 1.00 91.88 420 TYR A O 1
ATOM 3505 N N . TYR A 1 421 ? 8.053 -15.727 -2.393 1.00 95.25 421 TYR A N 1
ATOM 3506 C CA . TYR A 1 421 ? 9.014 -16.835 -2.349 1.00 95.25 421 TYR A CA 1
ATOM 3507 C C . TYR A 1 421 ? 8.469 -18.093 -3.028 1.00 95.25 421 TYR A C 1
ATOM 3509 O O . TYR A 1 421 ? 9.182 -18.732 -3.799 1.00 95.25 421 TYR A O 1
ATOM 3517 N N . VAL A 1 422 ? 7.197 -18.419 -2.791 1.00 94.19 422 VAL A N 1
ATOM 3518 C CA . VAL A 1 422 ? 6.521 -19.534 -3.464 1.00 94.19 422 VAL A CA 1
ATOM 3519 C C . VAL A 1 422 ? 6.470 -19.308 -4.976 1.00 94.19 422 VAL A C 1
ATOM 3521 O O . VAL A 1 422 ? 6.862 -20.199 -5.725 1.00 94.19 422 VAL A O 1
ATOM 3524 N N . ASP A 1 423 ? 6.070 -18.119 -5.438 1.00 91.19 423 ASP A N 1
ATOM 3525 C CA . ASP A 1 423 ? 6.060 -17.793 -6.870 1.00 91.19 423 ASP A CA 1
ATOM 3526 C C . ASP A 1 423 ? 7.462 -17.901 -7.499 1.00 91.19 423 ASP A C 1
ATOM 3528 O O . ASP A 1 423 ? 7.598 -18.441 -8.594 1.00 91.19 423 ASP A O 1
ATOM 3532 N N . ILE A 1 424 ? 8.509 -17.422 -6.815 1.00 94.50 424 ILE A N 1
ATOM 3533 C CA . ILE A 1 424 ? 9.903 -17.514 -7.282 1.00 94.50 424 ILE A CA 1
ATOM 3534 C C . ILE A 1 424 ? 10.305 -18.977 -7.483 1.00 94.50 424 ILE A C 1
ATOM 3536 O O . ILE A 1 424 ? 10.815 -19.325 -8.547 1.00 94.50 424 ILE A O 1
ATOM 3540 N N . LEU A 1 425 ? 10.059 -19.835 -6.487 1.00 95.19 425 LEU A N 1
ATOM 3541 C CA . LEU A 1 425 ? 10.391 -21.260 -6.561 1.00 95.19 425 LEU A CA 1
ATOM 3542 C C . LEU A 1 425 ? 9.658 -21.937 -7.726 1.00 95.19 425 LEU A C 1
ATOM 3544 O O . LEU A 1 425 ? 10.282 -22.627 -8.531 1.00 95.19 425 LEU A O 1
ATOM 3548 N N . LEU A 1 426 ? 8.359 -21.672 -7.876 1.00 91.50 426 LEU A N 1
ATOM 3549 C CA . LEU A 1 426 ? 7.554 -22.242 -8.956 1.00 91.50 426 LEU A CA 1
ATOM 3550 C C . LEU A 1 426 ? 7.993 -21.752 -10.341 1.00 91.50 426 LEU A C 1
ATOM 3552 O O . LEU A 1 426 ? 8.098 -22.556 -11.267 1.00 91.50 426 LEU A O 1
ATOM 3556 N N . MET A 1 427 ? 8.308 -20.461 -10.491 1.00 91.62 427 MET A N 1
ATOM 3557 C CA . MET A 1 427 ? 8.840 -19.908 -11.744 1.00 91.62 427 MET A CA 1
ATOM 3558 C C . MET A 1 427 ? 10.189 -20.521 -12.132 1.00 91.62 427 MET A C 1
ATOM 3560 O O . MET A 1 427 ? 10.511 -20.606 -13.316 1.00 91.62 427 MET A O 1
ATOM 3564 N N . LEU A 1 428 ? 10.966 -20.963 -11.145 1.00 92.56 428 LEU A N 1
ATOM 3565 C CA . LEU A 1 428 ? 12.239 -21.655 -11.332 1.00 92.56 428 LEU A CA 1
ATOM 3566 C C . LEU A 1 428 ? 12.082 -23.183 -11.390 1.00 92.56 428 LEU A C 1
ATOM 3568 O O . LEU A 1 428 ? 13.083 -23.894 -11.340 1.00 92.56 428 LEU A O 1
ATOM 3572 N N . GLY A 1 429 ? 10.850 -23.691 -11.514 1.00 92.31 429 GLY A N 1
ATOM 3573 C CA . GLY A 1 429 ? 10.544 -25.120 -11.628 1.00 92.31 429 GLY A CA 1
ATOM 3574 C C . GLY A 1 429 ? 10.937 -25.949 -10.407 1.00 92.31 429 GLY A C 1
ATOM 3575 O O . GLY A 1 429 ? 11.090 -27.165 -10.518 1.00 92.31 429 GLY A O 1
ATOM 3576 N N . GLU A 1 430 ? 11.126 -25.305 -9.259 1.00 94.31 430 GLU A N 1
ATOM 3577 C CA . GLU A 1 430 ? 11.507 -25.967 -8.022 1.00 94.31 430 GLU A CA 1
ATOM 3578 C C . GLU A 1 430 ? 10.282 -26.572 -7.329 1.00 94.31 430 GLU A C 1
ATOM 3580 O O . GLU A 1 430 ? 9.216 -25.960 -7.219 1.00 94.31 430 GLU A O 1
ATOM 3585 N N . ASN A 1 431 ? 10.441 -27.800 -6.834 1.00 93.44 431 ASN A N 1
ATOM 3586 C CA . ASN A 1 431 ? 9.393 -28.492 -6.093 1.00 93.44 431 ASN A CA 1
ATOM 3587 C C . ASN A 1 431 ? 9.453 -28.112 -4.619 1.00 93.44 431 ASN A C 1
ATOM 3589 O O . ASN A 1 431 ? 10.377 -28.515 -3.916 1.00 93.44 431 ASN A O 1
ATOM 3593 N N . ILE A 1 432 ? 8.419 -27.425 -4.133 1.00 94.19 432 ILE A N 1
ATOM 3594 C CA . ILE A 1 432 ? 8.325 -27.069 -2.715 1.00 94.19 432 ILE A CA 1
ATOM 3595 C C . ILE A 1 432 ? 8.260 -28.359 -1.868 1.00 94.19 432 ILE A C 1
ATOM 3597 O O . ILE A 1 432 ? 7.369 -29.184 -2.110 1.00 94.19 432 ILE A O 1
ATOM 3601 N N . PRO A 1 433 ? 9.166 -28.547 -0.887 1.00 94.88 433 PRO A N 1
ATOM 3602 C CA . PRO A 1 433 ? 9.183 -29.710 -0.005 1.00 94.88 433 PRO A CA 1
ATOM 3603 C C . PRO A 1 433 ? 7.854 -29.932 0.724 1.00 94.88 433 PRO A C 1
ATOM 3605 O O . PRO A 1 433 ? 7.204 -28.977 1.154 1.00 94.88 433 PRO A O 1
ATOM 3608 N N . ASP A 1 434 ? 7.459 -31.194 0.910 1.00 91.56 434 ASP A N 1
ATOM 3609 C CA . ASP A 1 434 ? 6.144 -31.546 1.470 1.00 91.56 434 ASP A CA 1
ATOM 3610 C C . ASP A 1 434 ? 5.938 -31.036 2.902 1.00 91.56 434 ASP A C 1
ATOM 3612 O O . ASP A 1 434 ? 4.834 -30.633 3.269 1.00 91.56 434 ASP A O 1
ATOM 3616 N N . ASN A 1 435 ? 7.004 -30.962 3.704 1.00 94.00 435 ASN A N 1
ATOM 3617 C CA . ASN A 1 435 ? 6.947 -30.359 5.035 1.00 94.00 435 ASN A CA 1
ATOM 3618 C C . ASN A 1 435 ? 6.612 -28.855 4.974 1.00 94.00 435 ASN A C 1
ATOM 3620 O O . ASN A 1 435 ? 5.818 -28.379 5.785 1.00 94.00 435 ASN A O 1
ATOM 3624 N N . LEU A 1 436 ? 7.169 -28.108 4.012 1.00 94.50 436 LEU A N 1
ATOM 3625 C CA . LEU A 1 436 ? 6.854 -26.690 3.810 1.00 94.50 436 LEU A CA 1
ATOM 3626 C C . LEU A 1 436 ? 5.464 -26.502 3.204 1.00 94.50 436 LEU A C 1
ATOM 3628 O O . LEU A 1 436 ? 4.738 -25.616 3.649 1.00 94.50 436 LEU A O 1
ATOM 3632 N N . LYS A 1 437 ? 5.050 -27.363 2.263 1.00 92.31 437 LYS A N 1
ATOM 3633 C CA . LYS A 1 437 ? 3.669 -27.380 1.751 1.00 92.31 437 LYS A CA 1
ATOM 3634 C C . LYS A 1 437 ? 2.661 -27.586 2.877 1.00 92.31 437 LYS A C 1
ATOM 3636 O O . LYS A 1 437 ? 1.672 -26.866 2.928 1.00 92.31 437 LYS A O 1
ATOM 3641 N N . GLN A 1 438 ? 2.923 -28.512 3.801 1.00 89.56 438 GLN A N 1
ATOM 3642 C CA . GLN A 1 438 ? 2.039 -28.758 4.941 1.00 89.56 438 GLN A CA 1
ATOM 3643 C C . GLN A 1 438 ? 1.986 -27.559 5.902 1.00 89.56 438 GLN A C 1
ATOM 3645 O O . GLN A 1 438 ? 0.905 -27.213 6.374 1.00 89.56 438 GLN A O 1
ATOM 3650 N N . LYS A 1 439 ? 3.123 -26.894 6.167 1.00 93.44 439 LYS A N 1
ATOM 3651 C CA . LYS A 1 439 ? 3.161 -25.651 6.965 1.00 93.44 439 LYS A CA 1
ATOM 3652 C C . LYS A 1 439 ? 2.366 -24.524 6.294 1.00 93.44 439 LYS A C 1
ATOM 3654 O O . LYS A 1 439 ? 1.520 -23.918 6.942 1.00 93.44 439 LYS A O 1
ATOM 3659 N N . LEU A 1 440 ? 2.611 -24.278 5.001 1.00 92.81 440 LEU A N 1
ATOM 3660 C CA . LEU A 1 440 ? 1.864 -23.312 4.184 1.00 92.81 440 LEU A CA 1
ATOM 3661 C C . LEU A 1 440 ? 0.368 -23.592 4.253 1.00 92.81 440 LEU A C 1
ATOM 3663 O O . LEU A 1 440 ? -0.414 -22.697 4.540 1.00 92.81 440 LEU A O 1
ATOM 3667 N N . TYR A 1 441 ? -0.003 -24.851 4.043 1.00 88.75 441 TYR A N 1
ATOM 3668 C CA . TYR A 1 441 ? -1.379 -25.301 4.080 1.00 88.75 441 TYR A CA 1
ATOM 3669 C C . TYR A 1 441 ? -2.049 -24.997 5.425 1.00 88.75 441 TYR A C 1
ATOM 3671 O O . TYR A 1 441 ? -3.079 -24.330 5.439 1.00 88.75 441 TYR A O 1
ATOM 3679 N N . ASN A 1 442 ? -1.443 -25.417 6.542 1.00 90.69 442 ASN A N 1
ATOM 3680 C CA . ASN A 1 442 ? -2.022 -25.223 7.874 1.00 90.69 442 ASN A CA 1
ATOM 3681 C C . ASN A 1 442 ? -2.201 -23.728 8.182 1.00 90.69 442 ASN A C 1
ATOM 3683 O O . ASN A 1 442 ? -3.248 -23.310 8.669 1.00 90.69 442 ASN A O 1
ATOM 3687 N N . ASN A 1 443 ? -1.194 -22.914 7.854 1.00 93.25 443 ASN A N 1
ATOM 3688 C CA . ASN A 1 443 ? -1.229 -21.475 8.095 1.00 93.25 443 ASN A CA 1
ATOM 3689 C C . ASN A 1 443 ? -2.257 -20.756 7.198 1.00 93.25 443 ASN A C 1
ATOM 3691 O O . ASN A 1 443 ? -2.953 -19.846 7.651 1.00 93.25 443 ASN A O 1
ATOM 3695 N N . CYS A 1 444 ? -2.371 -21.155 5.927 1.00 87.69 444 CYS A N 1
ATOM 3696 C CA . CYS A 1 444 ? -3.392 -20.645 5.014 1.00 87.69 444 CYS A CA 1
ATOM 3697 C C . CYS A 1 444 ? -4.801 -21.033 5.471 1.00 87.69 444 CYS A C 1
ATOM 3699 O O . CYS A 1 444 ? -5.689 -20.188 5.422 1.00 87.69 444 CYS A O 1
ATOM 3701 N N . GLU A 1 445 ? -5.009 -22.271 5.928 1.00 84.62 445 GLU A N 1
ATOM 3702 C CA . GLU A 1 445 ? -6.287 -22.741 6.480 1.00 84.62 445 GLU A CA 1
ATOM 3703 C C . GLU A 1 445 ? -6.680 -21.929 7.720 1.00 84.62 445 GLU A C 1
ATOM 3705 O O . GLU A 1 445 ? -7.797 -21.416 7.777 1.00 84.62 445 GLU A O 1
ATOM 3710 N N . GLU A 1 446 ? -5.747 -21.711 8.654 1.00 89.25 446 GLU A N 1
ATOM 3711 C CA . GLU A 1 446 ? -5.983 -20.887 9.844 1.00 89.25 446 GLU A CA 1
ATOM 3712 C C . GLU A 1 446 ? -6.358 -19.445 9.474 1.00 89.25 446 GLU A C 1
ATOM 3714 O O . GLU A 1 446 ? -7.329 -18.902 10.008 1.00 89.25 446 GLU A O 1
ATOM 3719 N N . ILE A 1 447 ? -5.629 -18.820 8.536 1.00 87.00 447 ILE A N 1
ATOM 3720 C CA . ILE A 1 447 ? -5.971 -17.485 8.030 1.00 87.00 447 ILE A CA 1
ATOM 3721 C C . ILE A 1 447 ? -7.367 -17.511 7.411 1.00 87.00 447 ILE A C 1
ATOM 3723 O O . ILE A 1 447 ? -8.216 -16.713 7.799 1.00 87.00 447 ILE A O 1
ATOM 3727 N N . ILE A 1 448 ? -7.640 -18.421 6.480 1.00 81.50 448 ILE A N 1
ATOM 3728 C CA . ILE A 1 448 ? -8.938 -18.477 5.806 1.00 81.50 448 ILE A CA 1
ATOM 3729 C C . ILE A 1 448 ? -10.056 -18.644 6.837 1.00 81.50 448 ILE A C 1
ATOM 3731 O O . ILE A 1 448 ? -10.990 -17.851 6.824 1.00 81.50 448 ILE A O 1
ATOM 3735 N N . GLU A 1 449 ? -9.952 -19.579 7.782 1.00 81.69 449 GLU A N 1
ATOM 3736 C CA . GLU A 1 449 ? -10.976 -19.789 8.810 1.00 81.69 449 GLU A CA 1
ATOM 3737 C C . GLU A 1 449 ? -11.167 -18.547 9.692 1.00 81.69 449 GLU A C 1
ATOM 3739 O O . GLU A 1 449 ? -12.295 -18.105 9.939 1.00 81.69 449 GLU A O 1
ATOM 3744 N N . LYS A 1 450 ? -10.065 -17.953 10.156 1.00 85.56 450 LYS A N 1
ATOM 3745 C CA . LYS A 1 450 ? -10.083 -16.754 10.996 1.00 85.56 450 LYS A CA 1
ATOM 3746 C C . LYS A 1 450 ? -10.745 -15.575 10.294 1.00 85.56 450 LYS A C 1
ATOM 3748 O O . LYS A 1 450 ? -11.520 -14.844 10.913 1.00 85.56 450 LYS A O 1
ATOM 3753 N N . TYR A 1 451 ? -10.424 -15.371 9.022 1.00 80.19 451 TYR A N 1
ATOM 3754 C CA . TYR A 1 451 ? -10.857 -14.207 8.263 1.00 80.19 451 TYR A CA 1
ATOM 3755 C C . TYR A 1 451 ? -12.220 -14.398 7.599 1.00 80.19 451 TYR A C 1
ATOM 3757 O O . TYR A 1 451 ? -12.966 -13.423 7.512 1.00 80.19 451 TYR A O 1
ATOM 3765 N N . MET A 1 452 ? -12.613 -15.628 7.271 1.00 69.12 452 MET A N 1
ATOM 3766 C CA . MET A 1 452 ? -13.985 -15.957 6.868 1.00 69.12 452 MET A CA 1
ATOM 3767 C C . MET A 1 452 ? -14.992 -15.644 7.977 1.00 69.12 452 MET A C 1
ATOM 3769 O O . MET A 1 452 ? -16.104 -15.238 7.687 1.00 69.12 452 MET A O 1
ATOM 3773 N N . LYS A 1 453 ? -14.604 -15.762 9.254 1.00 75.50 453 LYS A N 1
ATOM 3774 C CA . LYS A 1 453 ? -15.466 -15.384 10.393 1.00 75.50 453 LYS A CA 1
ATOM 3775 C C . LYS A 1 453 ? -15.561 -13.873 10.629 1.00 75.50 453 LYS A C 1
ATOM 3777 O O . LYS A 1 453 ? -16.319 -13.438 11.490 1.00 75.50 453 LYS A O 1
ATOM 3782 N N . SER A 1 454 ? -14.722 -13.076 9.966 1.00 60.81 454 SER A N 1
ATOM 3783 C CA . SER A 1 454 ? -14.542 -11.663 10.314 1.00 60.81 454 SER A CA 1
ATOM 3784 C C . SER A 1 454 ? -15.340 -10.690 9.449 1.00 60.81 454 SER A C 1
ATOM 3786 O O . SER A 1 454 ? -15.491 -9.552 9.882 1.00 60.81 454 SER A O 1
ATOM 3788 N N . ASN A 1 455 ? -15.828 -11.119 8.277 1.00 52.62 455 ASN A N 1
ATOM 3789 C CA . ASN A 1 455 ? -16.641 -10.329 7.338 1.00 52.62 455 ASN A CA 1
ATOM 3790 C C . ASN A 1 455 ? -16.118 -8.890 7.125 1.00 52.62 455 ASN A C 1
ATOM 3792 O O . ASN A 1 455 ? -16.854 -7.921 7.278 1.00 52.62 455 ASN A O 1
ATOM 3796 N N . THR A 1 456 ? -14.818 -8.718 6.833 1.00 52.41 456 THR A N 1
ATOM 3797 C CA . THR A 1 456 ? -14.259 -7.390 6.491 1.00 52.41 456 THR A CA 1
ATOM 3798 C C . THR A 1 456 ? -13.553 -7.400 5.141 1.00 52.41 456 THR A C 1
ATOM 3800 O O . THR A 1 456 ? -12.945 -8.396 4.760 1.00 52.41 456 THR A O 1
ATOM 3803 N N . ILE A 1 457 ? -13.532 -6.265 4.438 1.00 43.62 457 ILE A N 1
ATOM 3804 C CA . ILE A 1 457 ? -12.830 -6.136 3.147 1.00 43.62 457 ILE A CA 1
ATOM 3805 C C . ILE A 1 457 ? -11.325 -6.423 3.290 1.00 43.62 457 ILE A C 1
ATOM 3807 O O . ILE A 1 457 ? -10.722 -7.057 2.428 1.00 43.62 457 ILE A O 1
ATOM 3811 N N . ALA A 1 458 ? -10.712 -6.035 4.414 1.00 47.97 458 ALA A N 1
ATOM 3812 C CA . ALA A 1 458 ? -9.309 -6.352 4.688 1.00 47.97 458 ALA A CA 1
ATOM 3813 C C . ALA A 1 458 ? -9.059 -7.871 4.758 1.00 47.97 458 ALA A C 1
ATOM 3815 O O . ALA A 1 458 ? -7.994 -8.348 4.367 1.00 47.97 458 ALA A O 1
ATOM 3816 N N . SER A 1 459 ? -10.053 -8.638 5.209 1.00 66.75 459 SER A N 1
ATOM 3817 C CA . SER A 1 459 ? -10.027 -10.101 5.281 1.00 66.75 459 SER A CA 1
ATOM 3818 C C . SER A 1 459 ? -9.930 -10.746 3.900 1.00 66.75 459 SER A C 1
ATOM 3820 O O . SER A 1 459 ? -9.271 -11.775 3.763 1.00 66.75 459 SER A O 1
ATOM 3822 N N . ILE A 1 460 ? -10.503 -10.113 2.870 1.00 58.44 460 ILE A N 1
ATOM 3823 C CA . ILE A 1 460 ? -10.486 -10.603 1.484 1.00 58.44 460 ILE A CA 1
ATOM 3824 C C . ILE A 1 460 ? -9.056 -10.719 0.975 1.00 58.44 460 ILE A C 1
ATOM 3826 O O . ILE A 1 460 ? -8.720 -11.705 0.331 1.00 58.44 460 ILE A O 1
ATOM 3830 N N . VAL A 1 461 ? -8.192 -9.754 1.295 1.00 63.97 461 VAL A N 1
ATOM 3831 C CA . VAL A 1 461 ? -6.799 -9.785 0.842 1.00 63.97 461 VAL A CA 1
ATOM 3832 C C . VAL A 1 461 ? -6.063 -10.982 1.450 1.00 63.97 461 VAL A C 1
ATOM 3834 O O . VAL A 1 461 ? -5.405 -11.733 0.733 1.00 63.97 461 VAL A O 1
ATOM 3837 N N . TYR A 1 462 ? -6.235 -11.233 2.749 1.00 77.38 462 TYR A N 1
ATOM 3838 C CA . TYR A 1 462 ? -5.622 -12.383 3.419 1.00 77.38 462 TYR A CA 1
ATOM 3839 C C . TYR A 1 462 ? -6.151 -13.728 2.908 1.00 77.38 462 TYR A C 1
ATOM 3841 O O . TYR A 1 462 ? -5.365 -14.652 2.682 1.00 77.38 462 TYR A O 1
ATOM 3849 N N . ILE A 1 463 ? -7.465 -13.828 2.689 1.00 72.38 463 ILE A N 1
ATOM 3850 C CA . ILE A 1 463 ? -8.100 -15.012 2.099 1.00 72.38 463 ILE A CA 1
ATOM 3851 C C . ILE A 1 463 ? -7.565 -15.228 0.683 1.00 72.38 463 ILE A C 1
ATOM 3853 O O . ILE A 1 463 ? -7.122 -16.326 0.365 1.00 72.38 463 ILE A O 1
ATOM 3857 N N . TYR A 1 464 ? -7.521 -14.177 -0.137 1.00 75.81 464 TYR A N 1
ATOM 3858 C CA . TYR A 1 464 ? -7.042 -14.230 -1.513 1.00 75.81 464 TYR A CA 1
ATOM 3859 C C . TYR A 1 464 ? -5.606 -14.756 -1.601 1.00 75.81 464 TYR A C 1
ATOM 3861 O O . TYR A 1 464 ? -5.356 -15.735 -2.300 1.00 75.81 464 TYR A O 1
ATOM 3869 N N . TYR A 1 465 ? -4.661 -14.165 -0.862 1.00 76.38 465 TYR A N 1
ATOM 3870 C CA . TYR A 1 465 ? -3.270 -14.625 -0.896 1.00 76.38 465 TYR A CA 1
ATOM 3871 C C . TYR A 1 465 ? -3.103 -16.037 -0.319 1.00 76.38 465 TYR A C 1
ATOM 3873 O O . TYR A 1 465 ? -2.254 -16.786 -0.798 1.00 76.38 465 TYR A O 1
ATOM 3881 N N . SER A 1 466 ? -3.930 -16.430 0.653 1.00 83.69 466 SER A N 1
ATOM 3882 C CA . SER A 1 466 ? -3.907 -17.788 1.209 1.00 83.69 466 SER A CA 1
ATOM 3883 C C . SER A 1 466 ? -4.437 -18.824 0.224 1.00 83.69 466 SER A C 1
ATOM 3885 O O . SER A 1 466 ? -3.785 -19.837 -0.005 1.00 83.69 466 SER A O 1
ATOM 3887 N N . VAL A 1 467 ? -5.573 -18.559 -0.425 1.00 76.56 467 VAL A N 1
ATOM 3888 C CA . VAL A 1 467 ? -6.103 -19.427 -1.488 1.00 76.56 467 VAL A CA 1
ATOM 3889 C C . VAL A 1 467 ? -5.117 -19.503 -2.648 1.00 76.56 467 VAL A C 1
ATOM 3891 O O . VAL A 1 467 ? -4.850 -20.590 -3.161 1.00 76.56 467 VAL A O 1
ATOM 3894 N N . ARG A 1 468 ? -4.500 -18.372 -3.004 1.00 79.50 468 ARG A N 1
ATOM 3895 C CA . ARG A 1 468 ? -3.482 -18.333 -4.047 1.00 79.50 468 ARG A CA 1
ATOM 3896 C C . ARG A 1 468 ? -2.288 -19.223 -3.731 1.00 79.50 468 ARG A C 1
ATOM 3898 O O . ARG A 1 468 ? -1.848 -19.987 -4.585 1.00 79.50 468 ARG A O 1
ATOM 3905 N N . LEU A 1 469 ? -1.786 -19.146 -2.502 1.00 83.62 469 LEU A N 1
ATOM 3906 C CA . LEU A 1 469 ? -0.718 -20.015 -2.020 1.00 83.62 469 LEU A CA 1
ATOM 3907 C C . LEU A 1 469 ? -1.115 -21.494 -2.070 1.00 83.62 469 LEU A C 1
ATOM 3909 O O . LEU A 1 469 ? -0.312 -22.307 -2.520 1.00 83.62 469 LEU A O 1
ATOM 3913 N N . LEU A 1 470 ? -2.343 -21.834 -1.660 1.00 82.12 470 LEU A N 1
ATOM 3914 C CA . LEU A 1 470 ? -2.868 -23.203 -1.698 1.00 82.12 470 LEU A CA 1
ATOM 3915 C C . LEU A 1 470 ? -2.962 -23.772 -3.126 1.00 82.12 470 LEU A C 1
ATOM 3917 O O . LEU A 1 470 ? -2.661 -24.952 -3.328 1.00 82.12 470 LEU A O 1
ATOM 3921 N N . ASP A 1 471 ? -3.348 -22.945 -4.104 1.00 79.00 471 ASP A N 1
ATOM 3922 C CA . ASP A 1 471 ? -3.352 -23.293 -5.537 1.00 79.00 471 ASP A CA 1
ATOM 3923 C C . ASP A 1 471 ? -1.943 -23.592 -6.037 1.00 79.00 471 ASP A C 1
ATOM 3925 O O . ASP A 1 471 ? -1.667 -24.670 -6.559 1.00 79.00 471 ASP A O 1
ATOM 3929 N N . ASN A 1 472 ? -1.023 -22.671 -5.757 1.00 79.19 472 ASN A N 1
ATOM 3930 C CA . ASN A 1 472 ? 0.381 -22.754 -6.134 1.00 79.19 472 ASN A CA 1
ATOM 3931 C C . ASN A 1 472 ? 1.066 -24.038 -5.618 1.00 79.19 472 ASN A C 1
ATOM 3933 O O . ASN A 1 472 ? 1.958 -24.569 -6.277 1.00 79.19 472 ASN A O 1
ATOM 3937 N N . ILE A 1 473 ? 0.647 -24.579 -4.467 1.00 81.50 473 ILE A N 1
ATOM 3938 C CA . ILE A 1 473 ? 1.190 -25.837 -3.923 1.00 81.50 473 ILE A CA 1
ATOM 3939 C C . ILE A 1 473 ? 0.418 -27.099 -4.346 1.00 81.50 473 ILE A C 1
ATOM 3941 O O . ILE A 1 473 ? 0.717 -28.182 -3.840 1.00 81.50 473 ILE A O 1
ATOM 3945 N N . ASN A 1 474 ? -0.535 -26.996 -5.284 1.00 74.62 474 ASN A N 1
ATOM 3946 C CA . ASN A 1 474 ? -1.347 -28.098 -5.824 1.00 74.62 474 ASN A CA 1
ATOM 3947 C C . ASN A 1 474 ? -2.138 -28.899 -4.768 1.00 74.62 474 ASN A C 1
ATOM 3949 O O . ASN A 1 474 ? -2.511 -30.052 -4.995 1.00 74.62 474 ASN A O 1
ATOM 3953 N N . VAL A 1 475 ? -2.448 -28.303 -3.613 1.00 58.88 475 VAL A N 1
ATOM 3954 C CA . VAL A 1 475 ? -3.245 -28.964 -2.553 1.00 58.88 475 VAL A CA 1
ATOM 3955 C C . VAL A 1 475 ? -4.755 -28.774 -2.777 1.00 58.88 475 VAL A C 1
ATOM 3957 O O . VAL A 1 475 ? -5.606 -29.328 -2.075 1.00 58.88 475 VAL A O 1
ATOM 3960 N N . ILE A 1 476 ? -5.111 -28.044 -3.832 1.00 49.94 476 ILE A N 1
ATOM 3961 C CA . ILE A 1 476 ? -6.476 -27.639 -4.122 1.00 49.94 476 ILE A CA 1
ATOM 3962 C C . ILE A 1 476 ? -7.441 -28.807 -4.366 1.00 49.94 476 ILE A C 1
ATOM 3964 O O . ILE A 1 476 ? -8.625 -28.634 -4.124 1.00 49.94 476 ILE A O 1
ATOM 3968 N N . SER A 1 477 ? -7.022 -30.021 -4.737 1.00 47.78 477 SER A N 1
ATOM 3969 C CA . SER A 1 477 ? -7.988 -31.115 -4.980 1.00 47.78 477 SER A CA 1
ATOM 3970 C C . SER A 1 477 ? -8.874 -31.446 -3.761 1.00 47.78 477 SER A C 1
ATOM 3972 O O . SER A 1 477 ? -10.056 -31.762 -3.927 1.00 47.78 477 SER A O 1
ATOM 3974 N N . ARG A 1 478 ? -8.357 -31.286 -2.532 1.00 45.56 478 ARG A N 1
ATOM 3975 C CA . ARG A 1 478 ? -9.111 -31.517 -1.283 1.00 45.56 478 ARG A CA 1
ATOM 3976 C C . ARG A 1 478 ? -10.029 -30.343 -0.923 1.00 45.56 478 ARG A C 1
ATOM 3978 O O . ARG A 1 478 ? -11.143 -30.560 -0.448 1.00 45.56 478 ARG A O 1
ATOM 3985 N N . TYR A 1 479 ? -9.595 -29.122 -1.233 1.00 50.00 479 TYR A N 1
ATOM 3986 C CA . TYR A 1 479 ? -10.346 -27.889 -0.984 1.00 50.00 479 TYR A CA 1
ATOM 3987 C C . TYR A 1 479 ? -11.290 -27.524 -2.105 1.00 50.00 479 TYR A C 1
ATOM 3989 O O . TYR A 1 479 ? -12.264 -26.856 -1.846 1.00 50.00 479 TYR A O 1
ATOM 3997 N N . ASN A 1 480 ? -11.101 -27.989 -3.329 1.00 50.47 480 ASN A N 1
ATOM 3998 C CA . ASN A 1 480 ? -12.035 -27.712 -4.408 1.00 50.47 480 ASN A CA 1
ATOM 3999 C C . ASN A 1 480 ? -13.388 -28.308 -4.085 1.00 50.47 480 ASN A C 1
ATOM 4001 O O . ASN A 1 480 ? -14.385 -27.641 -4.264 1.00 50.47 480 ASN A O 1
ATOM 4005 N N . THR A 1 481 ? -13.437 -29.525 -3.540 1.00 50.84 481 THR A N 1
ATOM 4006 C CA . THR A 1 481 ? -14.716 -30.133 -3.163 1.00 50.84 481 THR A CA 1
ATOM 4007 C C . THR A 1 481 ? -15.265 -29.531 -1.874 1.00 50.84 481 THR A C 1
ATOM 4009 O O . THR A 1 481 ? -16.472 -29.401 -1.766 1.00 50.84 481 THR A O 1
ATOM 4012 N N . GLN A 1 482 ? -14.428 -29.131 -0.907 1.00 49.81 482 GLN A N 1
ATOM 4013 C CA . GLN A 1 482 ? -14.888 -28.501 0.340 1.00 49.81 482 GLN A CA 1
ATOM 4014 C C . GLN A 1 482 ? -15.266 -27.033 0.161 1.00 49.81 482 GLN A C 1
ATOM 4016 O O . GLN A 1 482 ? -16.272 -26.628 0.712 1.00 49.81 482 GLN A O 1
ATOM 4021 N N . ILE A 1 483 ? -14.533 -26.269 -0.642 1.00 49.81 483 ILE A N 1
ATOM 4022 C CA . ILE A 1 483 ? -14.823 -24.893 -1.040 1.00 49.81 483 ILE A CA 1
ATOM 4023 C C . ILE A 1 483 ? -15.937 -24.863 -2.090 1.00 49.81 483 ILE A C 1
ATOM 4025 O O . ILE A 1 483 ? -16.852 -24.077 -1.911 1.00 49.81 483 ILE A O 1
ATOM 4029 N N . ASP A 1 484 ? -15.984 -25.752 -3.093 1.00 48.62 484 ASP A N 1
ATOM 4030 C CA . ASP A 1 484 ? -17.179 -25.880 -3.953 1.00 48.62 484 ASP A CA 1
ATOM 4031 C C . ASP A 1 484 ? -18.371 -26.393 -3.139 1.00 48.62 484 ASP A C 1
ATOM 4033 O O . ASP A 1 484 ? -19.486 -25.971 -3.401 1.00 48.62 484 ASP A O 1
ATOM 4037 N N . SER A 1 485 ? -18.200 -27.294 -2.162 1.00 48.81 485 SER A N 1
ATOM 4038 C CA . SER A 1 485 ? -19.292 -27.738 -1.279 1.00 48.81 485 SER A CA 1
ATOM 4039 C C . SER A 1 485 ? -19.680 -26.674 -0.262 1.00 48.81 485 SER A C 1
ATOM 4041 O O . SER A 1 485 ? -20.831 -26.689 0.149 1.00 48.81 485 SER A O 1
ATOM 4043 N N . LEU A 1 486 ? -18.773 -25.797 0.165 1.00 46.47 486 LEU A N 1
ATOM 4044 C CA . LEU A 1 486 ? -19.036 -24.649 1.029 1.00 46.47 486 LEU A CA 1
ATOM 4045 C C . LEU A 1 486 ? -19.785 -23.605 0.205 1.00 46.47 486 LEU A C 1
ATOM 4047 O O . LEU A 1 486 ? -20.909 -23.281 0.553 1.00 46.47 486 LEU A O 1
ATOM 4051 N N . ALA A 1 487 ? -19.266 -23.227 -0.964 1.00 46.22 487 ALA A N 1
ATOM 4052 C CA . ALA A 1 487 ? -19.928 -22.378 -1.950 1.00 46.22 487 ALA A CA 1
ATOM 4053 C C . ALA A 1 487 ? -21.304 -22.932 -2.359 1.00 46.22 487 ALA A C 1
ATOM 4055 O O . ALA A 1 487 ? -22.269 -22.181 -2.386 1.00 46.22 487 ALA A O 1
ATOM 4056 N N . LYS A 1 488 ? -21.449 -24.245 -2.597 1.00 44.31 488 LYS A N 1
ATOM 4057 C CA . LYS A 1 488 ? -22.735 -24.905 -2.912 1.00 44.31 488 LYS A CA 1
ATOM 4058 C C . LYS A 1 488 ? -23.652 -25.055 -1.698 1.00 44.31 488 LYS A C 1
ATOM 4060 O O . LYS A 1 488 ? -24.854 -24.887 -1.861 1.00 44.31 488 LYS A O 1
ATOM 4065 N N . LYS A 1 489 ? -23.142 -25.361 -0.495 1.00 44.47 489 LYS A N 1
ATOM 4066 C CA . LYS A 1 489 ? -23.940 -25.338 0.750 1.00 44.47 489 LYS A CA 1
ATOM 4067 C C . LYS A 1 489 ? -24.454 -23.930 1.028 1.00 44.47 489 LYS A C 1
ATOM 4069 O O . LYS A 1 489 ? -25.567 -23.807 1.502 1.00 44.47 489 LYS A O 1
ATOM 4074 N N . ILE A 1 490 ? -23.688 -22.902 0.686 1.00 43.72 490 ILE A N 1
ATOM 4075 C CA . ILE A 1 490 ? -24.018 -21.491 0.904 1.00 43.72 490 ILE A CA 1
ATOM 4076 C C . ILE A 1 490 ? -24.959 -20.954 -0.181 1.00 43.72 490 ILE A C 1
ATOM 4078 O O . ILE A 1 490 ? -25.914 -20.250 0.126 1.00 43.72 490 ILE A O 1
ATOM 4082 N N . LEU A 1 491 ? -24.785 -21.371 -1.437 1.00 39.03 491 LEU A N 1
ATOM 4083 C CA . LEU A 1 491 ? -25.736 -21.098 -2.522 1.00 39.03 491 LEU A CA 1
ATOM 4084 C C . LEU A 1 491 ? -27.098 -21.780 -2.298 1.00 39.03 491 LEU A C 1
ATOM 4086 O O . LEU A 1 491 ? -28.121 -21.216 -2.682 1.00 39.03 491 LEU A O 1
ATOM 4090 N N . ASN A 1 492 ? -27.116 -22.964 -1.670 1.00 41.38 492 ASN A N 1
ATOM 4091 C CA . ASN A 1 492 ? -28.325 -23.771 -1.452 1.00 41.38 492 ASN A CA 1
ATOM 4092 C C . ASN A 1 492 ? -28.925 -23.671 -0.036 1.00 41.38 492 ASN A C 1
ATOM 4094 O O . ASN A 1 492 ? -29.943 -24.309 0.226 1.00 41.38 492 ASN A O 1
ATOM 4098 N N . GLN A 1 493 ? -28.327 -22.912 0.885 1.00 40.41 493 GLN A N 1
ATOM 4099 C CA . GLN A 1 493 ? -28.944 -22.593 2.175 1.00 40.41 49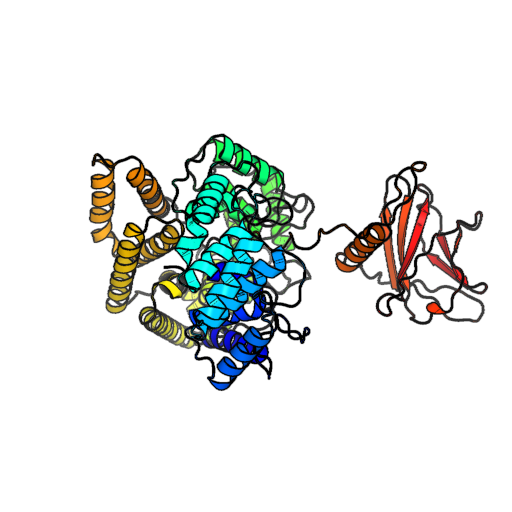3 GLN A CA 1
ATOM 4100 C C . GLN A 1 493 ? -29.814 -21.332 2.054 1.00 40.41 493 GLN A C 1
ATOM 4102 O O . GLN A 1 493 ? -29.488 -20.393 1.319 1.00 40.41 493 GLN A O 1
ATOM 4107 N N . GLU A 1 494 ? -30.911 -21.285 2.817 1.00 37.16 494 GLU A N 1
ATOM 4108 C CA . GLU A 1 494 ? -31.638 -20.047 3.127 1.00 37.16 494 GLU A CA 1
ATOM 4109 C C . GLU A 1 494 ? -30.783 -19.173 4.055 1.00 37.16 494 GLU A C 1
ATOM 4111 O O . GLU A 1 494 ? -31.074 -18.988 5.232 1.00 37.16 494 GLU A O 1
ATOM 4116 N N . LEU A 1 495 ? -29.665 -18.677 3.535 1.00 47.03 495 LEU A N 1
ATOM 4117 C CA . LEU A 1 495 ? -28.897 -17.634 4.191 1.00 47.03 495 LEU A CA 1
ATOM 4118 C C . LEU A 1 495 ? -29.600 -16.296 3.971 1.00 47.03 495 LEU A C 1
ATOM 4120 O O . LEU A 1 495 ? -30.126 -16.027 2.879 1.00 47.03 495 LEU A O 1
ATOM 4124 N N . ASN A 1 496 ? -29.612 -15.464 5.013 1.00 48.09 496 ASN A N 1
ATOM 4125 C CA . ASN A 1 496 ? -30.060 -14.084 4.893 1.00 48.09 496 ASN A CA 1
ATOM 4126 C C . ASN A 1 496 ? -29.125 -13.325 3.924 1.00 48.09 496 ASN A C 1
ATOM 4128 O O . ASN A 1 496 ? -28.029 -13.768 3.582 1.00 48.09 496 ASN A O 1
ATOM 4132 N N . ARG A 1 497 ? -29.607 -12.199 3.392 1.00 46.88 497 ARG A N 1
ATOM 4133 C CA . ARG A 1 497 ? -28.965 -11.461 2.284 1.00 46.88 497 ARG A CA 1
ATOM 4134 C C . ARG A 1 497 ? -27.505 -11.053 2.570 1.00 46.88 497 ARG A C 1
ATOM 4136 O O . ARG A 1 497 ? -26.731 -10.924 1.628 1.00 46.88 497 ARG A O 1
ATOM 4143 N N . GLU A 1 498 ? -27.173 -10.903 3.851 1.00 43.12 498 GLU A N 1
ATOM 4144 C CA . GLU A 1 498 ? -25.882 -10.523 4.442 1.00 43.12 498 GLU A CA 1
ATOM 4145 C C . GLU A 1 498 ? -24.775 -11.552 4.135 1.00 43.12 498 GLU A C 1
ATOM 4147 O O . GLU A 1 498 ? -23.744 -11.201 3.569 1.00 43.12 498 GLU A O 1
ATOM 4152 N N . ASP A 1 499 ? -25.038 -12.846 4.339 1.00 43.25 499 ASP A N 1
ATOM 4153 C CA . ASP A 1 499 ? -24.044 -13.907 4.113 1.00 43.25 499 ASP A CA 1
ATOM 4154 C C . ASP A 1 499 ? -23.869 -14.274 2.626 1.00 43.25 499 ASP A C 1
ATOM 4156 O O . ASP A 1 499 ? -22.893 -14.921 2.247 1.00 43.25 499 ASP A O 1
ATOM 4160 N N . LYS A 1 500 ? -24.798 -13.866 1.747 1.00 44.72 500 LYS A N 1
ATOM 4161 C CA . LYS A 1 500 ? -24.702 -14.116 0.296 1.00 44.72 500 LYS A CA 1
ATOM 4162 C C . LYS A 1 500 ? -23.771 -13.138 -0.421 1.00 44.72 500 LYS A C 1
ATOM 4164 O O . LYS A 1 500 ? -23.136 -13.550 -1.384 1.00 44.72 500 LYS A O 1
ATOM 4169 N N . GLY A 1 501 ? -23.674 -11.884 0.022 1.00 44.16 501 GLY A N 1
ATOM 4170 C CA . GLY A 1 501 ? -22.843 -10.857 -0.624 1.00 44.16 501 GLY A CA 1
ATOM 4171 C C . GLY A 1 501 ? -21.343 -11.094 -0.434 1.00 44.16 501 GLY A C 1
ATOM 4172 O O . GLY A 1 501 ? -20.594 -11.183 -1.409 1.00 44.16 501 GLY A O 1
ATOM 4173 N N . ASP A 1 502 ? -20.920 -11.300 0.812 1.00 43.25 502 ASP A N 1
ATOM 4174 C CA . ASP A 1 502 ? -19.508 -11.493 1.171 1.00 43.25 502 ASP A CA 1
ATOM 4175 C C . ASP A 1 502 ? -18.931 -12.798 0.604 1.00 43.25 502 ASP A C 1
ATOM 4177 O O . ASP A 1 502 ? -17.759 -12.875 0.211 1.00 43.25 502 ASP A O 1
ATOM 4181 N N . LEU A 1 503 ? -19.777 -13.823 0.473 1.00 44.03 503 LEU A N 1
ATOM 4182 C CA . LEU A 1 503 ? -19.384 -15.103 -0.100 1.00 44.03 503 LEU A CA 1
ATOM 4183 C C . LEU A 1 503 ? -19.397 -15.133 -1.622 1.00 44.03 503 LEU A C 1
ATOM 4185 O O . LEU A 1 503 ? -18.603 -15.870 -2.202 1.00 44.03 503 LEU A O 1
ATOM 4189 N N . LEU A 1 504 ? -20.230 -14.318 -2.272 1.00 43.53 504 LEU A N 1
ATOM 4190 C CA . LEU A 1 504 ? -20.176 -14.124 -3.719 1.00 43.53 504 LEU A CA 1
ATOM 4191 C C . LEU A 1 504 ? -18.864 -13.428 -4.107 1.00 43.53 504 LEU A C 1
ATOM 4193 O O . LEU A 1 504 ? -18.222 -13.835 -5.067 1.00 43.53 504 LEU A O 1
ATOM 4197 N N . ILE A 1 505 ? -18.403 -12.458 -3.310 1.00 45.09 505 ILE A N 1
ATOM 4198 C CA . ILE A 1 505 ? -17.116 -11.772 -3.510 1.00 45.09 505 ILE A CA 1
ATOM 4199 C C . ILE A 1 505 ? -15.931 -12.721 -3.267 1.00 45.09 505 ILE A C 1
ATOM 4201 O O . ILE A 1 505 ? -14.996 -12.742 -4.071 1.00 45.09 505 ILE A O 1
ATOM 4205 N N . CYS A 1 506 ? -15.976 -13.565 -2.227 1.00 43.94 506 CYS A N 1
ATOM 4206 C CA . CYS A 1 506 ? -14.969 -14.616 -2.019 1.00 43.94 506 CYS A CA 1
ATOM 4207 C C . CYS A 1 506 ? -14.986 -15.662 -3.146 1.00 43.94 506 CYS A C 1
ATOM 4209 O O . CYS A 1 506 ? -13.933 -16.023 -3.668 1.00 43.94 506 CYS A O 1
ATOM 4211 N N . TYR A 1 507 ? -16.170 -16.103 -3.583 1.00 46.12 507 TYR A N 1
ATOM 4212 C CA . TYR A 1 507 ? -16.339 -17.000 -4.727 1.00 46.12 507 TYR A CA 1
ATOM 4213 C C . TYR A 1 507 ? -15.797 -16.372 -6.014 1.00 46.12 507 TYR A C 1
ATOM 4215 O O . TYR A 1 507 ? -15.108 -17.048 -6.771 1.00 46.12 507 TYR A O 1
ATOM 4223 N N . TYR A 1 508 ? -16.001 -15.073 -6.236 1.00 45.22 508 TYR A N 1
ATOM 4224 C CA . TYR A 1 508 ? -15.451 -14.366 -7.387 1.00 45.22 508 TYR A CA 1
ATOM 4225 C C . TYR A 1 508 ? -13.943 -14.165 -7.309 1.00 45.22 508 TYR A C 1
ATOM 4227 O O . TYR A 1 508 ? -13.274 -14.391 -8.312 1.00 45.22 508 TYR A O 1
ATOM 4235 N N . ALA A 1 509 ? -13.374 -13.850 -6.143 1.00 43.53 509 ALA A N 1
ATOM 4236 C CA . ALA A 1 509 ? -11.922 -13.826 -5.940 1.00 43.53 509 ALA A CA 1
ATOM 4237 C C . ALA A 1 509 ? -11.274 -15.190 -6.256 1.00 43.53 509 ALA A C 1
ATOM 4239 O O . ALA A 1 509 ? -10.196 -15.250 -6.847 1.00 43.53 509 ALA A O 1
ATOM 4240 N N . MET A 1 510 ? -11.971 -16.286 -5.948 1.00 43.06 510 MET A N 1
ATOM 4241 C CA . MET A 1 510 ? -11.545 -17.652 -6.259 1.00 43.06 510 MET A CA 1
ATOM 4242 C C . MET A 1 510 ? -11.783 -18.064 -7.723 1.00 43.06 510 MET A C 1
ATOM 4244 O O . MET A 1 510 ? -10.939 -18.715 -8.339 1.00 43.06 510 MET A O 1
ATOM 4248 N N . MET A 1 511 ? -12.901 -17.653 -8.323 1.00 38.44 511 MET A N 1
ATOM 4249 C CA . MET A 1 511 ? -13.209 -17.862 -9.744 1.00 38.44 511 MET A CA 1
ATOM 4250 C C . MET A 1 511 ? -12.288 -17.036 -10.650 1.00 38.44 511 MET A C 1
ATOM 4252 O O . MET A 1 511 ? -11.927 -17.495 -11.732 1.00 38.44 511 MET A O 1
ATOM 4256 N N . ILE A 1 512 ? -11.843 -15.860 -10.195 1.00 44.03 512 ILE A N 1
ATOM 4257 C CA . ILE A 1 512 ? -10.801 -15.051 -10.841 1.00 44.03 512 ILE A CA 1
ATOM 4258 C C . ILE A 1 512 ? -9.526 -15.879 -10.999 1.00 44.03 512 ILE A C 1
ATOM 4260 O O . ILE A 1 512 ? -8.957 -15.884 -12.083 1.00 44.03 512 ILE A O 1
ATOM 4264 N N . GLN A 1 513 ? -9.131 -16.654 -9.990 1.00 43.25 513 GLN A N 1
ATOM 4265 C CA . GLN A 1 513 ? -7.959 -17.521 -10.074 1.00 43.25 513 GLN A CA 1
ATOM 4266 C C . GLN A 1 513 ? -8.179 -18.743 -10.987 1.00 43.25 513 GLN A C 1
ATOM 4268 O O . GLN A 1 513 ? -7.304 -19.087 -11.778 1.00 43.25 513 GLN A O 1
ATOM 4273 N N . ARG A 1 514 ? -9.376 -19.347 -10.949 1.00 35.72 514 ARG A N 1
ATOM 4274 C CA . ARG A 1 514 ? -9.751 -20.502 -11.791 1.00 35.72 514 ARG A CA 1
ATOM 4275 C C . ARG A 1 514 ? -9.895 -20.164 -13.284 1.00 35.72 514 ARG A C 1
ATOM 4277 O O . ARG A 1 514 ? -9.709 -21.050 -14.113 1.00 35.72 514 ARG A O 1
ATOM 4284 N N . TYR A 1 515 ? -10.232 -18.917 -13.632 1.00 33.94 515 TYR A N 1
ATOM 4285 C CA . TYR A 1 515 ? -10.542 -18.512 -15.013 1.00 33.94 515 TYR A CA 1
ATOM 4286 C C . TYR A 1 515 ? -9.677 -17.364 -15.579 1.00 33.94 515 TYR A C 1
ATOM 4288 O O . TYR A 1 515 ? -9.805 -17.068 -16.766 1.00 33.94 515 TYR A O 1
ATOM 4296 N N . ASN A 1 516 ? -8.788 -16.716 -14.805 1.00 37.94 516 ASN A N 1
ATOM 4297 C CA . ASN A 1 516 ? -7.888 -15.655 -15.298 1.00 37.94 516 ASN A CA 1
ATOM 4298 C C . ASN A 1 516 ? -6.623 -15.428 -14.426 1.00 37.94 516 ASN A C 1
ATOM 4300 O O . ASN A 1 516 ? -6.677 -14.842 -13.350 1.00 37.94 516 ASN A O 1
ATOM 4304 N N . HIS A 1 517 ? -5.437 -15.745 -14.960 1.00 35.22 517 HIS A N 1
ATOM 4305 C CA . HIS A 1 517 ? -4.117 -15.607 -14.305 1.00 35.22 517 HIS A CA 1
ATOM 4306 C C . HIS A 1 517 ? -3.592 -14.157 -14.077 1.00 35.22 517 HIS A C 1
ATOM 4308 O O . HIS A 1 517 ? -2.408 -13.910 -14.282 1.00 35.22 517 HIS A O 1
ATOM 4314 N N . VAL A 1 518 ? -4.407 -13.148 -13.728 1.00 37.69 518 VAL A N 1
ATOM 4315 C CA . VAL A 1 518 ? -3.980 -11.720 -13.809 1.00 37.69 518 VAL A CA 1
ATOM 4316 C C . VAL A 1 518 ? -4.077 -10.947 -12.491 1.00 37.69 518 VAL A C 1
ATOM 4318 O O . VAL A 1 518 ? -4.667 -9.870 -12.434 1.00 37.69 518 VAL A O 1
ATOM 4321 N N . LEU A 1 519 ? -3.463 -11.453 -11.426 1.00 40.25 519 LEU A N 1
ATOM 4322 C CA . LEU A 1 519 ? -3.250 -10.681 -10.198 1.00 40.25 519 LEU A CA 1
ATOM 4323 C C . LEU A 1 519 ? -1.771 -10.768 -9.800 1.00 40.25 519 LEU A C 1
ATOM 4325 O O . LEU A 1 519 ? -1.359 -11.636 -9.033 1.00 40.25 519 LEU A O 1
ATOM 4329 N N . ASP A 1 520 ? -0.968 -9.868 -10.377 1.00 41.62 520 ASP A N 1
ATOM 4330 C CA . ASP A 1 520 ? 0.495 -9.865 -10.246 1.00 41.62 520 ASP A CA 1
ATOM 4331 C C . ASP A 1 520 ? 1.047 -8.953 -9.132 1.00 41.62 520 ASP A C 1
ATOM 4333 O O . ASP A 1 520 ? 2.228 -9.082 -8.819 1.00 41.62 520 ASP A O 1
ATOM 4337 N N . GLU A 1 521 ? 0.248 -8.059 -8.525 1.00 38.12 521 GLU A N 1
ATOM 4338 C CA . GLU A 1 521 ? 0.695 -7.122 -7.470 1.00 38.12 521 GLU A CA 1
ATOM 4339 C C . GLU A 1 521 ? -0.419 -6.775 -6.447 1.00 38.12 521 GLU A C 1
ATOM 4341 O O . GLU A 1 521 ? -1.600 -6.850 -6.801 1.00 38.12 521 GLU A O 1
ATOM 4346 N N . PRO A 1 522 ? -0.074 -6.351 -5.207 1.00 33.41 522 PRO A N 1
ATOM 4347 C CA . PRO A 1 522 ? -1.036 -5.879 -4.206 1.00 33.41 522 PRO A CA 1
ATOM 4348 C C . PRO A 1 522 ? -1.685 -4.535 -4.578 1.00 33.41 522 PRO A C 1
ATOM 4350 O O . PRO A 1 522 ? -1.063 -3.661 -5.189 1.00 33.41 522 PRO A O 1
ATOM 4353 N N . ILE A 1 523 ? -2.932 -4.350 -4.143 1.00 32.09 523 ILE A N 1
ATOM 4354 C CA . ILE A 1 523 ? -3.702 -3.102 -4.239 1.00 32.09 523 ILE A CA 1
ATOM 4355 C C . ILE A 1 523 ? -3.197 -2.117 -3.169 1.00 32.09 523 ILE A C 1
ATOM 4357 O O . ILE A 1 523 ? -3.158 -2.454 -1.989 1.00 32.09 523 ILE A O 1
ATOM 4361 N N . LEU A 1 524 ? -2.824 -0.900 -3.569 1.00 30.11 524 LEU A N 1
ATOM 4362 C CA . LEU A 1 524 ? -2.462 0.217 -2.691 1.00 30.11 524 LEU A CA 1
ATOM 4363 C C . LEU A 1 524 ? -3.456 1.360 -2.958 1.00 30.11 524 LEU A C 1
ATOM 4365 O O . LEU A 1 524 ? -3.580 1.781 -4.104 1.00 30.11 524 LEU A O 1
ATOM 4369 N N . CYS A 1 525 ? -4.153 1.843 -1.927 1.00 26.39 525 CYS A N 1
ATOM 4370 C CA . CYS A 1 525 ? -4.985 3.058 -1.972 1.00 26.39 525 CYS A CA 1
ATOM 4371 C C . CYS A 1 525 ? -4.277 4.160 -1.163 1.00 26.39 525 CYS A C 1
ATOM 4373 O O . CYS A 1 525 ? -3.712 3.851 -0.110 1.00 26.39 525 CYS A O 1
ATOM 4375 N N . SER A 1 526 ? -4.286 5.420 -1.611 1.00 26.83 526 SER A N 1
ATOM 4376 C CA . SER A 1 526 ? -3.727 6.547 -0.839 1.00 26.83 526 SER A CA 1
ATOM 4377 C C . SER A 1 526 ? -4.457 7.856 -1.139 1.00 26.83 526 SER A C 1
ATOM 4379 O O . SER A 1 526 ? -4.351 8.348 -2.258 1.00 26.83 526 SER A O 1
ATOM 4381 N N . ASN A 1 527 ? -5.121 8.456 -0.141 1.00 28.44 527 ASN A N 1
ATOM 4382 C CA . ASN A 1 527 ? -5.955 9.649 -0.350 1.00 28.44 527 ASN A CA 1
ATOM 4383 C C . ASN A 1 527 ? -5.691 10.846 0.593 1.00 28.44 527 ASN A C 1
ATOM 4385 O O . ASN A 1 527 ? -6.536 11.725 0.689 1.00 28.44 527 ASN A O 1
ATOM 4389 N N . GLU A 1 528 ? -4.541 10.956 1.272 1.00 29.16 528 GLU A N 1
ATOM 4390 C CA . GLU A 1 528 ? -4.392 11.977 2.340 1.00 29.16 528 GLU A CA 1
ATOM 4391 C C . GLU A 1 528 ? -3.257 13.007 2.209 1.00 29.16 528 GLU A C 1
ATOM 4393 O O . GLU A 1 528 ? -3.127 13.862 3.077 1.00 29.16 528 GLU A O 1
ATOM 4398 N N . TYR A 1 529 ? -2.486 13.053 1.118 1.00 25.69 529 TYR A N 1
ATOM 4399 C CA . TYR A 1 529 ? -1.322 13.963 1.056 1.00 25.69 529 TYR A CA 1
ATOM 4400 C C . TYR A 1 529 ? -1.560 15.348 0.410 1.00 25.69 529 TYR A C 1
ATOM 4402 O O . TYR A 1 529 ? -0.604 16.074 0.165 1.00 25.69 529 TYR A O 1
ATOM 4410 N N . LEU A 1 530 ? -2.802 15.761 0.113 1.00 26.58 530 LEU A N 1
ATOM 4411 C CA . LEU A 1 530 ? -3.052 17.024 -0.622 1.00 26.58 530 LEU A CA 1
ATOM 4412 C C . LEU A 1 530 ? -4.004 18.035 0.026 1.00 26.58 530 LEU A C 1
ATOM 4414 O O . LEU A 1 530 ? -4.173 19.124 -0.518 1.00 26.58 530 LEU A O 1
ATOM 4418 N N . ASN A 1 531 ? -4.569 17.755 1.201 1.00 30.09 531 ASN A N 1
ATOM 4419 C CA . ASN A 1 531 ? -5.540 18.668 1.822 1.00 30.09 531 ASN A CA 1
ATOM 4420 C C . ASN A 1 531 ? -4.967 19.618 2.891 1.00 30.09 531 ASN A C 1
ATOM 4422 O O . ASN A 1 531 ? -5.744 20.276 3.572 1.00 30.09 531 ASN A O 1
ATOM 4426 N N . GLN A 1 532 ? -3.642 19.767 3.020 1.00 27.16 532 GLN A N 1
ATOM 4427 C CA . GLN A 1 532 ? -3.041 20.575 4.098 1.00 27.16 532 GLN A CA 1
ATOM 4428 C C . GLN A 1 532 ? -2.520 21.980 3.739 1.00 27.16 532 GLN A C 1
ATOM 4430 O O . GLN A 1 532 ? -1.869 22.595 4.573 1.00 27.16 532 GLN A O 1
ATOM 4435 N N . PHE A 1 533 ? -2.863 22.564 2.583 1.00 27.16 533 PHE A N 1
ATOM 4436 C CA . PHE A 1 533 ? -2.520 23.975 2.305 1.00 27.16 533 PHE A CA 1
ATOM 4437 C C . PHE A 1 533 ? -3.653 24.785 1.666 1.00 27.16 533 PHE A C 1
ATOM 4439 O O . PHE A 1 533 ? -3.502 25.382 0.602 1.00 27.16 533 PHE A O 1
ATOM 4446 N N . LYS A 1 534 ? -4.800 24.842 2.350 1.00 29.83 534 LYS A N 1
ATOM 4447 C CA . LYS A 1 534 ? -5.799 25.898 2.139 1.00 29.83 534 LYS A CA 1
ATOM 4448 C C . LYS A 1 534 ? -6.343 26.377 3.479 1.00 29.83 534 LYS A C 1
ATOM 4450 O O . LYS A 1 534 ? -7.371 25.896 3.939 1.00 29.83 534 LYS A O 1
ATOM 4455 N N . SER A 1 535 ? -5.675 27.354 4.079 1.00 32.50 535 SER A N 1
ATOM 4456 C CA . SER A 1 535 ? -6.342 28.264 5.007 1.00 32.50 535 SER A CA 1
ATOM 4457 C C . SER A 1 535 ? -6.076 29.695 4.557 1.00 32.50 535 SER A C 1
ATOM 4459 O O . SER A 1 535 ? -5.023 30.269 4.834 1.00 32.50 535 SER A O 1
ATOM 4461 N N . ASP A 1 536 ? -7.049 30.261 3.852 1.00 31.69 536 ASP A N 1
ATOM 4462 C CA . ASP A 1 536 ? -7.229 31.703 3.819 1.00 31.69 536 ASP A CA 1
ATOM 4463 C C . ASP A 1 536 ? -7.724 32.121 5.206 1.00 31.69 536 ASP A C 1
ATOM 4465 O O . ASP A 1 536 ? -8.746 31.608 5.659 1.00 31.69 536 ASP A O 1
ATOM 4469 N N . LEU A 1 537 ? -6.997 33.013 5.885 1.00 30.56 537 LEU A N 1
ATOM 4470 C CA . LEU A 1 537 ? -7.545 34.240 6.479 1.00 30.56 537 LEU A CA 1
ATOM 4471 C C . LEU A 1 537 ? -6.474 34.976 7.297 1.00 30.56 537 LEU A C 1
ATOM 4473 O O . LEU A 1 537 ? -6.160 34.630 8.431 1.00 30.56 537 LEU A O 1
ATOM 4477 N N . GLY A 1 538 ? -6.000 36.080 6.728 1.00 27.22 538 GLY A N 1
ATOM 4478 C CA . GLY A 1 538 ? -5.494 37.229 7.471 1.00 27.22 538 GLY A CA 1
ATOM 4479 C C . GLY A 1 538 ? -6.160 38.475 6.901 1.00 27.22 538 GLY A C 1
ATOM 4480 O O . GLY A 1 538 ? -5.647 39.078 5.963 1.00 27.22 538 GLY A O 1
ATOM 4481 N N . GLY A 1 539 ? -7.362 38.795 7.383 1.00 26.62 539 GLY A N 1
ATOM 4482 C CA . GLY A 1 539 ? -8.156 39.916 6.886 1.00 26.62 539 GLY A CA 1
ATOM 4483 C C . GLY A 1 539 ? -7.616 41.272 7.343 1.00 26.62 539 GLY A C 1
ATOM 4484 O O . GLY A 1 539 ? -7.322 41.465 8.520 1.00 26.62 539 GLY A O 1
ATOM 4485 N N . ILE A 1 540 ? -7.581 42.239 6.422 1.00 24.08 540 ILE A N 1
ATOM 4486 C CA . ILE A 1 540 ? -7.671 43.665 6.746 1.00 24.08 540 ILE A CA 1
ATOM 4487 C C . ILE A 1 540 ? -8.803 44.256 5.901 1.00 24.08 540 ILE A C 1
ATOM 4489 O O . ILE A 1 540 ? -8.865 44.078 4.687 1.00 24.08 540 ILE A O 1
ATOM 4493 N N . ILE A 1 541 ? -9.718 44.927 6.595 1.00 38.50 541 ILE A N 1
ATOM 4494 C CA . ILE A 1 541 ? -10.881 45.662 6.090 1.00 38.50 541 ILE A CA 1
ATOM 4495 C C . ILE A 1 541 ? -10.437 46.707 5.052 1.00 38.50 541 ILE A C 1
ATOM 4497 O O . ILE A 1 541 ? -9.610 47.545 5.403 1.00 38.50 541 ILE A O 1
ATOM 4501 N N . GLN A 1 542 ? -11.020 46.732 3.838 1.00 28.64 542 GLN A N 1
ATOM 4502 C CA . GLN A 1 542 ? -11.068 47.945 2.997 1.00 28.64 542 GLN A CA 1
ATOM 4503 C C . GLN A 1 542 ? -12.097 47.899 1.835 1.00 28.64 542 GLN A C 1
ATOM 4505 O O . GLN A 1 542 ? -12.165 46.940 1.079 1.00 28.64 542 GLN A O 1
ATOM 4510 N N . ASN A 1 543 ? -12.874 48.990 1.779 1.00 27.33 543 ASN A N 1
ATOM 4511 C CA . ASN A 1 543 ? -13.830 49.579 0.817 1.00 27.33 543 ASN A CA 1
ATOM 4512 C C . ASN A 1 543 ? -14.166 48.980 -0.575 1.00 27.33 543 ASN A C 1
ATOM 4514 O O . ASN A 1 543 ? -13.349 48.401 -1.276 1.00 27.33 543 ASN A O 1
ATOM 4518 N N . ILE A 1 544 ? -15.402 49.301 -0.989 1.00 30.14 544 ILE A N 1
ATOM 4519 C CA . ILE A 1 544 ? -16.279 48.699 -2.018 1.00 30.14 544 ILE A CA 1
ATOM 4520 C C . ILE A 1 544 ? -16.004 49.096 -3.496 1.00 30.14 544 ILE A C 1
ATOM 4522 O O . ILE A 1 544 ? -16.661 48.564 -4.384 1.00 30.14 544 ILE A O 1
ATOM 4526 N N . ASP A 1 545 ? -15.008 49.925 -3.827 1.00 26.20 545 ASP A N 1
ATOM 4527 C CA . ASP A 1 545 ? -14.987 50.601 -5.148 1.00 26.20 545 ASP A CA 1
ATOM 4528 C C . ASP A 1 545 ? -13.921 50.159 -6.185 1.00 26.20 545 ASP A C 1
ATOM 4530 O O . ASP A 1 545 ? -13.628 50.923 -7.098 1.00 26.20 545 ASP A O 1
ATOM 4534 N N . ASN A 1 546 ? -13.343 48.947 -6.139 1.00 29.70 546 ASN A N 1
ATOM 4535 C CA . ASN A 1 546 ? -12.489 48.441 -7.243 1.00 29.70 546 ASN A CA 1
ATOM 4536 C C . ASN A 1 546 ? -12.589 46.909 -7.445 1.00 29.70 546 ASN A C 1
ATOM 4538 O O . ASN A 1 546 ? -12.675 46.178 -6.458 1.00 29.70 546 ASN A O 1
ATOM 4542 N N . PRO A 1 547 ? -12.540 46.387 -8.693 1.00 29.75 547 PRO A N 1
ATOM 4543 C CA . PRO A 1 547 ? -12.591 44.944 -8.958 1.00 29.75 547 PRO A CA 1
ATOM 4544 C C . PRO A 1 547 ? -11.321 44.228 -8.451 1.00 29.75 547 PRO A C 1
ATOM 4546 O O . PRO A 1 547 ? -10.250 44.841 -8.394 1.00 29.75 547 PRO A O 1
ATOM 4549 N N . PRO A 1 548 ? -11.401 42.933 -8.082 1.00 28.30 548 PRO A N 1
ATOM 4550 C CA . PRO A 1 548 ? -10.356 42.278 -7.307 1.00 28.30 548 PRO A CA 1
ATOM 4551 C C . PRO A 1 548 ? -9.108 42.030 -8.156 1.00 28.30 548 PRO A C 1
ATOM 4553 O O . PRO A 1 548 ? -9.111 41.241 -9.100 1.00 28.30 548 PRO A O 1
ATOM 4556 N N . SER A 1 549 ? -8.002 42.671 -7.782 1.00 38.22 549 SER A N 1
ATOM 4557 C CA . SER A 1 549 ? -6.673 42.227 -8.191 1.00 38.22 549 SER A CA 1
ATOM 4558 C C . SER A 1 549 ? -6.206 41.137 -7.223 1.00 38.22 549 SER A C 1
ATOM 4560 O O . SER A 1 549 ? -6.212 41.380 -6.019 1.00 38.22 549 SER A O 1
ATOM 4562 N N . LEU A 1 550 ? -5.779 39.980 -7.745 1.00 34.69 550 LEU A N 1
ATOM 4563 C CA . LEU A 1 550 ? -5.195 38.853 -6.990 1.00 34.69 550 LEU A CA 1
ATOM 4564 C C . LEU A 1 550 ? -4.308 39.314 -5.817 1.00 34.69 550 LEU A C 1
ATOM 4566 O O . LEU A 1 550 ? -3.476 40.223 -5.991 1.00 34.69 550 LEU A O 1
ATOM 4570 N N . SER A 1 551 ? -4.458 38.672 -4.654 1.00 40.41 551 SER A N 1
ATOM 4571 C CA . SER A 1 551 ? -3.729 39.023 -3.432 1.00 40.41 551 SER A CA 1
ATOM 4572 C C . SER A 1 551 ? -2.217 38.798 -3.585 1.00 40.41 551 SER A C 1
ATOM 4574 O O . SER A 1 551 ? -1.753 38.011 -4.414 1.00 40.41 551 SER A O 1
ATOM 4576 N N . MET A 1 552 ? -1.409 39.516 -2.795 1.00 33.06 552 MET A N 1
ATOM 4577 C CA . MET A 1 552 ? 0.056 39.361 -2.794 1.00 33.06 552 MET A CA 1
ATOM 4578 C C . MET A 1 552 ? 0.487 37.932 -2.446 1.00 33.06 552 MET A C 1
ATOM 4580 O O . MET A 1 552 ? 1.475 37.461 -3.003 1.00 33.06 552 MET A O 1
ATOM 4584 N N . THR A 1 553 ? -0.282 37.248 -1.600 1.00 34.88 553 THR A N 1
ATOM 4585 C CA . THR A 1 553 ? -0.073 35.856 -1.191 1.00 34.88 553 THR A CA 1
ATOM 4586 C C . THR A 1 553 ? -0.407 34.881 -2.317 1.00 34.88 553 THR A C 1
ATOM 4588 O O . THR A 1 553 ? 0.387 33.991 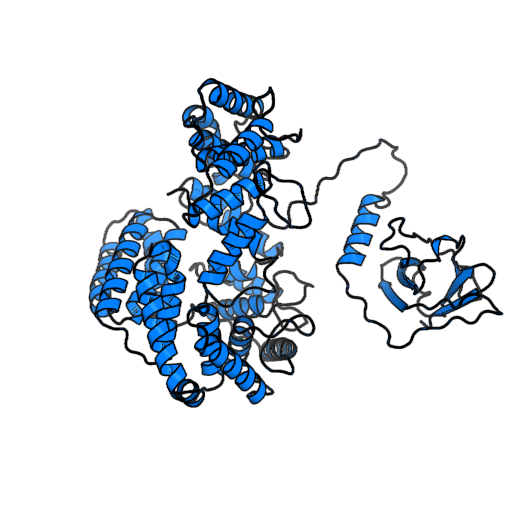-2.582 1.00 34.88 553 THR A O 1
ATOM 4591 N N . GLU A 1 554 ? -1.492 35.083 -3.070 1.00 39.44 554 GLU A N 1
ATOM 4592 C CA . GLU A 1 554 ? -1.792 34.263 -4.258 1.00 39.44 554 GLU A CA 1
ATOM 4593 C C . GLU A 1 554 ? -0.770 34.480 -5.376 1.00 39.44 554 GLU A C 1
ATOM 4595 O O . GLU A 1 554 ? -0.340 33.525 -6.016 1.00 39.44 554 GLU A O 1
ATOM 4600 N N . LYS A 1 555 ? -0.322 35.725 -5.582 1.00 40.19 555 LYS A N 1
ATOM 4601 C CA . LYS A 1 555 ? 0.764 36.035 -6.524 1.00 40.19 555 LYS A CA 1
ATOM 4602 C C . LYS A 1 555 ? 2.090 35.425 -6.079 1.00 40.19 555 LYS A C 1
ATOM 4604 O O . LYS A 1 555 ? 2.868 35.028 -6.932 1.00 40.19 555 LYS A O 1
ATOM 4609 N N . TYR A 1 556 ? 2.352 35.364 -4.774 1.00 37.62 556 TYR A N 1
ATOM 4610 C CA . TYR A 1 556 ? 3.551 34.754 -4.203 1.00 37.62 556 TYR A CA 1
ATOM 4611 C C . TYR A 1 556 ? 3.484 33.225 -4.309 1.00 37.62 556 TYR A C 1
ATOM 4613 O O . TYR A 1 556 ? 4.362 32.653 -4.927 1.00 37.62 556 TYR A O 1
ATOM 4621 N N . ILE A 1 557 ? 2.391 32.573 -3.897 1.00 36.50 557 ILE A N 1
ATOM 4622 C CA . ILE A 1 557 ? 2.180 31.118 -4.020 1.00 36.50 557 ILE A CA 1
ATOM 4623 C C . ILE A 1 557 ? 2.204 30.662 -5.483 1.00 36.50 557 ILE A C 1
ATOM 4625 O O . ILE A 1 557 ? 2.812 29.642 -5.794 1.00 36.50 557 ILE A O 1
ATOM 4629 N N . GLN A 1 558 ? 1.603 31.420 -6.408 1.00 42.16 558 GLN A N 1
ATOM 4630 C CA . GLN A 1 558 ? 1.704 31.118 -7.838 1.00 42.16 558 GLN A CA 1
ATOM 4631 C C . GLN A 1 558 ? 3.127 31.293 -8.372 1.00 42.16 558 GLN A C 1
ATOM 4633 O O . GLN A 1 558 ? 3.480 30.604 -9.320 1.00 42.16 558 GLN A O 1
ATOM 4638 N N . MET A 1 559 ? 3.939 32.175 -7.783 1.00 36.00 559 MET A N 1
ATOM 4639 C CA . MET A 1 559 ? 5.335 32.397 -8.166 1.00 36.00 559 MET A CA 1
ATOM 4640 C C . MET A 1 559 ? 6.251 31.316 -7.573 1.00 36.00 559 MET A C 1
ATOM 4642 O O . MET A 1 559 ? 7.026 30.732 -8.320 1.00 36.00 559 MET A O 1
ATOM 4646 N N . THR A 1 560 ? 6.088 30.949 -6.298 1.00 36.09 560 THR A N 1
ATOM 4647 C CA . THR A 1 560 ? 6.839 29.876 -5.620 1.00 36.09 560 THR A CA 1
ATOM 4648 C C . THR A 1 560 ? 6.482 28.503 -6.196 1.00 36.09 560 THR A C 1
ATOM 4650 O O . THR A 1 560 ? 7.359 27.773 -6.635 1.00 36.09 560 THR A O 1
ATOM 4653 N N . SER A 1 561 ? 5.190 28.199 -6.388 1.00 39.03 561 SER A N 1
ATOM 4654 C CA . SER A 1 561 ? 4.735 26.982 -7.086 1.00 39.03 561 SER A CA 1
ATOM 4655 C C . SER A 1 561 ? 5.186 26.922 -8.549 1.00 39.03 561 SER A C 1
ATOM 4657 O O . SER A 1 561 ? 5.253 25.830 -9.117 1.00 39.03 561 SER A O 1
ATOM 4659 N N . PHE A 1 562 ? 5.426 28.070 -9.188 1.00 42.69 562 PHE A N 1
ATOM 4660 C CA . PHE A 1 562 ? 5.928 28.152 -10.559 1.00 42.69 562 PHE A CA 1
ATOM 4661 C C . PHE A 1 562 ? 7.452 27.966 -10.627 1.00 42.69 562 PHE A C 1
ATOM 4663 O O . PHE A 1 562 ? 7.930 27.352 -11.581 1.00 42.69 562 PHE A O 1
ATOM 4670 N N . ILE A 1 563 ? 8.188 28.444 -9.619 1.00 38.62 563 ILE A N 1
ATOM 4671 C CA . ILE A 1 563 ? 9.639 28.273 -9.465 1.00 38.62 563 ILE A CA 1
ATOM 4672 C C . ILE A 1 563 ? 9.977 26.825 -9.059 1.00 38.62 563 ILE A C 1
ATOM 4674 O O . ILE A 1 563 ? 10.824 26.202 -9.696 1.00 38.62 563 ILE A O 1
ATOM 4678 N N . ASP A 1 564 ? 9.250 26.244 -8.100 1.00 37.53 564 ASP A N 1
ATOM 4679 C CA . ASP A 1 564 ? 9.569 24.933 -7.510 1.00 37.53 564 ASP A CA 1
ATOM 4680 C C . ASP A 1 564 ? 9.227 23.733 -8.414 1.00 37.53 564 ASP A C 1
ATOM 4682 O O . ASP A 1 564 ? 9.853 22.677 -8.318 1.00 37.53 564 ASP A O 1
ATOM 4686 N N . ASN A 1 565 ? 8.258 23.872 -9.329 1.00 37.25 565 ASN A N 1
ATOM 4687 C CA . ASN A 1 565 ? 7.740 22.745 -10.124 1.00 37.25 565 ASN A CA 1
ATOM 4688 C C . ASN A 1 565 ? 8.233 22.677 -11.579 1.00 37.25 565 ASN A C 1
ATOM 4690 O O . ASN A 1 565 ? 7.805 21.793 -12.324 1.00 37.25 565 ASN A O 1
ATOM 4694 N N . TYR A 1 566 ? 9.129 23.562 -12.028 1.00 37.94 566 TYR A N 1
ATOM 4695 C CA . TYR A 1 566 ? 9.559 23.578 -13.430 1.00 37.94 566 TYR A CA 1
ATOM 4696 C C . TYR A 1 566 ? 11.080 23.587 -13.601 1.00 37.94 566 TYR A C 1
ATOM 4698 O O . TYR A 1 566 ? 11.731 24.620 -13.489 1.00 37.94 566 TYR A O 1
ATOM 4706 N N . ARG A 1 567 ? 11.640 22.442 -14.021 1.00 39.22 567 ARG A N 1
ATOM 4707 C CA . ARG A 1 567 ? 13.018 22.364 -14.538 1.00 39.22 567 ARG A CA 1
ATOM 4708 C C . ARG A 1 567 ? 13.189 23.331 -15.716 1.00 39.22 567 ARG A C 1
ATOM 4710 O O . ARG A 1 567 ? 12.491 23.210 -16.728 1.00 39.22 567 ARG A O 1
ATOM 4717 N N . MET A 1 568 ? 14.118 24.274 -15.585 1.00 36.62 568 MET A N 1
ATOM 4718 C CA . MET A 1 568 ? 14.585 25.106 -16.693 1.00 36.62 568 MET A CA 1
ATOM 4719 C C . MET A 1 568 ? 15.523 24.277 -17.589 1.00 36.62 568 MET A C 1
ATOM 4721 O O . MET A 1 568 ? 16.266 23.424 -17.099 1.00 36.62 568 MET A O 1
ATOM 4725 N N . LYS A 1 569 ? 15.426 24.446 -18.912 1.00 33.28 569 LYS A N 1
ATOM 4726 C CA . LYS A 1 569 ? 16.349 23.817 -19.866 1.00 33.28 569 LYS A CA 1
ATOM 4727 C C . LYS A 1 569 ? 17.487 24.800 -20.098 1.00 33.28 569 LYS A C 1
ATOM 4729 O O . LYS A 1 569 ? 17.272 25.791 -20.781 1.00 33.28 569 LYS A O 1
ATOM 4734 N N . SER A 1 570 ? 18.686 24.453 -19.638 1.00 32.09 570 SER A N 1
ATOM 4735 C CA . SER A 1 570 ? 19.897 25.212 -19.937 1.00 32.09 570 SER A CA 1
ATOM 4736 C C . SER A 1 570 ? 20.065 25.387 -21.450 1.00 32.09 570 SER A C 1
ATOM 4738 O O . SER A 1 570 ? 20.241 24.405 -22.182 1.00 32.09 570 SER A O 1
ATOM 4740 N N . SER A 1 571 ? 20.039 26.632 -21.916 1.00 36.31 571 SER A N 1
ATOM 4741 C CA . SER A 1 571 ? 20.629 27.010 -23.198 1.00 36.31 571 SER A CA 1
ATOM 4742 C C . SER A 1 571 ? 22.125 26.673 -23.161 1.00 36.31 571 SER A C 1
ATOM 4744 O O . SER A 1 571 ? 22.818 27.038 -22.216 1.00 36.31 571 SER A O 1
ATOM 4746 N N . THR A 1 572 ? 22.656 25.987 -24.177 1.00 32.41 572 THR A N 1
ATOM 4747 C CA . THR A 1 572 ? 24.105 25.718 -24.298 1.00 32.41 572 THR A CA 1
ATOM 4748 C C . THR A 1 572 ? 24.918 26.953 -24.701 1.00 32.41 572 THR A C 1
ATOM 4750 O O . THR A 1 572 ? 26.132 26.861 -24.850 1.00 32.41 572 THR A O 1
ATOM 4753 N N . SER A 1 573 ? 24.270 28.099 -24.904 1.00 36.97 573 SER A N 1
ATOM 4754 C CA . SER A 1 573 ? 24.909 29.368 -25.247 1.00 36.97 573 SER A CA 1
ATOM 4755 C C . SER A 1 573 ? 24.530 30.428 -24.218 1.00 36.97 573 SER A C 1
ATOM 4757 O O . SER A 1 573 ? 23.378 30.869 -24.174 1.00 36.97 573 SER A O 1
ATOM 4759 N N . SER A 1 574 ? 25.500 30.829 -23.396 1.00 39.59 574 SER A N 1
ATOM 4760 C CA . SER A 1 574 ? 25.433 32.053 -22.600 1.00 39.59 574 SER A CA 1
ATOM 4761 C C . SER A 1 574 ? 25.336 33.250 -23.544 1.00 39.59 574 SER A C 1
ATOM 4763 O O . SER A 1 574 ? 26.125 33.368 -24.482 1.00 39.59 574 SER A O 1
ATOM 4765 N N . ILE A 1 575 ? 24.365 34.130 -23.316 1.00 45.91 575 ILE A N 1
ATOM 4766 C CA . ILE A 1 575 ? 24.258 35.388 -24.057 1.00 45.91 575 ILE A CA 1
ATOM 4767 C C . ILE A 1 575 ? 25.067 36.428 -23.278 1.00 45.91 575 ILE A C 1
ATOM 4769 O O . ILE A 1 575 ? 24.685 36.808 -22.169 1.00 45.91 575 ILE A O 1
ATOM 4773 N N . GLU A 1 576 ? 26.210 36.834 -23.829 1.00 44.22 576 GLU A N 1
ATOM 4774 C CA . GLU A 1 576 ? 27.077 37.866 -23.253 1.00 44.22 576 GLU A CA 1
ATOM 4775 C C . GLU A 1 576 ? 26.603 39.258 -23.700 1.00 44.22 576 GLU A C 1
ATOM 4777 O O . GLU A 1 576 ? 26.474 39.527 -24.896 1.00 44.22 576 GLU A O 1
ATOM 4782 N N . GLY A 1 577 ? 26.313 40.143 -22.741 1.00 45.44 577 GLY A N 1
ATOM 4783 C CA . GLY A 1 577 ? 26.024 41.551 -23.024 1.00 45.44 577 GLY A CA 1
ATOM 4784 C C . GLY A 1 577 ? 27.304 42.342 -23.313 1.00 45.44 577 GLY A C 1
ATOM 4785 O O . GLY A 1 577 ? 28.317 42.144 -22.646 1.00 45.44 577 GLY A O 1
ATOM 4786 N N . TYR A 1 578 ? 27.254 43.262 -24.280 1.00 41.94 578 TYR A N 1
ATOM 4787 C CA . TYR A 1 578 ? 28.361 44.170 -24.597 1.00 41.94 578 TYR A CA 1
ATOM 4788 C C . TYR A 1 578 ? 28.142 45.531 -23.923 1.00 41.94 578 TYR A C 1
ATOM 4790 O O . TYR A 1 578 ? 27.133 46.195 -24.166 1.00 41.94 578 TYR A O 1
ATOM 4798 N N . GLY A 1 579 ? 29.107 45.964 -23.110 1.00 43.34 579 GLY A N 1
ATOM 4799 C CA . GLY A 1 579 ? 29.162 47.307 -22.533 1.00 43.34 579 GLY A CA 1
ATOM 4800 C C . GLY A 1 579 ? 30.596 47.830 -22.507 1.00 43.34 579 GLY A C 1
ATOM 4801 O O . GLY A 1 579 ? 31.537 47.061 -22.304 1.00 43.34 579 GLY A O 1
ATOM 4802 N N . ASP A 1 580 ? 30.765 49.136 -22.711 1.00 44.41 580 ASP A N 1
ATOM 4803 C CA . ASP A 1 580 ? 32.068 49.797 -22.652 1.00 44.41 580 ASP A CA 1
ATOM 4804 C C . ASP A 1 580 ? 32.570 49.807 -21.190 1.00 44.41 580 ASP A C 1
ATOM 4806 O O . ASP A 1 580 ? 32.265 50.692 -20.395 1.00 44.41 580 ASP A O 1
ATOM 4810 N N . ASN A 1 581 ? 33.357 48.785 -20.838 1.00 47.22 581 ASN A N 1
ATOM 4811 C CA . ASN A 1 581 ? 34.222 48.688 -19.653 1.00 47.22 581 ASN A CA 1
ATOM 4812 C C . ASN A 1 581 ? 33.623 48.423 -18.252 1.00 47.22 581 ASN A C 1
ATOM 4814 O O . ASN A 1 581 ? 34.353 48.605 -17.278 1.00 47.22 581 ASN A O 1
ATOM 4818 N N . THR A 1 582 ? 32.401 47.899 -18.070 1.00 48.69 582 THR A N 1
ATOM 4819 C CA . THR A 1 582 ? 31.995 47.371 -16.738 1.00 48.69 582 THR A CA 1
ATOM 4820 C C . THR A 1 582 ? 31.108 46.118 -16.789 1.00 48.69 582 THR A C 1
ATOM 4822 O O . THR A 1 582 ? 30.183 46.046 -17.584 1.00 48.69 582 THR A O 1
ATOM 4825 N N . MET A 1 583 ? 31.447 45.149 -15.919 1.00 49.81 583 MET A N 1
ATOM 4826 C CA . MET A 1 583 ? 30.775 43.883 -15.551 1.00 49.81 583 MET A CA 1
ATOM 4827 C C . MET A 1 583 ? 29.906 43.184 -16.617 1.00 49.81 583 MET A C 1
ATOM 4829 O O . MET A 1 583 ? 28.761 43.556 -16.856 1.00 49.81 583 MET A O 1
ATOM 4833 N N . ASN A 1 584 ? 30.422 42.069 -17.150 1.00 53.31 584 ASN A N 1
ATOM 4834 C CA . ASN A 1 584 ? 29.702 41.171 -18.057 1.00 53.31 584 ASN A CA 1
ATOM 4835 C C . ASN A 1 584 ? 28.441 40.605 -17.384 1.00 53.31 584 ASN A C 1
ATOM 4837 O O . ASN A 1 584 ? 28.518 39.735 -16.514 1.00 53.31 584 ASN A O 1
ATOM 4841 N N . VAL A 1 585 ? 27.274 41.080 -17.812 1.00 52.66 585 VAL A N 1
ATOM 4842 C CA . VAL A 1 585 ? 25.987 40.477 -17.460 1.00 52.66 585 VAL A CA 1
ATOM 4843 C C . VAL A 1 585 ? 25.758 39.309 -18.408 1.00 52.66 585 VAL A C 1
ATOM 4845 O O . VAL A 1 585 ? 25.634 39.507 -19.617 1.00 52.66 585 VAL A O 1
ATOM 4848 N N . SER A 1 586 ? 25.714 38.094 -17.868 1.00 59.12 586 SER A N 1
ATOM 4849 C CA . SER A 1 586 ? 25.334 36.903 -18.624 1.00 59.12 586 SER A CA 1
ATOM 4850 C C . SER A 1 586 ? 24.004 36.367 -18.108 1.00 59.12 586 SER A C 1
ATOM 4852 O O . SER A 1 586 ? 23.785 36.216 -16.903 1.00 59.12 586 SER A O 1
ATOM 4854 N N . ILE A 1 587 ? 23.089 36.111 -19.042 1.00 61.41 587 ILE A N 1
ATOM 4855 C CA . ILE A 1 587 ? 21.850 35.391 -18.757 1.00 61.41 587 ILE A CA 1
ATOM 4856 C C . ILE A 1 587 ? 22.180 33.908 -18.863 1.00 61.41 587 ILE A C 1
ATOM 4858 O O . ILE A 1 587 ? 22.596 33.429 -19.920 1.00 61.41 587 ILE A O 1
ATOM 4862 N N . SER A 1 588 ? 22.017 33.200 -17.750 1.00 61.66 588 SER A N 1
ATOM 4863 C CA . SER A 1 588 ? 22.243 31.758 -17.680 1.00 61.66 588 SER A CA 1
ATOM 4864 C C . SER A 1 588 ? 21.079 30.974 -18.286 1.00 61.66 588 SER A C 1
ATOM 4866 O O . SER A 1 588 ? 21.291 29.924 -18.890 1.00 61.66 588 SER A O 1
ATOM 4868 N N . ASP A 1 589 ? 19.853 31.493 -18.145 1.00 65.06 589 ASP A N 1
ATOM 4869 C CA . ASP A 1 589 ? 18.635 30.837 -18.614 1.00 65.06 589 ASP A CA 1
ATOM 4870 C C . ASP A 1 589 ? 17.452 31.824 -18.699 1.00 65.06 589 ASP A C 1
ATOM 4872 O O . ASP A 1 589 ? 17.439 32.852 -18.014 1.00 65.06 589 ASP A O 1
ATOM 4876 N N . TYR A 1 590 ? 16.439 31.513 -19.514 1.00 72.44 590 TYR A N 1
ATOM 4877 C CA . TYR A 1 590 ? 15.183 32.267 -19.556 1.00 72.44 590 TYR A CA 1
ATOM 4878 C C . TYR A 1 590 ? 13.960 31.403 -19.883 1.00 72.44 590 TYR A C 1
ATOM 4880 O O . TYR A 1 590 ? 14.060 30.345 -20.503 1.00 72.44 590 TYR A O 1
ATOM 4888 N N . LYS A 1 591 ? 12.763 31.865 -19.492 1.00 69.81 591 LYS A N 1
ATOM 4889 C CA . LYS A 1 591 ? 11.500 31.177 -19.805 1.00 69.81 591 LYS A CA 1
ATOM 4890 C C . LYS A 1 591 ? 10.333 32.137 -20.009 1.00 69.81 591 LYS A C 1
ATOM 4892 O O . LYS A 1 591 ? 10.210 33.114 -19.281 1.00 69.81 591 LYS A O 1
ATOM 4897 N N . LEU A 1 592 ? 9.455 31.817 -20.963 1.00 67.38 592 LEU A N 1
ATOM 4898 C CA . LEU A 1 592 ? 8.271 32.605 -21.316 1.00 67.38 592 LEU A CA 1
ATOM 4899 C C . LEU A 1 592 ? 6.978 31.846 -20.973 1.00 67.38 592 LEU A C 1
ATOM 4901 O O . LEU A 1 592 ? 6.876 30.640 -21.206 1.00 67.38 592 LEU A O 1
ATOM 4905 N N . ARG A 1 593 ? 5.972 32.558 -20.461 1.00 62.91 593 ARG A N 1
ATOM 4906 C CA . ARG A 1 593 ? 4.600 32.063 -20.290 1.00 62.91 593 ARG A CA 1
ATOM 4907 C C . ARG A 1 593 ? 3.607 33.039 -20.906 1.00 62.91 593 ARG A C 1
ATOM 4909 O O . ARG A 1 593 ? 3.684 34.236 -20.640 1.00 62.91 593 ARG A O 1
ATOM 4916 N N . TYR A 1 594 ? 2.666 32.509 -21.679 1.00 70.19 594 TYR A N 1
ATOM 4917 C CA . TYR A 1 594 ? 1.627 33.292 -22.335 1.00 70.19 594 TYR A CA 1
ATOM 4918 C C . TYR A 1 594 ? 0.363 33.352 -21.476 1.00 70.19 594 TYR A C 1
ATOM 4920 O O . TYR A 1 594 ? -0.077 32.320 -20.965 1.00 70.19 594 TYR A O 1
ATOM 4928 N N . PHE A 1 595 ? -0.214 34.542 -21.328 1.00 66.62 595 PHE A N 1
ATOM 4929 C CA . PHE A 1 595 ? -1.539 34.757 -20.746 1.00 66.62 595 PHE A CA 1
ATOM 4930 C C . PHE A 1 595 ? -2.444 35.481 -21.751 1.00 66.62 595 PHE A C 1
ATOM 4932 O O . PHE A 1 595 ? -2.018 35.925 -22.825 1.00 66.62 595 PHE A O 1
ATOM 4939 N N . ASP A 1 596 ? -3.726 35.586 -21.410 1.00 66.38 596 ASP A N 1
ATOM 4940 C CA . ASP A 1 596 ? -4.713 36.204 -22.291 1.00 66.38 596 ASP A CA 1
ATOM 4941 C C . ASP A 1 596 ? -4.423 37.690 -22.541 1.00 66.38 596 ASP A C 1
ATOM 4943 O O . ASP A 1 596 ? -4.555 38.132 -23.684 1.00 66.38 596 ASP A O 1
ATOM 4947 N N . ASP A 1 597 ? -3.879 38.398 -21.544 1.00 67.50 597 ASP A N 1
ATOM 4948 C CA . ASP A 1 597 ? -3.670 39.853 -21.599 1.00 67.50 597 ASP A CA 1
ATOM 4949 C C . ASP A 1 597 ? -2.189 40.288 -21.631 1.00 67.50 597 ASP A C 1
ATOM 4951 O O . ASP A 1 597 ? -1.869 41.426 -21.980 1.00 67.50 597 ASP A O 1
ATOM 4955 N N . TYR A 1 598 ? -1.256 39.405 -21.272 1.00 73.56 598 TYR A N 1
ATOM 4956 C CA . TYR A 1 598 ? 0.182 39.691 -21.217 1.00 73.56 598 TYR A CA 1
ATOM 4957 C C . TYR A 1 598 ? 1.000 38.398 -21.242 1.00 73.56 598 TYR A C 1
ATOM 4959 O O . TYR A 1 598 ? 0.471 37.307 -21.077 1.00 73.56 598 TYR A O 1
ATOM 4967 N N . ASN A 1 599 ? 2.312 38.507 -21.389 1.00 74.19 599 ASN A N 1
ATOM 4968 C CA . ASN A 1 599 ? 3.242 37.398 -21.239 1.00 74.19 599 ASN A CA 1
ATOM 4969 C C . ASN A 1 599 ? 4.177 37.661 -20.059 1.00 74.19 599 ASN A C 1
ATOM 4971 O O . ASN A 1 599 ? 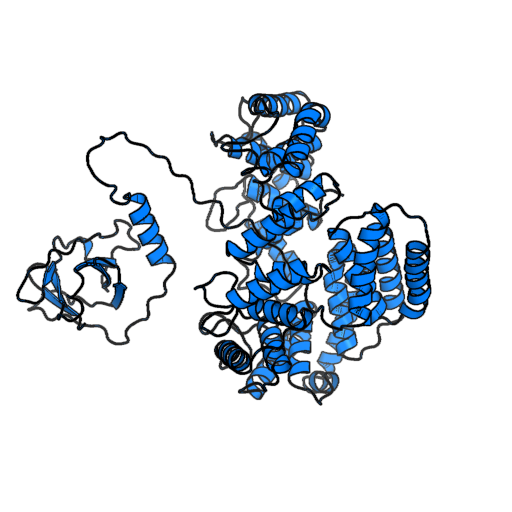4.407 38.810 -19.684 1.00 74.19 599 ASN A O 1
ATOM 4975 N N . ILE A 1 600 ? 4.712 36.604 -19.459 1.00 74.38 600 ILE A N 1
ATOM 4976 C CA . ILE A 1 600 ? 5.721 36.699 -18.401 1.00 74.38 600 ILE A CA 1
ATOM 4977 C C . ILE A 1 600 ? 7.024 36.106 -18.916 1.00 74.38 600 ILE A C 1
ATOM 4979 O O . ILE A 1 600 ? 7.018 34.973 -19.392 1.00 74.38 600 ILE A O 1
ATOM 4983 N N . ILE A 1 601 ? 8.124 36.840 -18.764 1.00 75.12 601 ILE A N 1
ATOM 4984 C CA . ILE A 1 601 ? 9.487 36.332 -18.937 1.00 75.12 601 ILE A CA 1
ATOM 4985 C C . ILE A 1 601 ? 10.154 36.221 -17.574 1.00 75.12 601 ILE A C 1
ATOM 4987 O O . ILE A 1 601 ? 10.124 37.168 -16.794 1.00 75.12 601 ILE A O 1
ATOM 4991 N N . LEU A 1 602 ? 10.811 35.096 -17.322 1.00 74.94 602 LEU A N 1
ATOM 4992 C CA . LEU A 1 602 ? 11.761 34.949 -16.227 1.00 74.94 602 LEU A CA 1
ATOM 4993 C C . LEU A 1 602 ? 13.165 34.851 -16.794 1.00 74.94 602 LEU A C 1
ATOM 4995 O O . LEU A 1 602 ? 13.386 34.077 -17.725 1.00 74.94 602 LEU A O 1
ATOM 4999 N N . LEU A 1 603 ? 14.088 35.611 -16.219 1.00 74.00 603 LEU A N 1
ATOM 5000 C CA . LEU A 1 603 ? 15.513 35.562 -16.519 1.00 74.00 603 LEU A CA 1
ATOM 5001 C C . LEU A 1 603 ? 16.263 35.090 -15.278 1.00 74.00 603 LEU A C 1
ATOM 5003 O O . LEU A 1 603 ? 16.024 35.614 -14.191 1.00 74.00 603 LEU A O 1
ATOM 5007 N N . LYS A 1 604 ? 17.189 34.147 -15.453 1.00 72.19 604 LYS A N 1
ATOM 5008 C CA . LYS A 1 604 ? 18.147 33.753 -14.421 1.00 72.19 604 LYS A CA 1
ATOM 5009 C C . LYS A 1 604 ? 19.519 34.334 -14.746 1.00 72.19 604 LYS A C 1
ATOM 5011 O O . LYS A 1 604 ? 20.116 33.996 -15.774 1.00 72.19 604 LYS A O 1
ATOM 5016 N N . LEU A 1 605 ? 20.018 35.206 -13.885 1.00 71.12 605 LEU A N 1
ATOM 5017 C CA . LEU A 1 605 ? 21.278 35.920 -14.062 1.00 71.12 605 LEU A CA 1
ATOM 5018 C C . LEU A 1 605 ? 22.440 35.142 -13.423 1.00 71.12 605 LEU A C 1
ATOM 5020 O O . LEU A 1 605 ? 22.247 34.394 -12.476 1.00 71.12 605 LEU A O 1
ATOM 5024 N N . TYR A 1 606 ? 23.654 35.265 -13.964 1.00 53.31 606 TYR A N 1
ATOM 5025 C CA . TYR A 1 606 ? 24.797 34.445 -13.525 1.00 53.31 606 TYR A CA 1
ATOM 5026 C C . TYR A 1 606 ? 25.505 34.972 -12.257 1.00 53.31 606 TYR A C 1
ATOM 5028 O O . TYR A 1 606 ? 26.372 34.285 -11.722 1.00 53.31 606 TYR A O 1
ATOM 5036 N N . ASN A 1 607 ? 25.202 36.185 -11.778 1.00 57.41 607 ASN A N 1
ATOM 5037 C CA . ASN A 1 607 ? 25.970 36.828 -10.706 1.00 57.41 607 ASN A CA 1
ATOM 5038 C C . ASN A 1 607 ? 25.073 37.322 -9.553 1.00 57.41 607 ASN A C 1
ATOM 5040 O O . ASN A 1 607 ? 24.077 37.987 -9.781 1.00 57.41 607 ASN A O 1
ATOM 5044 N N . ALA A 1 608 ? 25.439 37.045 -8.301 1.00 52.84 608 ALA A N 1
ATOM 5045 C CA . ALA A 1 608 ? 24.651 37.416 -7.117 1.00 52.84 608 ALA A CA 1
ATOM 5046 C C . ALA A 1 608 ? 24.724 38.920 -6.752 1.00 52.84 608 ALA A C 1
ATOM 5048 O O . ALA A 1 608 ? 24.017 39.384 -5.862 1.00 52.84 608 ALA A O 1
ATOM 5049 N N . GLU A 1 609 ? 25.559 39.724 -7.426 1.00 53.50 609 GLU A N 1
ATOM 5050 C CA . GLU A 1 609 ? 25.739 41.152 -7.098 1.00 53.50 609 GLU A CA 1
ATOM 5051 C C . GLU A 1 609 ? 24.664 42.107 -7.678 1.00 53.50 609 GLU A C 1
ATOM 5053 O O . GLU A 1 609 ? 24.787 43.331 -7.564 1.00 53.50 609 GLU A O 1
ATOM 5058 N N . HIS A 1 610 ? 23.586 41.587 -8.275 1.00 58.12 610 HIS A N 1
ATOM 5059 C CA . HIS A 1 610 ? 22.513 42.391 -8.888 1.00 58.12 610 HIS A CA 1
ATOM 5060 C C . HIS A 1 610 ? 21.619 43.136 -7.883 1.00 58.12 610 HIS A C 1
ATOM 5062 O O . HIS A 1 610 ? 20.917 44.075 -8.261 1.00 58.12 610 HIS A O 1
ATOM 5068 N N . SER A 1 611 ? 21.706 42.806 -6.591 1.00 51.03 611 SER A N 1
ATOM 5069 C CA . SER A 1 611 ? 21.020 43.515 -5.497 1.00 51.03 611 SER A CA 1
ATOM 5070 C C . SER A 1 611 ? 21.387 45.006 -5.388 1.00 51.03 611 SER A C 1
ATOM 5072 O O . SER A 1 611 ? 20.702 45.766 -4.707 1.00 51.03 611 SER A O 1
ATOM 5074 N N . LYS A 1 612 ? 22.435 45.461 -6.093 1.00 50.25 612 LYS A N 1
ATOM 5075 C CA . LYS A 1 612 ? 22.851 46.874 -6.182 1.00 50.25 612 LYS A CA 1
ATOM 5076 C C . LYS A 1 612 ? 22.232 47.641 -7.361 1.00 50.25 612 LYS A C 1
ATOM 5078 O O . LYS A 1 612 ? 22.560 48.811 -7.565 1.00 50.25 612 LYS A O 1
ATOM 5083 N N . TRP A 1 613 ? 21.399 47.004 -8.184 1.00 58.84 613 TRP A N 1
ATOM 5084 C CA . TRP A 1 613 ? 20.867 47.605 -9.408 1.00 58.84 613 TRP A CA 1
ATOM 5085 C C . TRP A 1 613 ? 19.467 48.177 -9.196 1.00 58.84 613 TRP A C 1
ATOM 5087 O O . TRP A 1 613 ? 18.513 47.467 -8.888 1.00 58.84 613 TRP A O 1
ATOM 5097 N N . ASN A 1 614 ? 19.338 49.488 -9.400 1.00 48.75 614 ASN A N 1
ATOM 5098 C CA . ASN A 1 614 ? 18.141 50.230 -8.995 1.00 48.75 614 ASN A CA 1
ATOM 5099 C C . ASN A 1 614 ? 17.069 50.342 -10.091 1.00 48.75 614 ASN A C 1
ATOM 5101 O O . ASN A 1 614 ? 15.982 50.856 -9.822 1.00 48.75 614 ASN A O 1
ATOM 5105 N N . LYS A 1 615 ? 17.363 49.944 -11.338 1.00 55.53 615 LYS A N 1
ATOM 5106 C CA . LYS A 1 615 ? 16.449 50.110 -12.480 1.00 55.53 615 LYS A CA 1
ATOM 5107 C C . LYS A 1 615 ? 16.648 49.009 -13.514 1.00 55.53 615 LYS A C 1
ATOM 5109 O O . LYS A 1 615 ? 17.757 48.827 -14.003 1.00 55.53 615 LYS A O 1
ATOM 5114 N N . TYR A 1 616 ? 15.544 48.381 -13.909 1.00 60.16 616 TYR A N 1
ATOM 5115 C CA . TYR A 1 616 ? 15.489 47.500 -15.069 1.00 60.16 616 TYR A CA 1
ATOM 5116 C C . TYR A 1 616 ? 14.402 48.012 -16.011 1.00 60.16 616 TYR A C 1
ATOM 5118 O O . TYR A 1 616 ? 13.361 48.497 -15.565 1.00 60.16 616 TYR A O 1
ATOM 5126 N N . TYR A 1 617 ? 14.630 47.931 -17.313 1.00 62.00 617 TYR A N 1
ATOM 5127 C CA . TYR A 1 617 ? 13.606 48.253 -18.302 1.00 62.00 617 TYR A CA 1
ATOM 5128 C C . TYR A 1 617 ? 13.779 47.394 -19.544 1.00 62.00 617 TYR A C 1
ATOM 5130 O O . TYR A 1 617 ? 14.886 46.965 -19.876 1.00 62.00 617 TYR A O 1
ATOM 5138 N N . ILE A 1 618 ? 12.649 47.146 -20.204 1.00 62.81 618 ILE A N 1
ATOM 5139 C CA . ILE A 1 618 ? 12.593 46.473 -21.492 1.00 62.81 618 ILE A CA 1
ATOM 5140 C C . ILE A 1 618 ? 12.390 47.555 -22.542 1.00 62.81 618 ILE A C 1
ATOM 5142 O O . ILE A 1 618 ? 11.521 48.416 -22.403 1.00 62.81 618 ILE A O 1
ATOM 5146 N N . THR A 1 619 ? 13.170 47.522 -23.609 1.00 62.28 619 THR A N 1
ATOM 5147 C CA . THR A 1 619 ? 12.928 48.393 -24.758 1.00 62.28 619 THR A CA 1
ATOM 5148 C C . THR A 1 619 ? 13.061 47.604 -26.046 1.00 62.28 619 THR A C 1
ATOM 5150 O O . THR A 1 619 ? 13.863 46.679 -26.144 1.00 62.28 619 THR A O 1
ATOM 5153 N N . ASP A 1 620 ? 12.272 47.992 -27.040 1.00 62.47 620 ASP A N 1
ATOM 5154 C CA . ASP A 1 620 ? 12.421 47.583 -28.437 1.00 62.47 620 ASP A CA 1
ATOM 5155 C C . ASP A 1 620 ? 13.268 48.598 -29.241 1.00 62.47 620 ASP A C 1
ATOM 5157 O O . ASP A 1 620 ? 13.221 48.632 -30.472 1.00 62.47 620 ASP A O 1
ATOM 5161 N N . ARG A 1 621 ? 14.031 49.453 -28.533 1.00 60.44 621 ARG A N 1
ATOM 5162 C CA . ARG A 1 621 ? 14.767 50.654 -28.987 1.00 60.44 621 ARG A CA 1
ATOM 5163 C C . ARG A 1 621 ? 13.909 51.856 -29.385 1.00 60.44 621 ARG A C 1
ATOM 5165 O O . ARG A 1 621 ? 14.466 52.934 -29.585 1.00 60.44 621 ARG A O 1
ATOM 5172 N N . LYS A 1 622 ? 12.589 51.711 -29.522 1.00 58.19 622 LYS A N 1
ATOM 5173 C CA . LYS A 1 622 ? 11.681 52.807 -29.911 1.00 58.19 622 LYS A CA 1
ATOM 5174 C C . LYS A 1 622 ? 10.803 53.267 -28.758 1.00 58.19 622 LYS A C 1
ATOM 5176 O O . LYS A 1 622 ? 10.448 54.439 -28.687 1.00 58.19 622 LYS A O 1
ATOM 5181 N N . THR A 1 623 ? 10.466 52.354 -27.858 1.00 60.25 623 THR A N 1
ATOM 5182 C CA . THR A 1 623 ? 9.615 52.599 -26.701 1.00 60.25 623 THR A CA 1
ATOM 5183 C C . THR A 1 623 ? 10.263 52.018 -25.452 1.00 60.25 623 THR A C 1
ATOM 5185 O O . THR A 1 623 ? 10.771 50.895 -25.454 1.00 60.25 623 THR A O 1
ATOM 5188 N N . ASN A 1 624 ? 10.291 52.801 -24.373 1.00 59.62 624 ASN A N 1
ATOM 5189 C CA . ASN A 1 624 ? 10.642 52.281 -23.056 1.00 59.62 624 ASN A CA 1
ATOM 5190 C C . ASN A 1 624 ? 9.391 51.630 -22.483 1.00 59.62 624 ASN A C 1
ATOM 5192 O O . ASN A 1 624 ? 8.433 52.323 -22.142 1.00 59.62 624 ASN A O 1
ATOM 5196 N N . ILE A 1 625 ? 9.394 50.305 -22.405 1.00 61.66 625 ILE A N 1
ATOM 5197 C CA . ILE A 1 625 ? 8.324 49.538 -21.785 1.00 61.66 625 ILE A CA 1
ATOM 5198 C C . ILE A 1 625 ? 8.727 49.379 -20.315 1.00 61.66 625 ILE A C 1
ATOM 5200 O O . ILE A 1 625 ? 9.683 48.654 -20.015 1.00 61.66 625 ILE A O 1
ATOM 5204 N N . PRO A 1 626 ? 8.058 50.069 -19.374 1.00 53.06 626 PRO A N 1
ATOM 5205 C CA . PRO A 1 626 ? 8.346 49.885 -17.962 1.00 53.06 626 PRO A CA 1
ATOM 5206 C C . PRO A 1 626 ? 7.951 48.459 -17.570 1.00 53.06 626 PRO A C 1
ATOM 5208 O O . PRO A 1 626 ? 6.773 48.140 -17.408 1.00 53.06 626 PRO A O 1
ATOM 5211 N N . GLY A 1 627 ? 8.945 47.583 -17.442 1.00 54.09 627 GLY A N 1
ATOM 5212 C CA . GLY A 1 627 ? 8.750 46.267 -16.859 1.00 54.09 627 GLY A CA 1
ATOM 5213 C C . GLY A 1 627 ? 8.409 46.440 -15.384 1.00 54.09 627 GLY A C 1
ATOM 5214 O O . GLY A 1 627 ? 9.128 47.119 -14.654 1.00 54.09 627 GLY A O 1
ATOM 5215 N N . LYS A 1 628 ? 7.308 45.845 -14.922 1.00 54.56 628 LYS A N 1
ATOM 5216 C CA . LYS A 1 628 ? 7.093 45.691 -13.481 1.00 54.56 628 LYS A CA 1
ATOM 5217 C C . LYS A 1 628 ? 8.021 44.582 -13.005 1.00 54.56 628 LYS A C 1
ATOM 5219 O O . LYS A 1 628 ? 7.739 43.414 -13.256 1.00 54.56 628 LYS A O 1
ATOM 5224 N N . ILE A 1 629 ? 9.126 44.961 -12.372 1.00 56.59 629 ILE A N 1
ATOM 5225 C CA . ILE A 1 629 ? 10.077 44.007 -11.803 1.00 56.59 629 ILE A CA 1
ATOM 5226 C C . ILE A 1 629 ? 9.649 43.665 -10.389 1.00 56.59 629 ILE A C 1
ATOM 5228 O O . ILE A 1 629 ? 9.323 44.545 -9.591 1.00 56.59 629 ILE A O 1
ATOM 5232 N N . LYS A 1 630 ? 9.690 42.375 -10.076 1.00 56.16 630 LYS A N 1
ATOM 5233 C CA . LYS A 1 630 ? 9.637 41.889 -8.705 1.00 56.16 630 LYS A CA 1
ATOM 5234 C C . LYS A 1 630 ? 10.874 41.026 -8.495 1.00 56.16 630 LYS A C 1
ATOM 5236 O O . LYS A 1 630 ? 10.980 39.965 -9.101 1.00 56.16 630 LYS A O 1
ATOM 5241 N N . ILE A 1 631 ? 11.821 41.543 -7.719 1.00 55.53 631 ILE A N 1
ATOM 5242 C CA . ILE A 1 631 ? 13.009 40.806 -7.282 1.00 55.53 631 ILE A CA 1
ATOM 5243 C C . ILE A 1 631 ? 12.596 40.044 -6.023 1.00 55.53 631 ILE A C 1
ATOM 5245 O O . ILE A 1 631 ? 11.820 40.570 -5.217 1.00 55.53 631 ILE A O 1
ATOM 5249 N N . SER A 1 632 ? 13.028 38.793 -5.893 1.00 50.03 632 SER A N 1
ATOM 5250 C CA . SER A 1 632 ? 12.850 38.070 -4.636 1.00 50.03 632 SER A CA 1
ATOM 5251 C C . SER A 1 632 ? 13.667 38.755 -3.537 1.00 50.03 632 SER A C 1
ATOM 5253 O O . SER A 1 632 ? 14.752 39.246 -3.810 1.00 50.03 632 SER A O 1
ATOM 5255 N N . ASN A 1 633 ? 13.151 38.804 -2.307 1.00 48.06 633 ASN A N 1
ATOM 5256 C CA . ASN A 1 633 ? 13.908 39.298 -1.145 1.00 48.06 633 ASN A CA 1
ATOM 5257 C C . ASN A 1 633 ? 14.573 38.146 -0.366 1.00 48.06 633 ASN A C 1
ATOM 5259 O O . ASN A 1 633 ? 15.043 38.346 0.752 1.00 48.06 633 ASN A O 1
ATOM 5263 N N . GLU A 1 634 ? 14.518 36.930 -0.907 1.00 46.59 634 GLU A N 1
ATOM 5264 C CA . GLU A 1 634 ? 15.101 35.737 -0.306 1.00 46.59 634 GLU A CA 1
ATOM 5265 C C . GLU A 1 634 ? 16.422 35.410 -0.992 1.00 46.59 634 GLU A C 1
ATOM 5267 O O . GLU A 1 634 ? 16.443 35.190 -2.201 1.00 46.59 634 GLU A O 1
ATOM 5272 N N . GLU A 1 635 ? 17.479 35.293 -0.186 1.00 48.81 635 GLU A N 1
ATOM 5273 C CA . GLU A 1 635 ? 18.885 35.124 -0.591 1.00 48.81 635 GLU A CA 1
ATOM 5274 C C . GLU A 1 635 ? 19.114 33.979 -1.601 1.00 48.81 635 GLU A C 1
ATOM 5276 O O . GLU A 1 635 ? 20.035 34.014 -2.412 1.00 48.81 635 GLU A O 1
ATOM 5281 N N . ILE A 1 636 ? 18.243 32.964 -1.602 1.00 46.31 636 ILE A N 1
ATOM 5282 C CA . ILE A 1 636 ? 18.299 31.815 -2.520 1.00 46.31 636 ILE A CA 1
ATOM 5283 C C . ILE A 1 636 ? 17.752 32.099 -3.935 1.00 46.31 636 ILE A C 1
ATOM 5285 O O . ILE A 1 636 ? 17.903 31.254 -4.816 1.00 46.31 636 ILE A O 1
ATOM 5289 N N . TYR A 1 637 ? 17.123 33.256 -4.158 1.00 54.00 637 TYR A N 1
ATOM 5290 C CA . TYR A 1 637 ? 16.468 33.649 -5.416 1.00 54.00 637 TYR A CA 1
ATOM 5291 C C . TYR A 1 637 ? 16.899 35.039 -5.918 1.00 54.00 637 TYR A C 1
ATOM 5293 O O . TYR A 1 637 ? 16.251 35.600 -6.808 1.00 54.00 637 TYR A O 1
ATOM 5301 N N . ASP A 1 638 ? 17.980 35.598 -5.370 1.00 59.47 638 ASP A N 1
ATOM 5302 C CA . ASP A 1 638 ? 18.511 36.925 -5.727 1.00 59.47 638 ASP A CA 1
ATOM 5303 C C . ASP A 1 638 ? 19.011 37.015 -7.187 1.00 59.47 638 ASP A C 1
ATOM 5305 O O . ASP A 1 638 ? 19.306 38.100 -7.692 1.00 59.47 638 ASP A O 1
ATOM 5309 N N . ASP A 1 639 ? 19.077 35.885 -7.896 1.00 64.31 639 ASP A N 1
ATOM 5310 C CA . ASP A 1 639 ? 19.499 35.773 -9.289 1.00 64.31 639 ASP A CA 1
ATOM 5311 C C . ASP A 1 639 ? 18.335 35.681 -10.300 1.00 64.31 639 ASP A C 1
ATOM 5313 O O . ASP A 1 639 ? 18.582 35.620 -11.508 1.00 64.31 639 ASP A O 1
ATOM 5317 N N . ILE A 1 640 ? 17.068 35.707 -9.855 1.00 66.69 640 ILE A N 1
ATOM 5318 C CA . ILE A 1 640 ? 15.888 35.591 -10.733 1.00 66.69 640 ILE A CA 1
ATOM 5319 C C . ILE A 1 640 ? 15.165 36.933 -10.889 1.00 66.69 640 ILE A C 1
ATOM 5321 O O . ILE A 1 640 ? 14.690 37.532 -9.924 1.00 66.69 640 ILE A O 1
ATOM 5325 N N . VAL A 1 641 ? 14.982 37.367 -12.141 1.00 70.25 641 VAL A N 1
ATOM 5326 C CA . VAL A 1 641 ? 14.239 38.588 -12.488 1.00 70.25 641 VAL A CA 1
ATOM 5327 C C . VAL A 1 641 ? 13.016 38.249 -13.336 1.00 70.25 641 VAL A C 1
ATOM 5329 O O . VAL A 1 641 ? 13.119 37.582 -14.366 1.00 70.25 641 VAL A O 1
ATOM 5332 N N . VAL A 1 642 ? 11.846 38.740 -12.917 1.00 71.38 642 VAL A N 1
ATOM 5333 C CA . VAL A 1 642 ? 10.568 38.523 -13.611 1.00 71.38 642 VAL A CA 1
ATOM 5334 C C . VAL A 1 642 ? 10.115 39.795 -14.318 1.00 71.38 642 VAL A C 1
ATOM 5336 O O . VAL A 1 642 ? 10.032 40.860 -13.706 1.00 71.38 642 VAL A O 1
ATOM 5339 N N . PHE A 1 643 ? 9.758 39.664 -15.594 1.00 75.75 643 PHE A N 1
ATOM 5340 C CA . PHE A 1 643 ? 9.218 40.733 -16.422 1.00 75.75 643 PHE A CA 1
ATOM 5341 C C . PHE A 1 643 ? 7.825 40.391 -16.940 1.00 75.75 643 PHE A C 1
ATOM 5343 O O . PHE A 1 643 ? 7.584 39.301 -17.453 1.00 75.75 643 PHE A O 1
ATOM 5350 N N . GLN A 1 644 ? 6.922 41.365 -16.876 1.00 73.62 644 GLN A N 1
ATOM 5351 C CA . GLN A 1 644 ? 5.623 41.312 -17.538 1.00 73.62 644 GLN A CA 1
ATOM 5352 C C . GLN A 1 644 ? 5.688 42.075 -18.866 1.00 73.62 644 GLN A C 1
ATOM 5354 O O . GLN A 1 644 ? 6.115 43.229 -18.890 1.00 73.62 644 GLN A O 1
ATOM 5359 N N . ILE A 1 645 ? 5.243 41.449 -19.956 1.00 76.06 645 ILE A N 1
ATOM 5360 C CA . ILE A 1 645 ? 5.292 42.003 -21.313 1.00 76.06 645 ILE A CA 1
ATOM 5361 C C . ILE A 1 645 ? 3.887 42.076 -21.907 1.00 76.06 645 ILE A C 1
ATOM 5363 O O . ILE A 1 645 ? 3.190 41.063 -21.917 1.00 76.06 645 ILE A O 1
ATOM 5367 N N . PRO A 1 646 ? 3.455 43.230 -22.438 1.00 73.62 646 PRO A N 1
ATOM 5368 C CA . PRO A 1 646 ? 2.192 43.328 -23.162 1.00 73.62 646 PRO A CA 1
ATOM 5369 C C . PRO A 1 646 ? 2.114 42.351 -24.344 1.00 73.62 646 PRO A C 1
ATOM 5371 O O . PRO A 1 646 ? 3.089 42.137 -25.069 1.00 73.62 646 PRO A O 1
ATOM 5374 N N . LYS A 1 647 ? 0.932 41.773 -24.557 1.00 74.19 647 LYS A N 1
ATOM 5375 C CA . LYS A 1 647 ? 0.684 40.830 -25.652 1.00 74.19 647 LYS A CA 1
ATOM 5376 C C . LYS A 1 647 ? 0.946 41.475 -27.019 1.00 74.19 647 LYS A C 1
ATOM 5378 O O . LYS A 1 647 ? 0.606 42.637 -27.234 1.00 74.19 647 LYS A O 1
ATOM 5383 N N . GLY A 1 648 ? 1.563 40.729 -27.939 1.00 71.88 648 GLY A N 1
ATOM 5384 C CA . GLY A 1 648 ? 1.910 41.217 -29.283 1.00 71.88 648 GLY A CA 1
ATOM 5385 C C . GLY A 1 648 ? 3.307 41.838 -29.429 1.00 71.88 648 GLY A C 1
ATOM 5386 O O . GLY A 1 648 ? 3.744 42.059 -30.556 1.00 71.88 648 GLY A O 1
ATOM 5387 N N . LEU A 1 649 ? 4.045 42.042 -28.331 1.00 67.00 649 LEU A N 1
ATOM 5388 C CA . LEU A 1 649 ? 5.454 42.476 -28.353 1.00 67.00 649 LEU A CA 1
ATOM 5389 C C . LEU A 1 649 ? 6.456 41.307 -28.348 1.00 67.00 649 LEU A C 1
ATOM 5391 O O . LEU A 1 649 ? 7.662 41.519 -28.357 1.00 67.00 649 LEU A O 1
ATOM 5395 N N . GLU A 1 650 ? 5.961 40.069 -28.383 1.00 63.66 650 GLU A N 1
ATOM 5396 C CA . GLU A 1 650 ? 6.743 38.819 -28.351 1.00 63.66 650 GLU A CA 1
ATOM 5397 C C . GLU A 1 650 ? 7.688 38.647 -29.546 1.00 63.66 650 GLU A C 1
ATOM 5399 O O . GLU A 1 650 ? 8.632 37.874 -29.469 1.00 63.66 650 GLU A O 1
ATOM 5404 N N . LYS A 1 651 ? 7.406 39.330 -30.663 1.00 59.75 651 LYS A N 1
ATOM 5405 C CA . LYS A 1 651 ? 8.209 39.281 -31.898 1.00 59.75 651 LYS A CA 1
ATOM 5406 C C . LYS A 1 651 ? 9.201 40.441 -32.015 1.00 59.75 651 LYS A C 1
ATOM 5408 O O . LYS A 1 651 ? 9.885 40.564 -33.031 1.00 59.75 651 LYS A O 1
ATOM 5413 N N . SER A 1 652 ? 9.229 41.332 -31.028 1.00 62.50 652 SER A N 1
ATOM 5414 C CA . SER A 1 652 ? 10.168 42.447 -30.982 1.00 62.50 652 SER A CA 1
ATOM 5415 C C . SER A 1 652 ? 11.472 41.983 -30.341 1.00 62.50 652 SER A C 1
ATOM 5417 O O . SER A 1 652 ? 11.459 41.205 -29.395 1.00 62.50 652 SER A O 1
ATOM 5419 N N . ARG A 1 653 ? 12.614 42.492 -30.818 1.00 62.09 653 ARG A N 1
ATOM 5420 C CA . ARG A 1 653 ? 13.889 42.309 -30.111 1.00 62.09 653 ARG A CA 1
ATOM 5421 C C . ARG A 1 653 ? 13.814 43.048 -28.785 1.00 62.09 653 ARG A C 1
ATOM 5423 O O . ARG A 1 653 ? 13.635 44.266 -28.781 1.00 62.09 653 ARG A O 1
ATOM 5430 N N . LEU A 1 654 ? 13.928 42.312 -27.687 1.00 62.44 654 LEU A N 1
ATOM 5431 C CA . LEU A 1 654 ? 13.839 42.869 -26.347 1.00 62.44 654 LEU A CA 1
ATOM 5432 C C . LEU A 1 654 ? 15.245 43.084 -25.796 1.00 62.44 654 LEU A C 1
ATOM 5434 O O . LEU A 1 654 ? 16.040 42.151 -25.669 1.00 62.44 654 LEU A O 1
ATOM 5438 N N . PHE A 1 655 ? 15.541 44.335 -25.466 1.00 64.94 655 PHE A N 1
ATOM 5439 C CA . PHE A 1 655 ? 16.777 44.717 -24.803 1.00 64.94 655 PHE A CA 1
ATOM 5440 C C . PHE A 1 655 ? 16.502 44.876 -23.314 1.00 64.94 655 PHE A C 1
ATOM 5442 O O . PHE A 1 655 ? 15.607 45.632 -22.927 1.00 64.94 655 PHE A O 1
ATOM 5449 N N . PHE A 1 656 ? 17.275 44.167 -22.496 1.00 66.00 656 PHE A N 1
ATOM 5450 C CA . PHE A 1 656 ? 17.193 44.239 -21.045 1.00 66.00 656 PHE A CA 1
ATOM 5451 C C . PHE A 1 656 ? 18.341 45.098 -20.542 1.00 66.00 656 PHE A C 1
ATOM 5453 O O . PHE A 1 656 ? 19.516 44.765 -20.717 1.00 66.00 656 PHE A O 1
ATOM 5460 N N . TYR A 1 657 ? 17.984 46.225 -19.939 1.00 61.31 657 TYR A N 1
ATOM 5461 C CA . TYR A 1 657 ? 18.938 47.137 -19.329 1.00 61.31 657 TYR A CA 1
ATOM 5462 C C . TYR A 1 657 ? 18.967 46.895 -17.833 1.00 61.31 657 TYR A C 1
ATOM 5464 O O . TYR A 1 657 ? 17.925 46.787 -17.190 1.00 61.31 657 TYR A O 1
ATOM 5472 N N . PHE A 1 658 ? 20.179 46.816 -17.306 1.00 59.31 658 PHE A N 1
ATOM 5473 C CA . PHE A 1 658 ? 20.450 46.394 -15.939 1.00 59.31 658 PHE A CA 1
ATOM 5474 C C . PHE A 1 658 ? 21.116 47.496 -15.098 1.00 59.31 658 PHE A C 1
ATOM 5476 O O . PHE A 1 658 ? 21.194 47.411 -13.877 1.00 59.31 658 PHE A O 1
ATOM 5483 N N . SER A 1 659 ? 21.579 48.561 -15.757 1.00 61.22 659 SER A N 1
ATOM 5484 C CA . SER A 1 659 ? 22.042 49.816 -15.162 1.00 61.22 659 SER A CA 1
ATOM 5485 C C . SER A 1 659 ? 22.096 50.904 -16.247 1.00 61.22 659 SER A C 1
ATOM 5487 O O . SER A 1 659 ? 21.787 50.637 -17.410 1.00 61.22 659 SER A O 1
ATOM 5489 N N . GLU A 1 660 ? 22.512 52.126 -15.901 1.00 53.47 660 GLU A N 1
ATOM 5490 C CA . GLU A 1 660 ? 22.736 53.200 -16.887 1.00 53.47 660 GLU A CA 1
ATOM 5491 C C . GLU A 1 660 ? 23.902 52.902 -17.859 1.00 53.47 660 GLU A C 1
ATOM 5493 O O . GLU A 1 660 ? 24.021 53.577 -18.877 1.00 53.47 660 GLU A O 1
ATOM 5498 N N . ASN A 1 661 ? 24.711 51.861 -17.602 1.00 48.81 661 ASN A N 1
ATOM 5499 C CA . ASN A 1 661 ? 25.986 51.623 -18.291 1.00 48.81 661 ASN A CA 1
ATOM 5500 C C . ASN A 1 661 ? 26.063 50.309 -19.103 1.00 48.81 661 ASN A C 1
ATOM 5502 O O . ASN A 1 661 ? 27.126 49.999 -19.636 1.00 48.81 661 ASN A O 1
ATOM 5506 N N . GLY A 1 662 ? 24.982 49.524 -19.228 1.00 57.94 662 GLY A N 1
ATOM 5507 C CA . GLY A 1 662 ? 25.028 48.270 -19.998 1.00 57.94 662 GLY A CA 1
ATOM 5508 C C . GLY A 1 662 ? 23.671 47.618 -20.278 1.00 57.94 662 GLY A C 1
ATOM 5509 O O . GLY A 1 662 ? 22.719 47.766 -19.505 1.00 57.94 662 GLY A O 1
ATOM 5510 N N . TYR A 1 663 ? 23.595 46.879 -21.390 1.00 60.00 663 TYR A N 1
ATOM 5511 C CA . TYR A 1 663 ? 22.418 46.115 -21.813 1.00 60.00 663 TYR A CA 1
ATOM 5512 C C . TYR A 1 663 ? 22.795 44.708 -22.273 1.00 60.00 663 TYR A C 1
ATOM 5514 O O . TYR A 1 663 ? 23.924 44.462 -22.696 1.00 60.00 663 TYR A O 1
ATOM 5522 N N . THR A 1 664 ? 21.829 43.793 -22.235 1.00 59.62 664 THR A N 1
ATOM 5523 C CA . THR A 1 664 ? 21.922 42.523 -22.961 1.00 59.62 664 THR A CA 1
ATOM 5524 C C . THR A 1 664 ? 20.749 42.390 -23.929 1.00 59.62 664 THR A C 1
ATOM 5526 O O . THR A 1 664 ? 19.620 42.793 -23.627 1.00 59.62 664 THR A O 1
ATOM 5529 N N . GLU A 1 665 ? 21.026 41.879 -25.125 1.00 57.88 665 GLU A N 1
ATOM 5530 C CA . GLU A 1 665 ? 20.009 41.583 -26.135 1.00 57.88 665 GLU A CA 1
ATOM 5531 C C . GLU A 1 665 ? 19.616 40.119 -25.981 1.00 57.88 665 GLU A C 1
ATOM 5533 O O . GLU A 1 665 ? 20.442 39.237 -26.192 1.00 57.88 665 GLU A O 1
ATOM 5538 N N . VAL A 1 666 ? 18.359 39.852 -25.627 1.00 56.03 666 VAL A N 1
ATOM 5539 C CA . VAL A 1 666 ? 17.829 38.489 -25.709 1.00 56.03 666 VAL A CA 1
ATOM 5540 C C . VAL A 1 666 ? 17.100 38.388 -27.044 1.00 56.03 666 VAL A C 1
ATOM 5542 O O . VAL A 1 666 ? 16.066 39.042 -27.214 1.00 56.03 666 VAL A O 1
ATOM 5545 N N . PRO A 1 667 ? 17.631 37.632 -28.021 1.00 53.19 667 PRO A N 1
ATOM 5546 C CA . PRO A 1 667 ? 16.921 37.413 -29.266 1.00 53.19 667 PRO A CA 1
ATOM 5547 C C . PRO A 1 667 ? 15.649 36.607 -28.968 1.00 53.19 667 PRO A C 1
ATOM 5549 O O . PRO A 1 667 ? 15.729 35.499 -28.435 1.00 53.19 667 PRO A O 1
ATOM 5552 N N . PHE A 1 668 ? 14.502 37.207 -29.293 1.00 53.91 668 PHE A N 1
ATOM 5553 C CA . PHE A 1 668 ? 13.174 36.591 -29.275 1.00 53.91 668 PHE A CA 1
ATOM 5554 C C . PHE A 1 668 ? 12.772 36.110 -30.667 1.00 53.91 668 PHE A C 1
ATOM 5556 O O . PHE A 1 668 ? 13.065 36.841 -31.647 1.00 53.91 668 PHE A O 1
#

Secondary structure (DSSP, 8-state):
--TTSHHHHHHHHHGGG-SS--S-HHHHHHHHHHHHHHHB-TTSSB-SSSS-----HHHHHHHHHHHHHTT----HHHHHHHHHHHHHTB-TTS-BSS---HHHHHHHHHHHHHHHHHTT----HHHHHHHHHHHHHH--TTS---SS-TTT-HHHHHHHHHHHHHTT-GGGGHHHHHHHHHHHHH-SSS-HHHHHHHHHHHT------HHHHHHHHHHHHHT-TTHHHHHHHHTTS--HHHHHHHHHHHHHSB-TTSSB-SSTTSPPBHHHHHHHHHHHHHTT----HHHHHHHHHHHHHTB-TTSSB-STTTS--BHHHHHHHHHHHHHHT-PPTTHHHHHHHHHHHHHHHHH-TT--HHHHHHHHHHHHHH-TTS-HHHHHHHH-HHHHHHHHHHHHHHHHHHHTS-HHHHHHHHHHHHHHHHHTT----HHHHHHHHHHHHHHHHHHHTT--HHHHHHHHHHHHHHHHTT-HHHHHHHHHHHHHHHHSS---HHHHHHHHHHHHHHHHHHH-----S-------SSSSS----------SSSPPP--HHHHHHHHHHHHHT------SS-EEPP-SSS---EEEEEEEEE-SSEEEEEEEES-GGGGG----EEE-SSSEE----EE-SSGGGTTEEEEEEETT-TTSPEEEEEETTEEEEE--

pLDDT: mean 73.91, std 21.8, range [24.08, 98.19]

Nearest PDB structures (foldseek):
  6sbb-assembly2_B  TM=5.908E-01  e=6.587E-03  Scytonema sp. PCC 10023
  3e37-assembly1_B  TM=5.780E-01  e=1.109E-02  Homo sapiens
  2h6g-assembly1_B  TM=3.594E-01  e=8.184E-03  Homo sapiens
  2h6h-assembly1_B  TM=3.591E-01  e=1.263E-02  Homo sapiens
  2h6i-assembly1_B  TM=3.696E-01  e=2.531E-02  Homo sapiens

Solvent-accessible surface area (backbone atoms only — not comparable to full-atom values): 38146 Å² total; per-residue (Å²): 138,79,74,73,65,65,56,62,65,52,54,63,72,56,67,82,78,67,88,83,80,86,70,26,60,69,43,49,55,47,47,50,48,48,47,50,59,72,23,49,43,99,64,28,43,18,27,85,44,95,87,45,86,63,60,42,48,63,40,25,26,51,53,52,48,50,31,66,74,68,72,50,84,73,53,66,69,55,47,50,30,26,48,54,43,53,57,69,32,43,47,97,68,35,42,25,57,89,61,85,50,70,61,52,30,50,50,31,30,27,24,40,51,53,36,37,50,72,74,65,56,79,81,51,72,64,57,50,48,33,37,51,49,38,53,56,71,63,42,39,97,80,37,48,34,59,81,87,43,52,51,83,33,52,61,52,42,52,32,51,54,54,36,28,50,76,69,73,44,44,81,82,43,48,63,32,54,52,40,51,51,48,43,47,72,70,46,85,69,36,55,58,67,61,29,54,51,48,31,50,74,72,68,50,86,82,76,83,42,74,64,58,48,50,46,48,54,49,50,63,69,64,42,51,74,68,46,41,52,48,46,38,58,56,57,70,51,94,42,70,67,58,42,52,47,48,51,57,46,53,65,61,22,51,44,95,70,24,32,19,26,40,35,83,91,53,84,51,37,68,68,40,31,41,36,45,50,54,37,36,51,74,68,70,50,82,77,52,68,70,58,52,53,31,31,49,52,32,51,55,58,21,47,43,93,75,19,35,15,31,60,61,101,76,52,78,55,40,43,59,46,24,23,40,46,52,50,50,34,51,77,72,73,46,84,69,80,66,48,68,37,31,48,51,36,42,52,52,50,49,52,56,40,45,72,31,83,38,45,58,43,68,54,52,40,26,32,52,52,33,49,46,69,72,38,79,86,56,59,60,48,56,64,49,39,71,76,38,56,66,50,41,55,52,33,53,52,38,47,52,49,53,42,54,55,48,67,73,45,67,51,83,83,40,46,66,57,47,46,32,43,52,50,44,38,52,69,54,72,48,79,79,52,66,71,57,48,51,51,52,45,55,54,28,50,50,48,34,58,58,31,69,75,58,82,44,78,75,31,49,57,58,34,50,55,27,53,49,46,37,51,76,66,67,57,39,77,69,45,50,57,51,51,50,45,45,54,48,51,56,72,71,43,95,62,59,77,72,65,53,54,63,48,49,52,52,50,46,61,50,46,40,62,77,75,46,95,80,81,91,74,86,90,72,85,77,90,78,94,78,81,86,83,80,78,90,82,84,89,78,92,80,82,94,85,70,84,88,70,83,49,73,64,57,55,44,51,55,46,50,59,52,59,78,72,52,88,79,76,76,55,96,65,70,50,74,27,73,43,92,86,62,80,81,54,37,44,53,37,74,49,78,47,85,54,96,75,31,29,38,40,39,39,33,45,73,56,78,73,54,84,77,50,92,51,62,39,37,26,66,87,82,50,84,44,81,34,63,72,57,69,52,93,47,87,93,39,50,34,42,45,38,37,55,40,64,66,87,53,71,78,42,58,41,32,44,31,57,48,102,69,39,44,33,76,51,88,90